Protein AF-0000000084456070 (afdb_homodimer)

pLDDT: mean 94.64, std 5.04, range [53.44, 98.94]

Foldseek 3Di:
DQFWAAEEEAPCLDDLNVLLLVVCLVVVVSHPAYAYEDAPLDDDDPSNVVSVVVSVVSPHHYQYDHAQQALQSLAPGQEYEYADAQVCLQRLLNNVVSNVVNPHAEYARNQEAFDCPPDPNVVALRCVSVNVNVVSQVVVCVVPQLHEYEHEYEHEELLLCQFCLQAHQLVVLEGEHAADQQAKTFYFHSNLSSVVVVVVSVDRQWDADPNDIGGDYYYAYHTQDIDGNNVLQVLVCVQVVDHHHYHYDYLVVLVVQLVVCVVVVVSVSNNVSSSSCCRHVRRRDGDDDGPCVVPVVGHTDDSNVRNNVLCVDPVSCVSSVHD/DQFWAAEEEAPCLDDLNVLLLVVCLVVVVSHPAYAYEDAPLDDDDPSNVVSVVVSVVSPHHYQYDHAQQALQSLAPGQEYEYADAQVCLQRLLNNVVSNVVNPHAEYARNQEAFDCPPDPNVVALRCVSVNVNVVSQVVVCVVPQLHEYEHEYEHDELLLCQFCLQAHQPVVLEGEHAADQQAKTFYFHSNLSSVVVVVVSVDRQWDADPNDIGGDYYYAYHTQDIDGNNVLQVLVCVQVVDHHHYHYDYLPVLVVQLVVCVVVVVSVSNNVSSSSCCRHVRRRDGDDDGPCVVPVVGHTDDSNVRNNVLCVDPVSCVSSVHD

Organism: NCBI:txid398673

InterPro domains:
  IPR008030 NmrA-like domain [PF05368] (6-252)
  IPR036291 NAD(P)-binding domain superfamily [SSF51735] (6-254)
  IPR051609 NmrA-type/Isoflavone reductase-like domain-containing protein [PTHR47706] (4-311)

Sequence (646 aa):
MLKPTAILLVGATGTWGGFVTQALAAQSHIFTRIAVYHNTARPTDEAKQAKLEKFRKSGLEIVVGSGYENPEPFHGFDCVMIFAGNHGLHEQPQIIDSAIAGGVRHFYPSEYGADLLVGDNWNQRYYKYKVMTRQHLQKRAAEYPDLGWTYFVVGRLTEWAIISHFGIDNYNAKASIYGTEAGKQSLIGVDDAVAYLLETLKEPIAEIQNGQLLGKKRTYRISGSSPTYKEIFETLERVTGRRYNVTYLEVESASIEEADAKRREDIEQELAASHKLVQGRQGTLVPYPWDNSRFPSIQPRSVEECLRAAFQNRNWRVAYGLNMLKPTAILLVGATGTWGGFVTQALAAQSHIFTRIAVYHNTARPTDEAKQAKLEKFRKSGLEIVVGSGYENPEPFHGFDCVMIFAGNHGLHEQPQIIDSAIAGGVRHFYPSEYGADLLVGDNWNQRYYKYKVMTRQHLQKRAAEYPDLGWTYFVVGRLTEWAIISHFGIDNYNAKASIYGTEAGKQSLIGVDDAVAYLLETLKEPIAEIQNGQLLGKKRTYRISGSSPTYKEIFETLERVTGRRYNVTYLEVESASIEEADAKRREDIEQELAASHKLVQGRQGTLVPYPWDNSRFPSIQPRSVEECLRAAFQNRNWRVAYGLN

Secondary structure (DSSP, 8-state):
--S--EEEEESTTSHHHHHHHHHHHHTGGGSSEEEEEEETTS---HHHHHHHHHHHHTTPEEEEESSS--SGGGTT-SEEEE---TTTGGGHHHHHHHHHHTT--EEE-TT-SS-TTSTTGGG-GGGHHHHHHHHHHHHHHHH-TT-EEEEEE--EETTTTTSGGGTEETTTTEEEEES-TT-B--EE-HHHHHHHHHHHTTS-SEEEETTEEEE-EEEEE--SB--BHHHHHHHHHHHHS---EEEEE--HHHHHHHHHHHHTT-HHHHHHHHHHHHHHTTTTPPPSSPSGGG-TT--PPPHHHHHHHHHHSHHHHHHTT--/--S--EEEEESTTSHHHHHHHHHHHHTGGGSSEEEEEEETTS---HHHHHHHHHHHHTTPEEEEESSS--SGGGTT-SEEEE---TTTGGGHHHHHHHHHHTT--EEE-TT-SS-TTSTTGGG-GGGHHHHHHHHHHHHHHHH-TT-EEEEEE--EETTTTTSGGGTEETTTTEEEEES-TT-B--EE-HHHHHHHHHHHTTS-SEEEETTEEEE-EEEEE--SB--BHHHHHHHHHHHHS---EEEEE--HHHHHHHHHHHHTT-HHHHHHHHHHHHHHTTTTPPPSSPSGGG-TT--PPPHHHHHHHHHTSHHHHHHTT--

Radius of gyration: 25.89 Å; Cα contacts (8 Å, |Δi|>4): 1357; chains: 2; bounding box: 58×81×58 Å

Structure (mmCIF, N/CA/C/O backbone):
data_AF-0000000084456070-model_v1
#
loop_
_entity.id
_entity.type
_entity.pdbx_description
1 polymer 'NmrA-like family protein'
#
loop_
_atom_site.group_PDB
_atom_site.id
_atom_site.type_symbol
_atom_site.label_atom_id
_atom_site.label_alt_id
_atom_site.label_comp_id
_atom_site.label_asym_id
_atom_site.label_entity_id
_atom_site.label_seq_id
_atom_site.pdbx_PDB_ins_code
_atom_site.Cartn_x
_atom_site.Cartn_y
_atom_site.Cartn_z
_atom_site.occupancy
_atom_site.B_iso_or_equiv
_atom_site.auth_seq_id
_atom_site.auth_comp_id
_atom_site.auth_asym_id
_atom_site.auth_atom_id
_atom_site.pdbx_PDB_model_num
ATOM 1 N N . MET A 1 1 ? -12.969 -36.938 -13.773 1 53.47 1 MET A N 1
ATOM 2 C CA . MET A 1 1 ? -14.047 -35.969 -13.695 1 53.47 1 MET A CA 1
ATOM 3 C C . MET A 1 1 ? -13.836 -35 -12.523 1 53.47 1 MET A C 1
ATOM 5 O O . MET A 1 1 ? -14.758 -34.312 -12.125 1 53.47 1 MET A O 1
ATOM 9 N N . LEU A 1 2 ? -12.609 -35.156 -11.836 1 88.38 2 LEU A 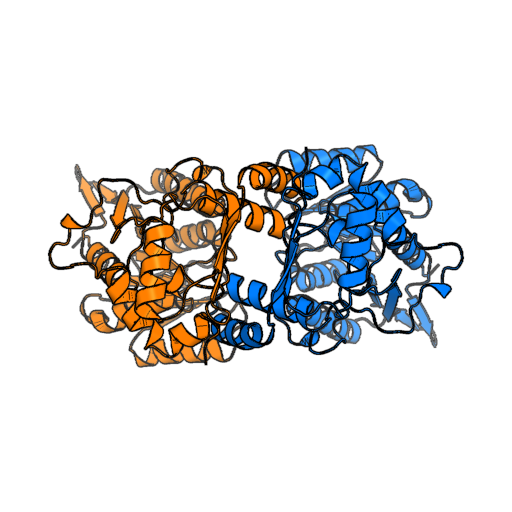N 1
ATOM 10 C CA . LEU A 1 2 ? -12.648 -34.344 -10.633 1 88.38 2 LEU A CA 1
ATOM 11 C C . LEU A 1 2 ? -11.711 -33.156 -10.766 1 88.38 2 LEU A C 1
ATOM 13 O O . LEU A 1 2 ? -11.172 -32.656 -9.766 1 88.38 2 LEU A O 1
ATOM 17 N N . LYS A 1 3 ? -11.594 -32.906 -12.156 1 93.19 3 LYS A N 1
ATOM 18 C CA . LYS A 1 3 ? -10.805 -31.734 -12.492 1 93.19 3 LYS A CA 1
ATOM 19 C C . LYS A 1 3 ? -11.695 -30.5 -12.578 1 93.19 3 LYS A C 1
ATOM 21 O O . LYS A 1 3 ? -12.914 -30.609 -12.742 1 93.19 3 LYS A O 1
ATOM 26 N N . PRO A 1 4 ? -11 -29.344 -12.461 1 95.94 4 PRO A N 1
ATOM 27 C CA . PRO A 1 4 ? -11.812 -28.141 -12.641 1 95.94 4 PRO A CA 1
ATOM 28 C C . PRO A 1 4 ? -12.43 -28.047 -14.031 1 95.94 4 PRO A C 1
ATOM 30 O O . PRO A 1 4 ? -11.789 -28.391 -15.023 1 95.94 4 PRO A O 1
ATOM 33 N N . THR A 1 5 ? -13.688 -27.625 -14.164 1 96.5 5 THR A N 1
ATOM 34 C CA . THR A 1 5 ? -14.367 -27.516 -15.453 1 96.5 5 THR A CA 1
ATOM 35 C C . THR A 1 5 ? -14.836 -26.078 -15.695 1 96.5 5 THR A C 1
ATOM 37 O O . THR A 1 5 ? -14.898 -25.625 -16.844 1 96.5 5 THR A O 1
ATOM 40 N N . ALA A 1 6 ? -15.242 -25.422 -14.656 1 97.94 6 ALA A N 1
ATOM 41 C CA . ALA A 1 6 ? -15.719 -24.047 -14.719 1 97.94 6 ALA A CA 1
ATOM 42 C C . ALA A 1 6 ? -14.93 -23.156 -13.773 1 97.94 6 ALA A C 1
ATOM 44 O O . ALA A 1 6 ? -15.086 -23.234 -12.547 1 97.94 6 ALA A O 1
ATOM 45 N N . ILE A 1 7 ? -14.164 -22.234 -14.352 1 98.56 7 ILE A N 1
ATOM 46 C CA . ILE A 1 7 ? -13.188 -21.484 -13.57 1 98.56 7 ILE A CA 1
ATOM 47 C C . ILE A 1 7 ? -13.555 -20 -13.586 1 98.56 7 ILE A C 1
ATOM 49 O O . ILE A 1 7 ? -13.797 -19.422 -14.648 1 98.56 7 ILE A O 1
ATOM 53 N N . LEU A 1 8 ? -13.656 -19.391 -12.43 1 98.88 8 LEU A N 1
ATOM 54 C CA . LEU A 1 8 ? -13.82 -17.953 -12.281 1 98.88 8 LEU A CA 1
ATOM 55 C C . LEU A 1 8 ? -12.523 -17.297 -11.82 1 98.88 8 LEU A C 1
ATOM 57 O O . LEU A 1 8 ? -11.906 -17.75 -10.852 1 98.88 8 LEU A O 1
ATOM 61 N N . LEU A 1 9 ? -12.117 -16.281 -12.586 1 98.81 9 LEU A N 1
ATOM 62 C CA . LEU A 1 9 ? -10.867 -15.578 -12.305 1 98.81 9 LEU A CA 1
ATOM 63 C C . LEU A 1 9 ? -11.141 -14.242 -11.625 1 98.81 9 LEU A C 1
ATOM 65 O O . LEU A 1 9 ? -11.758 -13.352 -12.211 1 98.81 9 LEU A O 1
ATOM 69 N N . VAL A 1 10 ? -10.648 -14.094 -10.398 1 98.31 10 VAL A N 1
ATOM 70 C CA . VAL A 1 10 ? -10.734 -12.844 -9.656 1 98.31 10 VAL A CA 1
ATOM 71 C C . VAL A 1 10 ? -9.383 -12.133 -9.68 1 98.31 10 VAL A C 1
ATOM 73 O O . VAL A 1 10 ? -8.359 -12.734 -9.359 1 98.31 10 VAL A O 1
ATOM 76 N N . GLY A 1 11 ? -9.383 -10.875 -10.039 1 96.06 11 GLY A N 1
ATOM 77 C CA . GLY A 1 11 ? -8.133 -10.148 -10.172 1 96.06 11 GLY A CA 1
ATOM 78 C C . GLY A 1 11 ? -7.441 -10.383 -11.508 1 96.06 11 GLY A C 1
ATOM 79 O O . GLY A 1 11 ? -6.215 -10.273 -11.602 1 96.06 11 GLY A O 1
ATOM 80 N N . ALA A 1 12 ? -8.203 -10.578 -12.523 1 96.31 12 ALA A N 1
ATOM 81 C CA . ALA A 1 12 ? -7.695 -10.977 -13.828 1 96.31 12 ALA A CA 1
ATOM 82 C C . ALA A 1 12 ? -7.031 -9.797 -14.539 1 96.31 12 ALA A C 1
ATOM 84 O O . ALA A 1 12 ? -6.219 -9.992 -15.445 1 96.31 12 ALA A O 1
ATOM 85 N N . THR A 1 13 ? -7.312 -8.609 -14.133 1 93.19 13 THR A N 1
ATOM 86 C CA . THR A 1 13 ? -6.809 -7.449 -14.859 1 93.19 13 THR A CA 1
ATOM 87 C C . THR A 1 13 ? -5.457 -7.012 -14.305 1 93.19 13 THR A C 1
ATOM 89 O O . THR A 1 13 ? -4.793 -6.145 -14.875 1 93.19 13 THR A O 1
ATOM 92 N N . GLY A 1 14 ? -5.027 -7.633 -13.281 1 92.38 14 GLY A N 1
ATOM 93 C CA . GLY A 1 14 ? -3.703 -7.352 -12.758 1 92.38 14 GLY A CA 1
ATOM 94 C C . GLY A 1 14 ? -2.588 -7.965 -13.578 1 92.38 14 GLY A C 1
ATOM 95 O O . GLY A 1 14 ? -2.844 -8.594 -14.609 1 92.38 14 GLY A O 1
ATOM 96 N N . THR A 1 15 ? -1.354 -7.824 -13.141 1 90.5 15 THR A N 1
ATOM 97 C CA . THR A 1 15 ? -0.186 -8.258 -13.898 1 90.5 15 THR A CA 1
ATOM 98 C C . THR A 1 15 ? -0.162 -9.773 -14.039 1 90.5 15 THR A C 1
ATOM 100 O O . THR A 1 15 ? -0.383 -10.312 -15.125 1 90.5 15 THR A O 1
ATOM 103 N N . TRP A 1 16 ? -0.054 -10.414 -12.891 1 94.69 16 TRP A N 1
ATOM 104 C CA . TRP A 1 16 ? -0.012 -11.875 -12.922 1 94.69 16 TRP A CA 1
ATOM 105 C C . TRP A 1 16 ? -1.338 -12.445 -13.406 1 94.69 16 TRP A C 1
ATOM 107 O O . TRP A 1 16 ? -1.359 -13.344 -14.258 1 94.69 16 TRP A O 1
ATOM 117 N N . GLY A 1 17 ? -2.432 -11.891 -12.922 1 96.5 17 GLY A N 1
ATOM 118 C CA . GLY A 1 17 ? -3.744 -12.32 -13.383 1 96.5 17 GLY A CA 1
ATOM 119 C C . GLY A 1 17 ? -3.936 -12.172 -14.875 1 96.5 17 GLY A C 1
ATOM 120 O O . GLY A 1 17 ? -4.562 -13.016 -15.516 1 96.5 17 GLY A O 1
ATOM 121 N N . GLY A 1 18 ? -3.393 -11.117 -15.391 1 94.88 18 GLY A N 1
ATOM 122 C CA . GLY A 1 18 ? -3.492 -10.891 -16.828 1 94.88 18 GLY A CA 1
ATOM 123 C C . GLY A 1 18 ? -2.781 -11.945 -17.641 1 94.88 18 GLY A C 1
ATOM 124 O O . GLY A 1 18 ? -3.32 -12.43 -18.641 1 94.88 18 GLY A O 1
ATOM 125 N N . PHE A 1 19 ? -1.551 -12.352 -17.234 1 95.5 19 PHE A N 1
ATOM 126 C CA . PHE A 1 19 ? -0.792 -13.383 -17.922 1 95.5 19 PHE A CA 1
ATOM 127 C C . PHE A 1 19 ? -1.55 -14.711 -17.922 1 95.5 19 PHE A C 1
ATOM 129 O O . PHE A 1 19 ? -1.668 -15.367 -18.953 1 95.5 19 PHE A O 1
ATOM 136 N N . VAL A 1 20 ? -2.084 -15.016 -16.766 1 98.06 20 VAL A N 1
ATOM 137 C CA . VAL A 1 20 ? -2.768 -16.297 -16.609 1 98.06 20 VAL A CA 1
ATOM 138 C C . VAL A 1 20 ? -4.062 -16.297 -17.422 1 98.06 20 VAL A C 1
ATOM 140 O O . VAL A 1 20 ? -4.363 -17.266 -18.109 1 98.06 20 VAL A O 1
ATOM 143 N N . THR A 1 21 ? -4.785 -15.18 -17.344 1 97.94 21 THR A N 1
ATOM 144 C CA . THR A 1 21 ? -6.066 -15.07 -18.031 1 97.94 21 THR A CA 1
ATOM 145 C C . THR A 1 21 ? -5.879 -15.188 -19.547 1 97.94 21 THR A C 1
ATOM 147 O O . THR A 1 21 ? -6.645 -15.883 -20.219 1 97.94 21 THR A O 1
ATOM 150 N N . GLN A 1 22 ? -4.883 -14.57 -20.078 1 95.81 22 GLN A N 1
ATOM 151 C CA . GLN A 1 22 ? -4.598 -14.656 -21.5 1 95.81 22 GLN A CA 1
ATOM 152 C C . GLN A 1 22 ? -4.254 -16.094 -21.906 1 95.81 22 GLN A C 1
ATOM 154 O O . GLN A 1 22 ? -4.699 -16.562 -22.953 1 95.81 22 GLN A O 1
ATOM 159 N N . ALA A 1 23 ? -3.453 -16.719 -21.109 1 97 23 ALA A N 1
ATOM 160 C CA . ALA A 1 23 ? -3.064 -18.094 -21.391 1 97 23 ALA A CA 1
ATOM 161 C C . ALA A 1 23 ? -4.266 -19.031 -21.328 1 97 23 ALA A C 1
ATOM 163 O O . ALA A 1 23 ? -4.387 -19.953 -22.125 1 97 23 ALA A O 1
ATOM 164 N N . LEU A 1 24 ? -5.145 -18.781 -20.391 1 97.56 24 LEU A N 1
ATOM 165 C CA . LEU A 1 24 ? -6.348 -19.594 -20.25 1 97.56 24 LEU A CA 1
ATOM 166 C C . LEU A 1 24 ? -7.289 -19.391 -21.422 1 97.56 24 LEU A C 1
ATOM 168 O O . LEU A 1 24 ? -7.93 -20.328 -21.891 1 97.56 24 LEU A O 1
ATOM 172 N N . ALA A 1 25 ? -7.371 -18.141 -21.875 1 96.69 25 ALA A N 1
ATOM 173 C CA . ALA A 1 25 ? -8.203 -17.844 -23.047 1 96.69 25 ALA A CA 1
ATOM 174 C C . ALA A 1 25 ? -7.77 -18.672 -24.25 1 96.69 25 ALA A C 1
ATOM 176 O O . ALA A 1 25 ? -8.609 -19.156 -25.016 1 96.69 25 ALA A O 1
ATOM 177 N N . ALA A 1 26 ? -6.512 -18.891 -24.375 1 95.12 26 ALA A N 1
ATOM 178 C CA . ALA A 1 26 ? -5.953 -19.625 -25.516 1 95.12 26 ALA A CA 1
ATOM 179 C C . ALA A 1 26 ? -6.246 -21.125 -25.375 1 95.12 26 ALA A C 1
ATOM 181 O O . ALA A 1 26 ? -6.18 -21.859 -26.375 1 95.12 26 ALA A O 1
ATOM 182 N N . GLN A 1 27 ? -6.586 -21.547 -24.172 1 93.81 27 GLN A N 1
ATOM 183 C CA . GLN A 1 27 ? -6.871 -22.969 -23.938 1 93.81 27 GLN A CA 1
ATOM 184 C C . GLN A 1 27 ? -8.297 -23.156 -23.438 1 93.81 27 GLN A C 1
ATOM 186 O O . GLN A 1 27 ? -8.586 -24.109 -22.703 1 93.81 27 GLN A O 1
ATOM 191 N N . SER A 1 28 ? -9.094 -22.281 -23.75 1 90.62 28 SER A N 1
ATOM 192 C CA . SER A 1 28 ? -10.438 -22.234 -23.188 1 90.62 28 SER A CA 1
ATOM 193 C C . SER A 1 28 ? -11.227 -23.5 -23.547 1 90.62 28 SER A C 1
ATOM 195 O O . SER A 1 28 ? -12.156 -23.875 -22.828 1 90.62 28 SER A O 1
ATOM 197 N N . HIS A 1 29 ? -10.844 -24.234 -24.516 1 90.25 29 HIS A N 1
ATOM 198 C CA . HIS A 1 29 ? -11.562 -25.391 -25.016 1 90.25 29 HIS A CA 1
ATOM 199 C C . HIS A 1 29 ? -11.469 -26.562 -24.031 1 90.25 29 HIS A C 1
ATOM 201 O O . HIS A 1 29 ? -12.266 -27.5 -24.094 1 90.25 29 HIS A O 1
ATOM 207 N N . ILE A 1 30 ? -10.547 -26.438 -23.141 1 91.62 30 ILE A N 1
ATOM 208 C CA . ILE A 1 30 ? -10.312 -27.516 -22.188 1 91.62 30 ILE A CA 1
ATOM 209 C C . ILE A 1 30 ? -11.336 -27.422 -21.047 1 91.62 30 ILE A C 1
ATOM 211 O O . ILE A 1 30 ? -11.555 -28.391 -20.328 1 91.62 30 ILE A O 1
ATOM 215 N N . PHE A 1 31 ? -12.039 -26.312 -20.922 1 95.31 31 PHE A N 1
ATOM 216 C CA . PHE A 1 31 ? -12.961 -26.062 -19.828 1 95.31 31 PHE A CA 1
ATOM 217 C C . PHE A 1 31 ? -14.375 -25.812 -20.344 1 95.31 31 PHE A C 1
ATOM 219 O O . PHE A 1 31 ? -14.555 -25.391 -21.484 1 95.31 31 PHE A O 1
ATOM 226 N N . THR A 1 32 ? -15.328 -26.094 -19.531 1 96.25 32 THR A N 1
ATOM 227 C CA . THR A 1 32 ? -16.719 -25.828 -19.891 1 96.25 32 THR A CA 1
ATOM 228 C C . THR A 1 32 ? -17.016 -24.328 -19.828 1 96.25 32 THR A C 1
ATOM 230 O O . THR A 1 32 ? -17.828 -23.812 -20.594 1 96.25 32 THR A O 1
ATOM 233 N N . ARG A 1 33 ? -16.312 -23.703 -18.828 1 96.25 33 ARG A N 1
ATOM 234 C CA . ARG A 1 33 ? -16.578 -22.281 -18.594 1 96.25 33 ARG A CA 1
ATOM 235 C C . ARG A 1 33 ? -15.367 -21.594 -17.969 1 96.25 33 ARG A C 1
ATOM 237 O O . ARG A 1 33 ? -14.758 -22.125 -17.047 1 96.25 33 ARG A O 1
ATOM 244 N N . ILE A 1 34 ? -14.93 -20.547 -18.594 1 98.06 34 ILE A N 1
ATOM 245 C CA . ILE A 1 34 ? -13.969 -19.641 -17.969 1 98.06 34 ILE A CA 1
ATOM 246 C C . ILE A 1 34 ? -14.531 -18.219 -17.953 1 98.06 34 ILE A C 1
ATOM 248 O O . ILE A 1 34 ? -15.008 -17.719 -18.984 1 98.06 34 ILE A O 1
ATOM 252 N N . ALA A 1 35 ? -14.523 -17.578 -16.797 1 98.62 35 ALA A N 1
ATOM 253 C CA . ALA A 1 35 ? -15.062 -16.234 -16.688 1 98.62 35 ALA A CA 1
ATOM 254 C C . ALA A 1 35 ? -14.156 -15.336 -15.844 1 98.62 35 ALA A C 1
ATOM 256 O O . ALA A 1 35 ? -13.375 -15.828 -15.031 1 98.62 35 ALA A O 1
ATOM 257 N N . VAL A 1 36 ? -14.25 -14.055 -16.156 1 98.5 36 VAL A N 1
ATOM 258 C CA . VAL A 1 36 ? -13.547 -13.023 -15.398 1 98.5 36 VAL A CA 1
ATOM 259 C C . VAL A 1 36 ? -14.531 -12.266 -14.508 1 98.5 36 VAL A C 1
ATOM 261 O O . VAL A 1 36 ? -15.578 -11.812 -14.977 1 98.5 36 VAL A O 1
ATOM 264 N N . TYR A 1 37 ? -14.156 -12.172 -13.211 1 98.31 37 TYR A N 1
ATOM 265 C CA . TYR A 1 37 ? -14.969 -11.391 -12.281 1 98.31 37 TYR A CA 1
ATOM 266 C C . TYR A 1 37 ? -14.656 -9.906 -12.398 1 98.31 37 TYR A C 1
ATOM 268 O O . TYR A 1 37 ? -13.5 -9.5 -12.234 1 98.31 37 TYR A O 1
ATOM 276 N N . HIS A 1 38 ? -15.625 -9.125 -12.703 1 96.81 38 HIS A N 1
ATOM 277 C CA . HIS A 1 38 ? -15.492 -7.672 -12.742 1 96.81 38 HIS A CA 1
ATOM 278 C C . HIS A 1 38 ? -16.219 -7.016 -11.578 1 96.81 38 HIS A C 1
ATOM 280 O O . HIS A 1 38 ? -17.453 -7.031 -11.531 1 96.81 38 HIS A O 1
ATOM 286 N N . ASN A 1 39 ? -15.43 -6.512 -10.648 1 93.19 39 ASN A N 1
ATOM 287 C CA . ASN A 1 39 ? -15.984 -5.816 -9.492 1 93.19 39 ASN A CA 1
ATOM 288 C C . ASN A 1 39 ? -16.297 -4.359 -9.82 1 93.19 39 ASN A C 1
ATOM 290 O O . ASN A 1 39 ? -15.398 -3.521 -9.891 1 93.19 39 ASN A O 1
ATOM 294 N N . THR A 1 40 ? -17.516 -3.953 -9.867 1 89.38 40 THR A N 1
ATOM 295 C CA . THR A 1 40 ? -17.938 -2.619 -10.289 1 89.38 40 THR A CA 1
ATOM 296 C C . THR A 1 40 ? -17.859 -1.636 -9.125 1 89.38 40 THR A C 1
ATOM 298 O O . THR A 1 40 ? -18 -0.426 -9.312 1 89.38 40 THR A O 1
ATOM 301 N N . ALA A 1 41 ? -17.641 -2.199 -7.949 1 79.56 41 ALA A N 1
ATOM 302 C CA . ALA A 1 41 ? -17.469 -1.308 -6.805 1 79.56 41 ALA A CA 1
ATOM 303 C C . ALA A 1 41 ? -16.125 -0.593 -6.855 1 79.56 41 ALA A C 1
ATOM 305 O O . ALA A 1 41 ? -15.906 0.392 -6.145 1 79.56 41 ALA A O 1
ATOM 306 N N . ARG A 1 42 ? -15.258 -1.019 -7.637 1 76.31 42 ARG A N 1
ATOM 307 C CA . ARG A 1 42 ? -13.953 -0.399 -7.84 1 76.31 42 ARG A CA 1
ATOM 308 C C . ARG A 1 42 ? -13.938 0.447 -9.109 1 76.31 42 ARG A C 1
ATOM 310 O O . ARG A 1 42 ? -14.633 0.134 -10.078 1 76.31 42 ARG A O 1
ATOM 317 N N . PRO A 1 43 ? -13.141 1.458 -9.039 1 72.75 43 PRO A N 1
ATOM 318 C CA . PRO A 1 43 ? -13.086 2.297 -10.242 1 72.75 43 PRO A CA 1
ATOM 319 C C . PRO A 1 43 ? -12.633 1.526 -11.477 1 72.75 43 PRO A C 1
ATOM 321 O O . PRO A 1 43 ? -11.75 0.669 -11.383 1 72.75 43 PRO A O 1
ATOM 324 N N . THR A 1 44 ? -13.312 1.753 -12.547 1 77.19 44 THR A N 1
ATOM 325 C CA . THR A 1 44 ? -12.945 1.203 -13.844 1 77.19 44 THR A CA 1
ATOM 326 C C . THR A 1 44 ? -12.453 2.305 -14.781 1 77.19 44 THR A C 1
ATOM 328 O O . THR A 1 44 ? -13.25 2.998 -15.406 1 77.19 44 THR A O 1
ATOM 331 N N . ASP A 1 45 ? -11.18 2.371 -14.844 1 80.19 45 ASP A N 1
ATOM 332 C CA . ASP A 1 45 ? -10.633 3.385 -15.742 1 80.19 45 ASP A CA 1
ATOM 333 C C . ASP A 1 45 ? -10.477 2.838 -17.156 1 80.19 45 ASP A C 1
ATOM 335 O O . ASP A 1 45 ? -10.93 1.729 -17.453 1 80.19 45 ASP A O 1
ATOM 339 N N . GLU A 1 46 ? -10 3.637 -18.031 1 84.69 46 GLU A N 1
ATOM 340 C CA . GLU A 1 46 ? -9.898 3.285 -19.453 1 84.69 46 GLU A CA 1
ATOM 341 C C . GLU A 1 46 ? -9.008 2.064 -19.656 1 84.69 46 GLU A C 1
ATOM 343 O O . GLU A 1 46 ? -9.305 1.199 -20.469 1 84.69 46 GLU A O 1
ATOM 348 N N . ALA A 1 47 ? -8.023 1.987 -18.922 1 82.75 47 ALA A N 1
ATOM 349 C CA . ALA A 1 47 ? -7.098 0.867 -19.062 1 82.75 47 ALA A CA 1
ATOM 350 C C . ALA A 1 47 ? -7.762 -0.447 -18.672 1 82.75 47 ALA A C 1
ATOM 352 O O . ALA A 1 47 ? -7.605 -1.463 -19.344 1 82.75 47 ALA A O 1
ATOM 353 N N . LYS A 1 48 ? -8.445 -0.43 -17.562 1 89.19 48 LYS A N 1
ATOM 354 C CA . LYS A 1 48 ? -9.164 -1.621 -17.125 1 89.19 48 LYS A CA 1
ATOM 355 C C . LYS A 1 48 ? -10.25 -2.016 -18.109 1 89.19 48 LYS A C 1
ATOM 357 O O . LYS A 1 48 ? -10.43 -3.199 -18.406 1 89.19 48 LYS A O 1
ATOM 362 N N . GLN A 1 49 ? -10.945 -1.066 -18.609 1 91.88 49 GLN A N 1
ATOM 363 C CA . GLN A 1 49 ? -11.984 -1.329 -19.609 1 91.88 49 GLN A CA 1
ATOM 364 C C . GLN A 1 49 ? -11.398 -1.98 -20.859 1 91.88 49 GLN A C 1
ATOM 366 O O . GLN A 1 49 ? -11.992 -2.902 -21.422 1 91.88 49 GLN A O 1
ATOM 371 N N . ALA A 1 50 ? -10.328 -1.485 -21.219 1 92 50 ALA A N 1
ATOM 372 C CA . ALA A 1 50 ? -9.672 -2.031 -22.406 1 92 50 ALA A CA 1
ATOM 373 C C . ALA A 1 50 ? -9.266 -3.486 -22.203 1 92 50 ALA A C 1
ATOM 375 O O . ALA A 1 50 ? -9.375 -4.309 -23.109 1 92 50 ALA A O 1
ATOM 376 N N . LYS A 1 51 ? -8.844 -3.816 -21.016 1 93.5 51 LYS A N 1
ATOM 377 C CA . LYS A 1 51 ? -8.453 -5.188 -20.703 1 93.5 51 LYS A CA 1
ATOM 378 C C . LYS A 1 51 ? -9.672 -6.113 -20.688 1 93.5 51 LYS A C 1
ATOM 380 O O . LYS A 1 51 ? -9.609 -7.23 -21.203 1 93.5 51 LYS A O 1
ATOM 385 N N . LEU A 1 52 ? -10.703 -5.633 -20.109 1 95.56 52 LEU A N 1
ATOM 386 C CA . LEU A 1 52 ? -11.93 -6.422 -20.062 1 95.56 52 LEU A CA 1
ATOM 387 C C . LEU A 1 52 ? -12.453 -6.688 -21.469 1 95.56 52 LEU A C 1
ATOM 389 O O . LEU A 1 52 ? -12.906 -7.797 -21.766 1 95.56 52 LEU A O 1
ATOM 393 N N . GLU A 1 53 ? -12.344 -5.668 -22.281 1 95.69 53 GLU A N 1
ATOM 394 C CA . GLU A 1 53 ? -12.766 -5.832 -23.672 1 95.69 53 GLU A CA 1
ATOM 395 C C . GLU A 1 53 ? -11.891 -6.84 -24.406 1 95.69 53 GLU A C 1
ATOM 397 O O . GLU A 1 53 ? -12.383 -7.625 -25.219 1 95.69 53 GLU A O 1
ATOM 402 N N . LYS A 1 54 ? -10.68 -6.801 -24.109 1 95.12 54 LYS A N 1
ATOM 403 C CA . LYS A 1 54 ? -9.758 -7.77 -24.703 1 95.12 54 LYS A CA 1
ATOM 404 C C . LYS A 1 54 ? -10.117 -9.195 -24.281 1 95.12 54 LYS A C 1
ATOM 406 O O . LYS A 1 54 ? -10.07 -10.117 -25.094 1 95.12 54 LYS A O 1
ATOM 411 N N . PHE A 1 55 ? -10.422 -9.32 -22.969 1 96.19 55 PHE A N 1
ATOM 412 C CA . PHE A 1 55 ? -10.836 -10.633 -22.484 1 96.19 55 PHE A CA 1
ATOM 413 C C . PHE A 1 55 ? -12.109 -11.094 -23.188 1 96.19 55 PHE A C 1
ATOM 415 O O . PHE A 1 55 ? -12.203 -12.242 -23.625 1 96.19 55 PHE A O 1
ATOM 422 N N . ARG A 1 56 ? -13.062 -10.227 -23.391 1 95.44 56 ARG A N 1
ATOM 423 C CA . ARG A 1 56 ? -14.312 -10.555 -24.062 1 95.44 56 ARG A CA 1
ATOM 424 C C . ARG A 1 56 ? -14.055 -10.977 -25.516 1 95.44 56 ARG A C 1
ATOM 426 O O . ARG A 1 56 ? -14.609 -11.969 -25.984 1 95.44 56 ARG A O 1
ATOM 433 N N . LYS A 1 57 ? -13.188 -10.281 -26.109 1 96.19 57 LYS A N 1
ATOM 434 C CA . LYS A 1 57 ? -12.875 -10.555 -27.516 1 96.19 57 LYS A CA 1
ATOM 435 C C . LYS A 1 57 ? -12.148 -11.891 -27.656 1 96.19 57 LYS A C 1
ATOM 437 O O . LYS A 1 57 ? -12.219 -12.531 -28.703 1 96.19 57 LYS A O 1
ATOM 442 N N . SER A 1 58 ? -11.5 -12.266 -26.594 1 95.69 58 SER A N 1
ATOM 443 C CA . SER A 1 58 ? -10.789 -13.539 -26.609 1 95.69 58 SER A CA 1
ATOM 444 C C . SER A 1 58 ? -11.719 -14.695 -26.266 1 95.69 58 SER A C 1
ATOM 446 O O . SER A 1 58 ? -11.273 -15.836 -26.125 1 95.69 58 SER A O 1
ATOM 448 N N . GLY A 1 59 ? -12.992 -14.367 -26 1 94.19 59 GLY A N 1
ATOM 449 C CA . GLY A 1 59 ? -13.992 -15.406 -25.812 1 94.19 59 GLY A CA 1
ATOM 450 C C . GLY A 1 59 ? -14.312 -15.672 -24.344 1 94.19 59 GLY A C 1
ATOM 451 O O . GLY A 1 59 ? -15.047 -16.609 -24.031 1 94.19 59 GLY A O 1
ATOM 452 N N . LEU A 1 60 ? -13.797 -14.875 -23.484 1 97.06 60 LEU A N 1
ATOM 453 C CA . LEU A 1 60 ? -14.062 -15.094 -22.062 1 97.06 60 LEU A CA 1
ATOM 454 C C . LEU A 1 60 ? -15.328 -14.375 -21.625 1 97.06 60 LEU A C 1
ATOM 456 O O . LEU A 1 60 ? -15.617 -13.273 -22.094 1 97.06 60 LEU A O 1
ATOM 460 N N . GLU A 1 61 ? -16.031 -15.016 -20.766 1 97.88 61 GLU A N 1
ATOM 461 C CA . GLU A 1 61 ? -17.188 -14.414 -20.125 1 97.88 61 GLU A CA 1
ATOM 462 C C . GLU A 1 61 ? -16.781 -13.414 -19.047 1 97.88 61 GLU A C 1
ATOM 464 O O . GLU A 1 61 ? -15.812 -13.641 -18.328 1 97.88 61 GLU A O 1
ATOM 469 N N . ILE A 1 62 ? -17.516 -12.297 -19.062 1 98.12 62 ILE A N 1
ATOM 470 C CA . ILE A 1 62 ? -17.359 -11.352 -17.969 1 98.12 62 ILE A CA 1
ATOM 471 C C . ILE A 1 62 ? -18.531 -11.461 -17 1 98.12 62 ILE A C 1
ATOM 473 O O . ILE A 1 62 ? -19.672 -11.219 -17.375 1 98.12 62 ILE A O 1
ATOM 477 N N . VAL A 1 63 ? -18.25 -11.836 -15.758 1 98.31 63 VAL A N 1
ATOM 478 C CA . VAL A 1 63 ? -19.25 -11.906 -14.695 1 98.31 63 VAL A CA 1
ATOM 479 C C . VAL A 1 63 ? -19.156 -10.656 -13.82 1 98.31 63 VAL A C 1
ATOM 481 O O . VAL A 1 63 ? -18.078 -10.359 -13.281 1 98.31 63 VAL A O 1
ATOM 484 N N . VAL A 1 64 ? -20.25 -9.953 -13.648 1 97.06 64 VAL A N 1
ATOM 485 C CA . VAL A 1 64 ? -20.219 -8.664 -12.969 1 97.06 64 VAL A CA 1
ATOM 486 C C . VAL A 1 64 ? -20.75 -8.82 -11.539 1 97.06 64 VAL A C 1
ATOM 488 O O . VAL A 1 64 ? -21.719 -9.539 -11.305 1 97.06 64 VAL A O 1
ATOM 491 N N . GLY A 1 65 ? -20.047 -8.25 -10.617 1 95.5 65 GLY A N 1
ATOM 492 C CA . GLY A 1 65 ? -20.484 -8.109 -9.242 1 95.5 65 GLY A CA 1
ATOM 493 C C . GLY A 1 65 ? -20.062 -6.793 -8.617 1 95.5 65 GLY A C 1
ATOM 494 O O . GLY A 1 65 ? -19.125 -6.152 -9.086 1 95.5 65 GLY A O 1
ATOM 495 N N . SER A 1 66 ? -20.812 -6.344 -7.656 1 91.06 66 SER A N 1
ATOM 496 C CA . SER A 1 66 ? -20.438 -5.191 -6.844 1 91.06 66 SER A CA 1
ATOM 497 C C . SER A 1 66 ? -19.938 -5.625 -5.469 1 91.06 66 SER A C 1
ATOM 499 O O . SER A 1 66 ? -20.734 -6 -4.602 1 91.06 66 SER A O 1
ATOM 501 N N . GLY A 1 67 ? -18.641 -5.508 -5.32 1 90.5 67 GLY A N 1
ATOM 502 C CA . GLY A 1 67 ? -18.062 -6.125 -4.141 1 90.5 67 GLY A CA 1
ATOM 503 C C . GLY A 1 67 ? -17.969 -7.637 -4.238 1 90.5 67 GLY A C 1
ATOM 504 O O . GLY A 1 67 ? -17.953 -8.195 -5.336 1 90.5 67 GLY A O 1
ATOM 505 N N . TYR A 1 68 ? -17.781 -8.305 -3.064 1 94.25 68 TYR A N 1
ATOM 506 C CA . TYR A 1 68 ? -17.609 -9.75 -3.086 1 94.25 68 TYR A CA 1
ATOM 507 C C . TYR A 1 68 ? -18.609 -10.422 -2.141 1 94.25 68 TYR A C 1
ATOM 509 O O . TYR A 1 68 ? -18.5 -11.625 -1.869 1 94.25 68 TYR A O 1
ATOM 517 N N . GLU A 1 69 ? -19.547 -9.695 -1.683 1 91.19 69 GLU A N 1
ATOM 518 C CA . GLU A 1 69 ? -20.438 -10.211 -0.643 1 91.19 69 GLU A CA 1
ATOM 519 C C . GLU A 1 69 ? -21.547 -11.078 -1.239 1 91.19 69 GLU A C 1
ATOM 521 O O . GLU A 1 69 ? -22.031 -12 -0.584 1 91.19 69 GLU A O 1
ATOM 526 N N . ASN A 1 70 ? -21.938 -10.836 -2.463 1 96.12 70 ASN A N 1
ATOM 527 C CA . ASN A 1 70 ? -23.016 -11.562 -3.127 1 96.12 70 ASN A CA 1
ATOM 528 C C . ASN A 1 70 ? -22.531 -12.883 -3.709 1 96.12 70 ASN A C 1
ATOM 530 O O . ASN A 1 70 ? -21.609 -12.906 -4.52 1 96.12 70 ASN A O 1
ATOM 534 N N . PRO A 1 71 ? -23.188 -13.938 -3.408 1 98.06 71 PRO A N 1
ATOM 535 C CA . PRO A 1 71 ? -22.766 -15.242 -3.918 1 98.06 71 PRO A CA 1
ATOM 536 C C . PRO A 1 71 ? -23.172 -15.469 -5.371 1 98.06 71 PRO A C 1
ATOM 538 O O . PRO A 1 71 ? -22.672 -16.391 -6.02 1 98.06 71 PRO A O 1
ATOM 541 N N . GLU A 1 72 ? -24.031 -14.703 -5.902 1 98.06 72 GLU A N 1
ATOM 542 C CA . GLU A 1 72 ? -24.672 -14.969 -7.188 1 98.06 72 GLU A CA 1
ATOM 543 C C . GLU A 1 72 ? -23.625 -15.055 -8.305 1 98.06 72 GLU A C 1
ATOM 545 O O . GLU A 1 72 ? -23.688 -15.961 -9.141 1 98.06 72 GLU A O 1
ATOM 550 N N . PRO A 1 73 ? -22.625 -14.18 -8.312 1 98.38 73 PRO A N 1
ATOM 551 C CA . PRO A 1 73 ? -21.656 -14.234 -9.406 1 98.38 73 PRO A CA 1
ATOM 552 C C . PRO A 1 73 ? -20.812 -15.5 -9.391 1 98.38 73 PRO A C 1
ATOM 554 O O . PRO A 1 73 ? -20.156 -15.828 -10.383 1 98.38 73 PRO A O 1
ATOM 557 N N . PHE A 1 74 ? -20.844 -16.266 -8.344 1 98.69 74 PHE A N 1
ATOM 558 C CA . PHE A 1 74 ? -19.984 -17.422 -8.195 1 98.69 74 PHE A CA 1
ATOM 559 C C . PHE A 1 74 ? -20.719 -18.703 -8.594 1 98.69 74 PHE A C 1
ATOM 561 O O . PHE A 1 74 ? -20.109 -19.766 -8.688 1 98.69 74 PHE A O 1
ATOM 568 N N . HIS A 1 75 ? -22.031 -18.578 -8.867 1 98.44 75 HIS A N 1
ATOM 569 C CA . HIS A 1 75 ? -22.828 -19.734 -9.227 1 98.44 75 HIS A CA 1
ATOM 570 C C . HIS A 1 75 ? -22.359 -20.344 -10.547 1 98.44 75 HIS A C 1
ATOM 572 O O . HIS A 1 75 ? -22.094 -19.625 -11.508 1 98.44 75 HIS A O 1
ATOM 578 N N . GLY A 1 76 ? -22.234 -21.656 -10.523 1 98.06 76 GLY A N 1
ATOM 579 C CA . GLY A 1 76 ? -21.922 -22.359 -11.75 1 98.06 76 GLY A CA 1
ATOM 580 C C . GLY A 1 76 ? -20.438 -22.609 -11.93 1 98.06 76 GLY A C 1
ATOM 581 O O . GLY A 1 76 ? -20 -23.172 -12.938 1 98.06 76 GLY A O 1
ATOM 582 N N . PHE A 1 77 ? -19.672 -22.203 -10.977 1 98.56 77 PHE A N 1
ATOM 583 C CA . PHE A 1 77 ? -18.234 -22.453 -11.031 1 98.56 77 PHE A CA 1
ATOM 584 C C . PHE A 1 77 ? -17.828 -23.484 -9.984 1 98.56 77 PHE A C 1
ATOM 586 O O . PHE A 1 77 ? -18.422 -23.562 -8.914 1 98.56 77 PHE A O 1
ATOM 593 N N . ASP A 1 78 ? -16.859 -24.266 -10.305 1 98.12 78 ASP A N 1
ATOM 594 C CA . ASP A 1 78 ? -16.375 -25.234 -9.344 1 98.12 78 ASP A CA 1
ATOM 595 C C . ASP A 1 78 ? -14.984 -24.859 -8.828 1 98.12 78 ASP A C 1
ATOM 597 O O . ASP A 1 78 ? -14.516 -25.422 -7.832 1 98.12 78 ASP A O 1
ATOM 601 N N . CYS A 1 79 ? -14.344 -23.875 -9.469 1 98.69 79 CYS A N 1
ATOM 602 C CA . CYS A 1 79 ? -13.008 -23.422 -9.109 1 98.69 79 CYS A CA 1
ATOM 603 C C . CYS A 1 79 ? -12.883 -21.906 -9.242 1 98.69 79 CYS A C 1
ATOM 605 O O . CYS A 1 79 ? -13.391 -21.328 -10.211 1 98.69 79 CYS A O 1
ATOM 607 N N . VAL A 1 80 ? -12.266 -21.266 -8.242 1 98.88 80 VAL A N 1
ATOM 608 C CA . VAL A 1 80 ? -11.977 -19.828 -8.289 1 98.88 80 VAL A CA 1
ATOM 609 C C . VAL A 1 80 ? -10.469 -19.609 -8.141 1 98.88 80 VAL A C 1
ATOM 611 O O . VAL A 1 80 ? -9.844 -20.125 -7.215 1 98.88 80 VAL A O 1
ATOM 614 N N . MET A 1 81 ? -9.898 -18.906 -9.078 1 98.88 81 MET A N 1
ATOM 615 C CA . MET A 1 81 ? -8.516 -18.438 -8.977 1 98.88 81 MET A CA 1
ATOM 616 C C . MET A 1 81 ? -8.461 -16.969 -8.602 1 98.88 81 MET A C 1
ATOM 618 O O . MET A 1 81 ? -9.094 -16.125 -9.25 1 98.88 81 MET A O 1
ATOM 622 N N . ILE A 1 82 ? -7.711 -16.703 -7.574 1 98.75 82 ILE A N 1
ATOM 623 C CA . ILE A 1 82 ? -7.648 -15.344 -7.074 1 98.75 82 ILE A CA 1
ATOM 624 C C . ILE A 1 82 ? -6.254 -14.766 -7.301 1 98.75 82 ILE A C 1
ATOM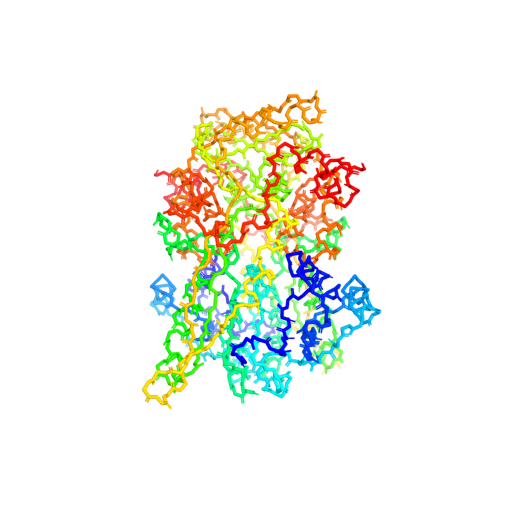 626 O O . ILE A 1 82 ? -5.254 -15.375 -6.902 1 98.75 82 ILE A O 1
ATOM 630 N N . PHE A 1 83 ? -6.191 -13.648 -8.008 1 97.75 83 PHE A N 1
ATOM 631 C CA . PHE A 1 83 ? -4.977 -12.883 -8.25 1 97.75 83 PHE A CA 1
ATOM 632 C C . PHE A 1 83 ? -5.078 -11.5 -7.625 1 97.75 83 PHE A C 1
ATOM 634 O O . PHE A 1 83 ? -5.648 -10.578 -8.219 1 97.75 83 PHE A O 1
ATOM 641 N N . ALA A 1 84 ? -4.574 -11.367 -6.445 1 93.88 84 ALA A N 1
ATOM 642 C CA . ALA A 1 84 ? -4.664 -10.102 -5.723 1 93.88 84 ALA A CA 1
ATOM 643 C C . ALA A 1 84 ? -3.281 -9.617 -5.297 1 93.88 84 ALA A C 1
ATOM 645 O O . ALA A 1 84 ? -2.43 -10.414 -4.902 1 93.88 84 ALA A O 1
ATOM 646 N N . GLY A 1 85 ? -3.092 -8.328 -5.469 1 90.06 85 GLY A N 1
ATOM 647 C CA . GLY A 1 85 ? -1.935 -7.707 -4.84 1 90.06 85 GLY A CA 1
ATOM 648 C C . GLY A 1 85 ? -2.168 -7.352 -3.385 1 90.06 85 GLY A C 1
ATOM 649 O O . GLY A 1 85 ? -3.234 -7.633 -2.834 1 90.06 85 GLY A O 1
ATOM 650 N N . ASN A 1 86 ? -1.178 -6.719 -2.801 1 85.81 86 ASN A N 1
ATOM 651 C CA . ASN A 1 86 ? -1.207 -6.457 -1.365 1 85.81 86 ASN A CA 1
ATOM 652 C C . ASN A 1 86 ? -2.398 -5.582 -0.979 1 85.81 86 ASN A C 1
ATOM 654 O O . ASN A 1 86 ? -2.904 -5.676 0.141 1 85.81 86 ASN A O 1
ATOM 658 N N . HIS A 1 87 ? -2.869 -4.809 -1.883 1 83.44 87 HIS A N 1
ATOM 659 C CA . HIS A 1 87 ? -3.996 -3.934 -1.58 1 83.44 87 HIS A CA 1
ATOM 660 C C . HIS A 1 87 ? -5.316 -4.695 -1.642 1 83.44 87 HIS A C 1
ATOM 662 O O . HIS A 1 87 ? -6.348 -4.199 -1.18 1 83.44 87 HIS A O 1
ATOM 668 N N . GLY A 1 88 ? -5.277 -5.961 -2.152 1 88.25 88 GLY A N 1
ATOM 669 C CA . GLY A 1 88 ? -6.516 -6.711 -2.295 1 88.25 88 GLY A CA 1
ATOM 670 C C . GLY A 1 88 ? -6.496 -8.039 -1.556 1 88.25 88 GLY A C 1
ATOM 671 O O . GLY A 1 88 ? -7.527 -8.703 -1.436 1 88.25 88 GLY A O 1
ATOM 672 N N . LEU A 1 89 ? -5.406 -8.406 -0.97 1 92.81 89 LEU A N 1
ATOM 673 C CA . LEU A 1 89 ? -5.246 -9.719 -0.349 1 92.81 89 LEU A CA 1
ATOM 674 C C . LEU A 1 89 ? -6.227 -9.891 0.805 1 92.81 89 LEU A C 1
ATOM 676 O O . LEU A 1 89 ? -6.711 -11 1.048 1 92.81 89 LEU A O 1
ATOM 680 N N . HIS A 1 90 ? -6.559 -8.805 1.459 1 89.19 90 HIS A N 1
ATOM 681 C CA . HIS A 1 90 ? -7.41 -8.867 2.641 1 89.19 90 HIS A CA 1
ATOM 682 C C . HIS A 1 90 ? -8.836 -9.266 2.273 1 89.19 90 HIS A C 1
ATOM 684 O O . HIS A 1 90 ? -9.617 -9.656 3.143 1 89.19 90 HIS A O 1
ATOM 690 N N . GLU A 1 91 ? -9.203 -9.266 1.052 1 92.38 91 GLU A N 1
ATOM 691 C CA . GLU A 1 91 ? -10.57 -9.523 0.615 1 92.38 91 GLU A CA 1
ATOM 692 C C . GLU A 1 91 ? -10.805 -11.016 0.386 1 92.38 91 GLU A C 1
ATOM 694 O O . GLU A 1 91 ? -11.945 -11.461 0.239 1 92.38 91 GLU A O 1
ATOM 699 N N . GLN A 1 92 ? -9.805 -11.836 0.437 1 96.94 92 GLN A N 1
ATOM 700 C CA . GLN A 1 92 ? -9.883 -13.227 0.004 1 96.94 92 GLN A CA 1
ATOM 701 C C . GLN A 1 92 ? -10.844 -14.023 0.887 1 96.94 92 GLN A C 1
ATOM 703 O O . GLN A 1 92 ? -11.648 -14.805 0.385 1 96.94 92 GLN A O 1
ATOM 708 N N . PRO A 1 93 ? -10.906 -13.797 2.203 1 96.31 93 PRO A N 1
ATOM 709 C CA . PRO A 1 93 ? -11.859 -14.57 2.996 1 96.31 93 PRO A CA 1
ATOM 710 C C . PRO A 1 93 ? -13.312 -14.32 2.574 1 96.31 93 PRO A C 1
ATOM 712 O O . PRO A 1 93 ? -14.102 -15.266 2.48 1 96.31 93 PRO A O 1
ATOM 715 N N . GLN A 1 94 ? -13.602 -13.055 2.25 1 94.62 94 GLN A N 1
ATOM 716 C CA . GLN A 1 94 ? -14.945 -12.742 1.788 1 94.62 94 GLN A CA 1
ATOM 717 C C . GLN A 1 94 ? -15.227 -13.383 0.435 1 94.62 94 GLN A C 1
ATOM 719 O O . GLN A 1 94 ? -16.328 -13.898 0.203 1 94.62 94 GLN A O 1
ATOM 724 N N . ILE A 1 95 ? -14.266 -13.359 -0.457 1 98.06 95 ILE A N 1
ATOM 725 C CA . ILE A 1 95 ? -14.398 -14 -1.764 1 98.06 95 ILE A CA 1
ATOM 726 C C . ILE A 1 95 ? -14.656 -15.492 -1.588 1 98.06 95 ILE A C 1
ATOM 728 O O . ILE A 1 95 ? -15.57 -16.047 -2.199 1 98.06 95 ILE A O 1
ATOM 732 N N . ILE A 1 96 ? -13.898 -16.078 -0.691 1 98.75 96 ILE A N 1
ATOM 733 C CA . ILE A 1 96 ? -13.984 -17.516 -0.45 1 98.75 96 ILE A CA 1
ATOM 734 C C . ILE A 1 96 ? -15.352 -17.875 0.123 1 98.75 96 ILE A C 1
ATOM 736 O O . ILE A 1 96 ? -16.016 -18.797 -0.355 1 98.75 96 ILE A O 1
ATOM 740 N N . ASP A 1 97 ? -15.844 -17.078 1.053 1 98.44 97 ASP A N 1
ATOM 741 C CA . ASP A 1 97 ? -17.141 -17.359 1.672 1 98.44 97 ASP A CA 1
ATOM 742 C C . ASP A 1 97 ? -18.266 -17.266 0.647 1 98.44 97 ASP A C 1
ATOM 744 O O . ASP A 1 97 ? -19.125 -18.156 0.574 1 98.44 97 ASP A O 1
ATOM 748 N N . SER A 1 98 ? -18.219 -16.219 -0.118 1 98.62 98 SER A N 1
ATOM 749 C CA . SER A 1 98 ? -19.266 -16.031 -1.112 1 98.62 98 SER A CA 1
ATOM 750 C C . SER A 1 98 ? -19.219 -17.109 -2.191 1 98.62 98 SER A C 1
ATOM 752 O O . SER A 1 98 ? -20.25 -17.578 -2.658 1 98.62 98 SER A O 1
ATOM 754 N N . ALA A 1 99 ? -18.031 -17.469 -2.572 1 98.81 99 ALA A N 1
ATOM 755 C CA . ALA A 1 99 ? -17.859 -18.5 -3.586 1 98.81 99 ALA A CA 1
ATOM 756 C C . ALA A 1 99 ? -18.344 -19.859 -3.076 1 98.81 99 ALA A C 1
ATOM 758 O O . ALA A 1 99 ? -18.984 -20.609 -3.809 1 98.81 99 ALA A O 1
ATOM 759 N N . ILE A 1 100 ? -18.031 -20.156 -1.812 1 98.81 100 ILE A N 1
ATOM 760 C CA . ILE A 1 100 ? -18.516 -21.406 -1.212 1 98.81 100 ILE A CA 1
ATOM 761 C C . ILE A 1 100 ? -20.047 -21.406 -1.216 1 98.81 100 ILE A C 1
ATOM 763 O O . ILE A 1 100 ? -20.672 -22.406 -1.599 1 98.81 100 ILE A O 1
ATOM 767 N N . ALA A 1 101 ? -20.609 -20.266 -0.861 1 98.56 101 ALA A N 1
ATOM 768 C CA . ALA A 1 101 ? -22.062 -20.125 -0.865 1 98.56 101 ALA A CA 1
ATOM 769 C C . ALA A 1 101 ? -22.625 -20.297 -2.273 1 98.56 101 ALA A C 1
ATOM 771 O O . ALA A 1 101 ? -23.75 -20.781 -2.447 1 98.56 101 ALA A O 1
ATOM 772 N N . GLY A 1 102 ? -21.859 -19.938 -3.223 1 98.56 102 GLY A N 1
ATOM 773 C CA . GLY A 1 102 ? -22.25 -20.078 -4.613 1 98.56 102 GLY A CA 1
ATOM 774 C C . GLY A 1 102 ? -22 -21.469 -5.176 1 98.56 102 GLY A C 1
ATOM 775 O O . GLY A 1 102 ? -22.359 -21.75 -6.32 1 98.56 102 GLY A O 1
ATOM 776 N N . GLY A 1 103 ? -21.328 -22.328 -4.398 1 98.12 103 GLY A N 1
ATOM 777 C CA . GLY A 1 103 ? -21.172 -23.719 -4.801 1 98.12 103 GLY A CA 1
ATOM 778 C C . GLY A 1 103 ? -19.75 -24.078 -5.164 1 98.12 103 GLY A C 1
ATOM 779 O O . GLY A 1 103 ? -19.453 -25.234 -5.48 1 98.12 103 GLY A O 1
ATOM 780 N N . VAL A 1 104 ? -18.859 -23.156 -5.082 1 98.69 104 VAL A N 1
ATOM 781 C CA . VAL A 1 104 ? -17.453 -23.406 -5.406 1 98.69 104 VAL A CA 1
ATOM 782 C C . VAL A 1 104 ? -16.828 -24.297 -4.34 1 98.69 104 VAL A C 1
ATOM 784 O O . VAL A 1 104 ? -17.094 -24.125 -3.146 1 98.69 104 VAL A O 1
ATOM 787 N N . ARG A 1 105 ? -15.945 -25.188 -4.824 1 98.38 105 ARG A N 1
ATOM 788 C CA . ARG A 1 105 ? -15.375 -26.109 -3.85 1 98.38 105 ARG A CA 1
ATOM 789 C C . ARG A 1 105 ? -13.867 -26.25 -4.043 1 98.38 105 ARG A C 1
ATOM 791 O O . ARG A 1 105 ? -13.234 -27.094 -3.41 1 98.38 105 ARG A O 1
ATOM 798 N N . HIS A 1 106 ? -13.234 -25.422 -4.875 1 98.88 106 HIS A N 1
ATOM 799 C CA . HIS A 1 106 ? -11.781 -25.406 -4.98 1 98.88 106 HIS A CA 1
ATOM 800 C C . HIS A 1 106 ? -11.258 -24.016 -5.25 1 98.88 106 HIS A C 1
ATOM 802 O O . HIS A 1 106 ? -11.812 -23.281 -6.066 1 98.88 106 HIS A O 1
ATOM 808 N N . PHE A 1 107 ? -10.141 -23.688 -4.574 1 98.94 107 PHE A N 1
ATOM 809 C CA . PHE A 1 107 ? -9.594 -22.344 -4.68 1 98.94 107 PHE A CA 1
ATOM 810 C C . PHE A 1 107 ? -8.102 -22.391 -4.996 1 98.94 107 PHE A C 1
ATOM 812 O O . PHE A 1 107 ? -7.375 -23.234 -4.477 1 98.94 107 PHE A O 1
ATOM 819 N N . TYR A 1 108 ? -7.68 -21.547 -5.91 1 98.88 108 TYR A N 1
ATOM 820 C CA . TYR A 1 108 ? -6.305 -21.062 -5.98 1 98.88 108 TYR A CA 1
ATOM 821 C C . TYR A 1 108 ? -6.172 -19.703 -5.312 1 98.88 108 TYR A C 1
ATOM 823 O O . TYR A 1 108 ? -6.375 -18.656 -5.957 1 98.88 108 TYR A O 1
ATOM 831 N N . PRO A 1 109 ? -5.855 -19.672 -4.02 1 98.69 109 PRO A N 1
ATOM 832 C CA . PRO A 1 109 ? -5.684 -18.359 -3.379 1 98.69 109 PRO A CA 1
ATOM 833 C C . PRO A 1 109 ? -4.465 -17.609 -3.9 1 98.69 109 PRO A C 1
ATOM 835 O O . PRO A 1 109 ? -3.596 -18.203 -4.543 1 98.69 109 PRO A O 1
ATOM 838 N N . SER A 1 110 ? -4.441 -16.297 -3.68 1 97.5 110 SER A N 1
ATOM 839 C CA . SER A 1 110 ? -3.336 -15.477 -4.145 1 97.5 110 SER A CA 1
ATOM 840 C C . SER A 1 110 ? -2.068 -15.734 -3.338 1 97.5 110 SER A C 1
ATOM 842 O O . SER A 1 110 ? -1.615 -14.875 -2.584 1 97.5 110 SER A O 1
ATOM 844 N N . GLU A 1 111 ? -1.494 -16.812 -3.445 1 92.75 111 GLU A N 1
ATOM 845 C CA . GLU A 1 111 ? -0.246 -17.219 -2.809 1 92.75 111 GLU A CA 1
ATOM 846 C C . GLU A 1 111 ? 0.954 -16.922 -3.703 1 92.75 111 GLU A C 1
ATOM 848 O O . GLU A 1 111 ? 1.906 -16.266 -3.275 1 92.75 111 GLU A O 1
ATOM 853 N N . TYR A 1 112 ? 0.775 -16.891 -4.785 1 94.12 112 TYR A N 1
ATOM 854 C CA . TYR A 1 112 ? 1.77 -16.781 -5.844 1 94.12 112 TYR A CA 1
ATOM 855 C C . TYR A 1 112 ? 3.02 -16.062 -5.348 1 94.12 112 TYR A C 1
ATOM 857 O O . TYR A 1 112 ? 2.949 -15.234 -4.434 1 94.12 112 TYR A O 1
ATOM 865 N N . GLY A 1 113 ? 4.164 -16.547 -5.453 1 93.81 113 GLY A N 1
ATOM 866 C CA . GLY A 1 113 ? 5.387 -15.906 -4.996 1 93.81 113 GLY A CA 1
ATOM 867 C C . GLY A 1 113 ? 6.102 -16.688 -3.912 1 93.81 113 GLY A C 1
ATOM 868 O O . GLY A 1 113 ? 6.363 -17.891 -4.07 1 93.81 113 GLY A O 1
ATOM 869 N N . ALA A 1 114 ? 6.305 -15.945 -2.748 1 92.94 114 ALA A N 1
ATOM 870 C CA . ALA A 1 114 ? 7.133 -16.516 -1.692 1 92.94 114 ALA A CA 1
ATOM 871 C C . ALA A 1 114 ? 6.375 -17.594 -0.921 1 92.94 114 ALA A C 1
ATOM 873 O O . ALA A 1 114 ? 5.148 -17.531 -0.792 1 92.94 114 ALA A O 1
ATOM 874 N N . ASP A 1 115 ? 7.129 -18.547 -0.463 1 94.94 115 ASP A N 1
ATOM 875 C CA . ASP A 1 115 ? 6.594 -19.562 0.426 1 94.94 115 ASP A CA 1
ATOM 876 C C . ASP A 1 115 ? 6.492 -19.047 1.86 1 94.94 115 ASP A C 1
ATOM 878 O O . ASP A 1 115 ? 7.5 -18.672 2.461 1 94.94 115 ASP A O 1
ATOM 882 N N . LEU A 1 116 ? 5.293 -19.094 2.416 1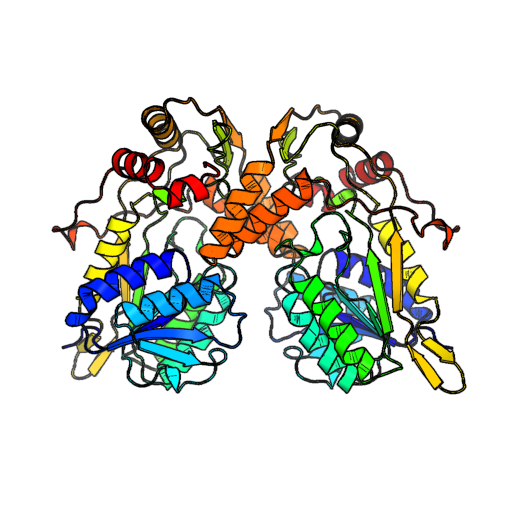 95.38 116 LEU A N 1
ATOM 883 C CA . LEU A 1 116 ? 5.039 -18.578 3.76 1 95.38 116 LEU A CA 1
ATOM 884 C C . LEU A 1 116 ? 5.832 -19.375 4.797 1 95.38 116 LEU A C 1
ATOM 886 O O . LEU A 1 116 ? 6.023 -18.906 5.922 1 95.38 116 LEU A O 1
ATOM 890 N N . LEU A 1 117 ? 6.305 -20.547 4.406 1 92.12 117 LEU A N 1
ATOM 891 C CA . LEU A 1 117 ? 6.93 -21.438 5.375 1 92.12 117 LEU A CA 1
ATOM 892 C C . LEU A 1 117 ? 8.438 -21.234 5.41 1 92.12 117 LEU A C 1
ATOM 894 O O . LEU A 1 117 ? 9.133 -21.859 6.211 1 92.12 117 LEU A O 1
ATOM 898 N N . VAL A 1 118 ? 8.93 -20.359 4.641 1 92.31 118 VAL A N 1
ATOM 899 C CA . VAL A 1 118 ? 10.367 -20.094 4.57 1 92.31 118 VAL A CA 1
ATOM 900 C C . VAL A 1 118 ? 10.742 -19.016 5.578 1 92.31 118 VAL A C 1
ATOM 902 O O . VAL A 1 118 ? 10.125 -17.938 5.609 1 92.31 118 VAL A O 1
ATOM 905 N N . GLY A 1 119 ? 11.719 -19.375 6.391 1 92.75 119 GLY A N 1
ATOM 906 C CA . GLY A 1 119 ? 12.211 -18.391 7.336 1 92.75 119 GLY A CA 1
ATOM 907 C C . GLY A 1 119 ? 11.125 -17.844 8.25 1 92.75 119 GLY A C 1
ATOM 908 O O . GLY A 1 119 ? 10.406 -18.609 8.883 1 92.75 119 GLY A O 1
ATOM 909 N N . ASP A 1 120 ? 11.016 -16.516 8.258 1 94 120 ASP A N 1
ATOM 910 C CA . ASP A 1 120 ? 10.039 -15.844 9.117 1 94 120 ASP A CA 1
ATOM 911 C C . ASP A 1 120 ? 8.914 -15.227 8.289 1 94 120 ASP A C 1
ATOM 913 O O . ASP A 1 120 ? 8.258 -14.281 8.727 1 94 120 ASP A O 1
ATOM 917 N N . ASN A 1 121 ? 8.719 -15.766 7.059 1 95.88 121 ASN A N 1
ATOM 918 C CA . ASN A 1 121 ? 7.723 -15.211 6.148 1 95.88 121 ASN A CA 1
ATOM 919 C C . ASN A 1 121 ? 6.332 -15.211 6.777 1 95.88 121 ASN A C 1
ATOM 921 O O . ASN A 1 121 ? 5.555 -14.273 6.57 1 95.88 121 ASN A O 1
ATOM 925 N N . TRP A 1 122 ? 6.043 -16.188 7.559 1 95.69 122 TRP A N 1
ATOM 926 C CA . TRP A 1 122 ? 4.734 -16.328 8.188 1 95.69 122 TRP A CA 1
ATOM 927 C C . TRP A 1 122 ? 4.418 -15.117 9.062 1 95.69 122 TRP A C 1
ATOM 929 O O . TRP A 1 122 ? 3.256 -14.727 9.195 1 95.69 122 TRP A O 1
ATOM 939 N N . ASN A 1 123 ? 5.465 -14.453 9.57 1 93.31 123 ASN A N 1
ATOM 940 C CA . ASN A 1 123 ? 5.273 -13.367 10.523 1 93.31 123 ASN A CA 1
ATOM 941 C C . ASN A 1 123 ? 5.523 -12.008 9.875 1 93.31 123 ASN A C 1
ATOM 943 O O . ASN A 1 123 ? 5.434 -10.977 10.539 1 93.31 123 ASN A O 1
ATOM 947 N N . GLN A 1 124 ? 5.781 -12.031 8.602 1 94.12 124 GLN A N 1
ATOM 948 C CA . GLN A 1 124 ? 6.055 -10.773 7.91 1 94.12 124 GLN A CA 1
ATOM 949 C C . GLN A 1 124 ? 4.758 -10.062 7.539 1 94.12 124 GLN A C 1
ATOM 951 O O . GLN A 1 124 ? 3.795 -10.695 7.098 1 94.12 124 GLN A O 1
ATOM 956 N N . ARG A 1 125 ? 4.723 -8.75 7.688 1 90.69 125 ARG A N 1
ATOM 957 C CA . ARG A 1 125 ? 3.562 -7.926 7.359 1 90.69 125 ARG A CA 1
ATOM 958 C C . ARG A 1 125 ? 3.135 -8.133 5.91 1 90.69 125 ARG A C 1
ATOM 960 O O . ARG A 1 125 ? 1.943 -8.109 5.602 1 90.69 125 ARG A O 1
ATOM 967 N N . TYR A 1 126 ? 4.062 -8.289 5.105 1 90.06 126 TYR A N 1
ATOM 968 C CA . TYR A 1 126 ? 3.795 -8.398 3.676 1 90.06 126 TYR A CA 1
ATOM 969 C C . TYR A 1 126 ? 2.875 -9.578 3.383 1 90.06 126 TYR A C 1
ATOM 971 O O . TYR A 1 126 ? 2.113 -9.555 2.414 1 90.06 126 TYR A O 1
ATOM 979 N N . TYR A 1 127 ? 2.908 -10.594 4.242 1 95.44 127 TYR A N 1
ATOM 980 C CA . TYR A 1 127 ? 2.197 -11.836 3.953 1 95.44 127 TYR A CA 1
ATOM 981 C C . TYR A 1 127 ? 1.054 -12.047 4.938 1 95.44 127 TYR A C 1
ATOM 983 O O . TYR A 1 127 ? 0.435 -13.117 4.957 1 95.44 127 TYR A O 1
ATOM 991 N N . LYS A 1 128 ? 0.763 -11.094 5.703 1 91.69 128 LYS A N 1
ATOM 992 C CA . LYS A 1 128 ? -0.257 -11.188 6.746 1 91.69 128 LYS A CA 1
ATOM 993 C C . LYS A 1 128 ? -1.57 -11.719 6.184 1 91.69 128 LYS A C 1
ATOM 995 O O . LYS A 1 128 ? -2.188 -12.609 6.77 1 91.69 128 LYS A O 1
ATOM 1000 N N . TYR A 1 129 ? -1.957 -11.25 5.082 1 93.19 129 TYR A N 1
ATOM 1001 C CA . TYR A 1 129 ? -3.273 -11.594 4.555 1 93.19 129 TYR A CA 1
ATOM 1002 C C . TYR A 1 129 ? -3.236 -12.93 3.816 1 93.19 129 TYR A C 1
ATOM 1004 O O . TYR A 1 129 ? -4.273 -13.57 3.627 1 93.19 129 TYR A O 1
ATOM 1012 N N . LYS A 1 130 ? -2.072 -13.391 3.363 1 96.5 130 LYS A N 1
ATOM 1013 C CA . LYS A 1 130 ? -1.948 -14.766 2.887 1 96.5 130 LYS A CA 1
ATOM 1014 C C . LYS A 1 130 ? -2.135 -15.766 4.027 1 96.5 130 LYS A C 1
ATOM 1016 O O . LYS A 1 130 ? -2.799 -16.781 3.859 1 96.5 130 LYS A O 1
ATOM 1021 N N . VAL A 1 131 ? -1.565 -15.445 5.168 1 96.38 131 VAL A N 1
ATOM 1022 C CA . VAL A 1 131 ? -1.722 -16.281 6.352 1 96.38 131 VAL A CA 1
ATOM 1023 C C . VAL A 1 131 ? -3.195 -16.344 6.75 1 96.38 131 VAL A C 1
ATOM 1025 O O . VAL A 1 131 ? -3.73 -17.422 6.996 1 96.38 131 VAL A O 1
ATOM 1028 N N . MET A 1 132 ? -3.809 -15.227 6.766 1 94.69 132 MET A N 1
ATOM 1029 C CA . MET A 1 132 ? -5.23 -15.148 7.094 1 94.69 132 MET A CA 1
ATOM 1030 C C . MET A 1 132 ? -6.055 -16 6.141 1 94.69 132 MET A C 1
ATOM 1032 O O . MET A 1 132 ? -6.988 -16.688 6.566 1 94.69 132 MET A O 1
ATOM 1036 N N . THR A 1 133 ? -5.707 -15.969 4.922 1 97.69 133 THR A N 1
ATOM 1037 C CA . THR A 1 133 ? -6.434 -16.734 3.91 1 97.69 133 THR A CA 1
ATOM 1038 C C . THR A 1 133 ? -6.258 -18.234 4.129 1 97.69 133 THR A C 1
ATOM 1040 O O . THR A 1 133 ? -7.227 -18.984 4.062 1 97.69 133 THR A O 1
ATOM 1043 N N . ARG A 1 134 ? -5.059 -18.656 4.414 1 97.88 134 ARG A N 1
ATOM 1044 C CA . ARG A 1 134 ? -4.82 -20.062 4.691 1 97.88 134 ARG A CA 1
ATOM 1045 C C . ARG A 1 134 ? -5.613 -20.516 5.91 1 97.88 134 ARG A C 1
ATOM 1047 O O . ARG A 1 134 ? -6.23 -21.594 5.891 1 97.88 134 ARG A O 1
ATOM 1054 N N . GLN A 1 135 ? -5.602 -19.688 6.945 1 97.5 135 GLN A N 1
ATOM 1055 C CA . GLN A 1 135 ? -6.34 -20.016 8.156 1 97.5 135 GLN A CA 1
ATOM 1056 C C . GLN A 1 135 ? -7.84 -20.078 7.891 1 97.5 135 GLN A C 1
ATOM 1058 O O . GLN A 1 135 ? -8.539 -20.953 8.406 1 97.5 135 GLN A O 1
ATOM 1063 N N . HIS A 1 136 ? -8.281 -19.188 7.074 1 97.75 136 HIS A N 1
ATOM 1064 C CA . HIS A 1 136 ? -9.695 -19.156 6.727 1 97.75 136 HIS A CA 1
ATOM 1065 C C . HIS A 1 136 ? -10.102 -20.391 5.93 1 97.75 136 HIS A C 1
ATOM 1067 O O . HIS A 1 136 ? -11.148 -20.984 6.191 1 97.75 136 HIS A O 1
ATOM 1073 N N . LEU A 1 137 ? -9.273 -20.812 5.012 1 98.62 137 LEU A N 1
ATOM 1074 C CA . LEU A 1 137 ? -9.539 -22 4.219 1 98.62 137 LEU A CA 1
ATOM 1075 C C . LEU A 1 137 ? -9.586 -23.25 5.105 1 98.62 137 LEU A C 1
ATOM 1077 O O . LEU A 1 137 ? -10.469 -24.094 4.953 1 98.62 137 LEU A O 1
ATOM 1081 N N . GLN A 1 138 ? -8.688 -23.312 6.027 1 98.12 138 GLN A N 1
ATOM 1082 C CA . GLN A 1 138 ? -8.664 -24.438 6.949 1 98.12 138 GLN A CA 1
ATOM 1083 C C . GLN A 1 138 ? -9.93 -24.484 7.793 1 98.12 138 GLN A C 1
ATOM 1085 O O . GLN A 1 138 ? -10.508 -25.562 7.992 1 98.12 138 GLN A O 1
ATOM 1090 N N . LYS A 1 139 ? -10.305 -23.344 8.211 1 98.19 139 LYS A N 1
ATOM 1091 C CA . LYS A 1 139 ? -11.531 -23.281 9 1 98.19 139 LYS A CA 1
ATOM 1092 C C . LYS A 1 139 ? -12.742 -23.719 8.188 1 98.19 139 LYS A C 1
ATOM 1094 O O . LYS A 1 139 ? -13.562 -24.516 8.672 1 98.19 139 LYS A O 1
ATOM 1099 N N . ARG A 1 140 ? -12.844 -23.297 6.996 1 98.31 140 ARG A N 1
ATOM 1100 C CA . ARG A 1 140 ? -13.992 -23.625 6.156 1 98.31 140 ARG A CA 1
ATOM 1101 C C . ARG A 1 140 ? -13.969 -25.078 5.742 1 98.31 140 ARG A C 1
ATOM 1103 O O . ARG A 1 140 ? -15.016 -25.719 5.59 1 98.31 140 ARG A O 1
ATOM 1110 N N . ALA A 1 141 ? -12.812 -25.609 5.625 1 97.81 141 ALA A N 1
ATOM 1111 C CA . ALA A 1 141 ? -12.672 -27.016 5.219 1 97.81 141 ALA A CA 1
ATOM 1112 C C . ALA A 1 141 ? -13.211 -27.953 6.293 1 97.81 141 ALA A C 1
ATOM 1114 O O . ALA A 1 141 ? -13.602 -29.078 6 1 97.81 141 ALA A O 1
ATOM 1115 N N . ALA A 1 142 ? -13.188 -27.484 7.5 1 97.25 142 ALA A N 1
ATOM 1116 C CA . ALA A 1 142 ? -13.773 -28.266 8.578 1 97.25 142 ALA A CA 1
ATOM 1117 C C . ALA A 1 142 ? -15.289 -28.391 8.406 1 97.25 142 ALA A C 1
ATOM 1119 O O . ALA A 1 142 ? -15.883 -29.375 8.844 1 97.25 142 ALA A O 1
ATOM 1120 N N . GLU A 1 143 ? -15.859 -27.469 7.707 1 97.56 143 GLU A N 1
ATOM 1121 C CA . GLU A 1 143 ? -17.297 -27.438 7.48 1 97.56 143 GLU A CA 1
ATOM 1122 C C . GLU A 1 143 ? -17.656 -28.109 6.152 1 97.56 143 GLU A C 1
ATOM 1124 O O . GLU A 1 143 ? -18.766 -28.641 6 1 97.56 143 GLU A O 1
ATOM 1129 N N . TYR A 1 144 ? -16.781 -28.094 5.238 1 97.81 144 TYR A N 1
ATOM 1130 C CA . TYR A 1 144 ? -17 -28.609 3.891 1 97.81 144 TYR A CA 1
ATOM 1131 C C . TYR A 1 144 ? -15.898 -29.594 3.506 1 97.81 144 TYR A C 1
ATOM 1133 O O . TYR A 1 144 ? -14.898 -29.203 2.891 1 97.81 144 TYR A O 1
ATOM 1141 N N . PRO A 1 145 ? -16.172 -30.859 3.725 1 96.62 145 PRO A N 1
ATOM 1142 C CA . PRO A 1 145 ? -15.117 -31.844 3.473 1 96.62 145 PRO A CA 1
ATOM 1143 C C . PRO A 1 145 ? -14.68 -31.875 2.01 1 96.62 145 PRO A C 1
ATOM 1145 O O . PRO A 1 145 ? -13.562 -32.312 1.708 1 96.62 145 PRO A O 1
ATOM 1148 N N . ASP A 1 146 ? -15.531 -31.406 1.125 1 97.81 146 ASP A N 1
ATOM 1149 C CA . ASP A 1 146 ? -15.211 -31.422 -0.297 1 97.81 146 ASP A CA 1
ATOM 1150 C C . ASP A 1 146 ? -14.516 -30.125 -0.72 1 97.81 146 ASP A C 1
ATOM 1152 O O . ASP A 1 146 ? -14.227 -29.922 -1.901 1 97.81 146 ASP A O 1
ATOM 1156 N N . LEU A 1 147 ? -14.211 -29.25 0.259 1 98.56 147 LEU A N 1
ATOM 1157 C CA . LEU A 1 147 ? -13.469 -28.031 -0.032 1 98.56 147 LEU A CA 1
ATOM 1158 C C . LEU A 1 147 ? -11.977 -28.312 -0.141 1 98.56 147 LEU A C 1
ATOM 1160 O O . LEU A 1 147 ? -11.406 -29 0.711 1 98.56 147 LEU A O 1
ATOM 1164 N N . GLY A 1 148 ? -11.383 -27.859 -1.223 1 98.5 148 GLY A N 1
ATOM 1165 C CA . GLY A 1 148 ? -9.945 -27.953 -1.422 1 98.5 148 GLY A CA 1
ATOM 1166 C C . GLY A 1 148 ? -9.32 -26.672 -1.925 1 98.5 148 GLY A C 1
ATOM 1167 O O . GLY A 1 148 ? -10.023 -25.688 -2.15 1 98.5 148 GLY A O 1
ATOM 1168 N N . TRP A 1 149 ? -8.008 -26.672 -2.004 1 98.81 149 TRP A N 1
ATOM 1169 C CA . TRP A 1 149 ? -7.277 -25.531 -2.535 1 98.81 149 TRP A CA 1
ATOM 1170 C C . TRP A 1 149 ? -5.934 -25.953 -3.117 1 98.81 149 TRP A C 1
ATOM 1172 O O . TRP A 1 149 ? -5.488 -27.078 -2.9 1 98.81 149 TRP A O 1
ATOM 1182 N N . THR A 1 150 ? -5.363 -25.094 -3.859 1 98.62 150 THR A N 1
ATOM 1183 C CA . THR A 1 150 ? -4.023 -25.25 -4.414 1 98.62 150 THR A CA 1
ATOM 1184 C C . THR A 1 150 ? -3.166 -24.016 -4.102 1 98.62 150 THR A C 1
ATOM 1186 O O . THR A 1 150 ? -3.453 -22.922 -4.574 1 98.62 150 THR A O 1
ATOM 1189 N N . TYR A 1 151 ? -2.166 -24.25 -3.26 1 98.31 151 TYR A N 1
ATOM 1190 C CA . TYR A 1 151 ? -1.108 -23.25 -3.109 1 98.31 151 TYR A CA 1
ATOM 1191 C C . TYR A 1 151 ? -0.076 -23.375 -4.223 1 98.31 151 TYR A C 1
ATOM 1193 O O . TYR A 1 151 ? 0.573 -24.422 -4.359 1 98.31 151 TYR A O 1
ATOM 1201 N N . PHE A 1 152 ? -0.01 -22.359 -5.055 1 98.44 152 PHE A N 1
ATOM 1202 C CA . PHE A 1 152 ? 0.973 -22.328 -6.133 1 98.44 152 PHE A CA 1
ATOM 1203 C C . PHE A 1 152 ? 2.088 -21.344 -5.82 1 98.44 152 PHE A C 1
ATOM 1205 O O . PHE A 1 152 ? 1.886 -20.125 -5.891 1 98.44 152 PHE A O 1
ATOM 1212 N N . VAL A 1 153 ? 3.314 -21.828 -5.52 1 98 153 VAL A N 1
ATOM 1213 C CA . VAL A 1 153 ? 4.434 -21.031 -5.031 1 98 153 VAL A CA 1
ATOM 1214 C C . VAL A 1 153 ? 5.559 -21.031 -6.062 1 98 153 VAL A C 1
ATOM 1216 O O . VAL A 1 153 ? 6.074 -22.094 -6.434 1 98 153 VAL A O 1
ATOM 1219 N N . VAL A 1 154 ? 6.012 -19.828 -6.48 1 97.31 154 VAL A N 1
ATOM 1220 C CA . VAL A 1 154 ? 6.957 -19.812 -7.594 1 97.31 154 VAL A CA 1
ATOM 1221 C C . VAL A 1 154 ? 8.164 -18.953 -7.227 1 97.31 154 VAL A C 1
ATOM 1223 O O . VAL A 1 154 ? 9.133 -18.875 -7.988 1 97.31 154 VAL A O 1
ATOM 1226 N N . GLY A 1 155 ? 8.188 -18.328 -6.102 1 95.69 155 GLY A N 1
ATOM 1227 C CA . GLY A 1 155 ? 9.203 -17.312 -5.82 1 95.69 155 GLY A CA 1
ATOM 1228 C C . GLY A 1 155 ? 8.945 -16 -6.527 1 95.69 155 GLY A C 1
ATOM 1229 O O . GLY A 1 155 ? 7.871 -15.414 -6.402 1 95.69 155 GLY A O 1
ATOM 1230 N N . ARG A 1 156 ? 9.938 -15.578 -7.328 1 96.12 156 ARG A N 1
ATOM 1231 C CA . ARG A 1 156 ? 9.766 -14.336 -8.078 1 96.12 156 ARG A CA 1
ATOM 1232 C C . ARG A 1 156 ? 9.789 -14.602 -9.586 1 96.12 156 ARG A C 1
ATOM 1234 O O . ARG A 1 156 ? 10.492 -15.5 -10.047 1 96.12 156 ARG A O 1
ATOM 1241 N N . LEU A 1 157 ? 9.023 -13.812 -10.297 1 97.62 157 LEU A N 1
ATOM 1242 C CA . LEU A 1 157 ? 9.102 -13.844 -11.75 1 97.62 157 LEU A CA 1
ATOM 1243 C C . LEU A 1 157 ? 10.367 -13.133 -12.242 1 97.62 157 LEU A C 1
ATOM 1245 O O . LEU A 1 157 ? 10.641 -12 -11.844 1 97.62 157 LEU A O 1
ATOM 1249 N N . THR A 1 158 ? 11.07 -13.781 -13.086 1 98.44 158 THR A N 1
ATOM 1250 C CA . THR A 1 158 ? 12.383 -13.312 -13.523 1 98.44 158 THR A CA 1
ATOM 1251 C C . THR A 1 158 ? 12.289 -11.891 -14.086 1 98.44 158 THR A C 1
ATOM 1253 O O . THR A 1 158 ? 13.039 -11.008 -13.672 1 98.44 158 THR A O 1
ATOM 1256 N N . GLU A 1 159 ? 11.32 -11.68 -14.992 1 97.44 159 GLU A N 1
ATOM 1257 C CA . GLU A 1 159 ? 11.172 -10.391 -15.664 1 97.44 159 GLU A CA 1
ATOM 1258 C C . GLU A 1 159 ? 10.812 -9.289 -14.68 1 97.44 159 GLU A C 1
ATOM 1260 O O . GLU A 1 159 ? 11.219 -8.133 -14.844 1 97.44 159 GLU A O 1
ATOM 1265 N N . TRP A 1 160 ? 10.141 -9.641 -13.664 1 94.06 160 TRP A N 1
ATOM 1266 C CA . TRP A 1 160 ? 9.641 -8.68 -12.68 1 94.06 160 TRP A CA 1
ATOM 1267 C C . TRP A 1 160 ? 10.688 -8.406 -11.609 1 94.06 160 TRP A C 1
ATOM 1269 O O . TRP A 1 160 ? 10.68 -7.34 -10.984 1 94.06 160 TRP A O 1
ATOM 1279 N N . ALA A 1 161 ? 11.547 -9.258 -11.398 1 96.19 161 ALA A N 1
ATOM 1280 C CA . ALA A 1 161 ? 12.484 -9.242 -10.281 1 96.19 161 ALA A CA 1
ATOM 1281 C C . ALA A 1 161 ? 13.453 -8.07 -10.391 1 96.19 161 ALA A C 1
ATOM 1283 O O . ALA A 1 161 ? 14.133 -7.719 -9.422 1 96.19 161 ALA A O 1
ATOM 1284 N N . ILE A 1 162 ? 13.516 -7.441 -11.555 1 96.81 162 ILE A N 1
ATOM 1285 C CA . ILE A 1 162 ? 14.578 -6.465 -11.75 1 96.81 162 ILE A CA 1
ATOM 1286 C C . ILE A 1 162 ? 13.977 -5.07 -11.93 1 96.81 162 ILE A C 1
ATOM 1288 O O . ILE A 1 162 ? 14.594 -4.191 -12.531 1 96.81 162 ILE A O 1
ATOM 1292 N N . ILE A 1 163 ? 12.781 -4.875 -11.453 1 92.31 163 ILE A N 1
ATOM 1293 C CA . ILE A 1 163 ? 12.164 -3.561 -11.555 1 92.31 163 ILE A CA 1
ATOM 1294 C C . ILE A 1 163 ? 12.641 -2.67 -10.414 1 92.31 163 ILE A C 1
ATOM 1296 O O . ILE A 1 163 ? 13.211 -3.158 -9.438 1 92.31 163 ILE A O 1
ATOM 1300 N N . SER A 1 164 ? 12.32 -1.412 -10.492 1 88.31 164 SER A N 1
ATOM 1301 C CA . SER A 1 164 ? 12.844 -0.417 -9.562 1 88.31 164 SER A CA 1
ATOM 1302 C C . SER A 1 164 ? 12.266 -0.608 -8.164 1 88.31 164 SER A C 1
ATOM 1304 O O . SER A 1 164 ? 12.914 -0.279 -7.168 1 88.31 164 SER A O 1
ATOM 1306 N N . HIS A 1 165 ? 11.07 -1.118 -8.062 1 85.69 165 HIS A N 1
ATOM 1307 C CA . HIS A 1 165 ? 10.445 -1.411 -6.777 1 85.69 165 HIS A CA 1
ATOM 1308 C C . HIS A 1 165 ? 11.336 -2.312 -5.926 1 85.69 165 HIS A C 1
ATOM 1310 O O . HIS A 1 165 ? 11.328 -2.217 -4.695 1 85.69 165 HIS A O 1
ATOM 1316 N N . PHE A 1 166 ? 12.148 -3.105 -6.578 1 90.88 166 PHE A N 1
ATOM 1317 C CA . PHE A 1 166 ? 13 -4.043 -5.855 1 90.88 166 PHE A CA 1
ATOM 1318 C C . PHE A 1 166 ? 14.43 -3.525 -5.781 1 90.88 166 PHE A C 1
ATOM 1320 O O . PHE A 1 166 ? 15.359 -4.289 -5.504 1 90.88 166 PHE A O 1
ATOM 1327 N N . GLY A 1 167 ? 14.664 -2.305 -6.156 1 90.75 167 GLY A N 1
ATOM 1328 C CA . GLY A 1 167 ? 15.938 -1.641 -5.938 1 90.75 167 GLY A CA 1
ATOM 1329 C C . GLY A 1 167 ? 16.812 -1.598 -7.176 1 90.75 167 GLY A C 1
ATOM 1330 O O . GLY A 1 167 ? 18 -1.269 -7.098 1 90.75 167 GLY A O 1
ATOM 1331 N N . ILE A 1 168 ? 16.266 -1.975 -8.328 1 93.81 168 ILE A N 1
ATOM 1332 C CA . ILE A 1 168 ? 17.078 -2.014 -9.539 1 93.81 168 ILE A CA 1
ATOM 1333 C C . ILE A 1 168 ? 16.609 -0.932 -10.516 1 93.81 168 ILE A C 1
ATOM 1335 O O . ILE A 1 168 ? 15.523 -1.024 -11.078 1 93.81 168 ILE A O 1
ATOM 1339 N N . ASP A 1 169 ? 17.438 0.042 -10.664 1 91.25 169 ASP A N 1
ATOM 1340 C CA . ASP A 1 169 ? 17.203 1.146 -11.594 1 91.25 169 ASP A CA 1
ATOM 1341 C C . ASP A 1 169 ? 17.906 0.884 -12.93 1 91.25 169 ASP A C 1
ATOM 1343 O O . ASP A 1 169 ? 19.031 1.307 -13.141 1 91.25 169 ASP A O 1
ATOM 1347 N N . ASN A 1 170 ? 17.172 0.251 -13.82 1 93.56 170 ASN A N 1
ATOM 1348 C CA . ASN A 1 170 ? 17.734 -0.152 -15.109 1 93.56 170 ASN A CA 1
ATOM 1349 C C . ASN A 1 170 ? 18.078 1.057 -15.969 1 93.56 170 ASN A C 1
ATOM 1351 O O . ASN A 1 170 ? 19.016 1.001 -16.781 1 93.56 170 ASN A O 1
ATOM 1355 N N . TYR A 1 171 ? 17.312 2.111 -15.836 1 89.31 171 TYR A N 1
ATOM 1356 C CA . TYR A 1 171 ? 17.578 3.32 -16.609 1 89.31 171 TYR A CA 1
ATOM 1357 C C . TYR A 1 171 ? 18.953 3.885 -16.312 1 89.31 171 TYR A C 1
ATOM 1359 O O . TYR A 1 171 ? 19.703 4.227 -17.219 1 89.31 171 TYR A O 1
ATOM 1367 N N . ASN A 1 172 ? 19.359 3.916 -15.039 1 88.38 172 ASN A N 1
ATOM 1368 C CA . ASN A 1 172 ? 20.641 4.496 -14.617 1 88.38 172 ASN A CA 1
ATOM 1369 C C . ASN A 1 172 ? 21.703 3.424 -14.398 1 88.38 172 ASN A C 1
ATOM 1371 O O . ASN A 1 172 ? 22.844 3.736 -14.094 1 88.38 172 ASN A O 1
ATOM 1375 N N . ALA A 1 173 ? 21.375 2.191 -14.562 1 93.25 173 ALA A N 1
ATOM 1376 C CA . ALA A 1 173 ? 22.234 1.045 -14.289 1 93.25 173 ALA A CA 1
ATOM 1377 C C . ALA A 1 173 ? 22.797 1.104 -12.867 1 93.25 173 ALA A C 1
ATOM 1379 O O . ALA A 1 173 ? 24.016 1.004 -12.664 1 93.25 173 ALA A O 1
ATOM 1380 N N . LYS A 1 174 ? 21.938 1.305 -11.914 1 92.56 174 LYS A N 1
ATOM 1381 C CA . LYS A 1 174 ? 22.234 1.338 -10.492 1 92.56 174 LYS A CA 1
ATOM 1382 C C . LYS A 1 174 ? 21.281 0.438 -9.703 1 92.56 174 LYS A C 1
ATOM 1384 O O . LYS A 1 174 ? 20.188 0.143 -10.172 1 92.56 174 LYS A O 1
ATOM 1389 N N . ALA A 1 175 ? 21.797 -0.069 -8.555 1 94.69 175 ALA A N 1
ATOM 1390 C CA . ALA A 1 175 ? 20.922 -0.897 -7.719 1 94.69 175 ALA A CA 1
ATOM 1391 C C . ALA A 1 175 ? 21.297 -0.755 -6.242 1 94.69 175 ALA A C 1
ATOM 1393 O O . ALA A 1 175 ? 22.453 -0.578 -5.898 1 94.69 175 ALA A O 1
ATOM 1394 N N . SER A 1 176 ? 20.328 -0.702 -5.398 1 91.06 176 SER A N 1
ATOM 1395 C CA . SER A 1 176 ? 20.453 -0.832 -3.949 1 91.06 176 SER A CA 1
ATOM 1396 C C . SER A 1 176 ? 19.672 -2.049 -3.439 1 91.06 176 SER A C 1
ATOM 1398 O O . SER A 1 176 ? 18.453 -2.062 -3.453 1 91.06 176 SER A O 1
ATOM 1400 N N . ILE A 1 177 ? 20.391 -3.043 -3.018 1 93.62 177 ILE A N 1
ATOM 1401 C CA . ILE A 1 177 ? 19.812 -4.332 -2.656 1 93.62 177 ILE A CA 1
ATOM 1402 C C . ILE A 1 177 ? 19.969 -4.566 -1.156 1 93.62 177 ILE A C 1
ATOM 1404 O O . ILE A 1 177 ? 21.094 -4.551 -0.633 1 93.62 177 ILE A O 1
ATOM 1408 N N . TYR A 1 178 ? 18.938 -4.734 -0.445 1 92.69 178 TYR A N 1
ATOM 1409 C CA . TYR A 1 178 ? 19.047 -5.188 0.937 1 92.69 178 TYR A CA 1
ATOM 1410 C C . TYR A 1 178 ? 19.516 -6.633 1 1 92.69 178 TYR A C 1
ATOM 1412 O O . TYR A 1 178 ? 18.875 -7.531 0.451 1 92.69 178 TYR A O 1
ATOM 1420 N N . GLY A 1 179 ? 20.594 -6.863 1.685 1 93.94 179 GLY A N 1
ATOM 1421 C CA . GLY A 1 179 ? 21.219 -8.172 1.73 1 93.94 179 GLY A CA 1
ATOM 1422 C C . GLY A 1 179 ? 22.672 -8.141 1.267 1 93.94 179 GLY A C 1
ATOM 1423 O O . GLY A 1 179 ? 23.391 -7.184 1.532 1 93.94 179 GLY A O 1
ATOM 1424 N N . THR A 1 180 ? 23.141 -9.312 0.73 1 95.62 180 THR A N 1
ATOM 1425 C CA . THR A 1 180 ? 24.547 -9.445 0.343 1 95.62 180 THR A CA 1
ATOM 1426 C C . THR A 1 180 ? 24.656 -9.953 -1.092 1 95.62 180 THR A C 1
ATOM 1428 O O . THR A 1 180 ? 23.672 -10.391 -1.685 1 95.62 180 THR A O 1
ATOM 1431 N N . GLU A 1 181 ? 25.828 -9.859 -1.564 1 96.75 181 GLU A N 1
ATOM 1432 C CA . GLU A 1 181 ? 26.156 -10.344 -2.902 1 96.75 181 GLU A CA 1
ATOM 1433 C C . GLU A 1 181 ? 25.875 -11.836 -3.029 1 96.75 181 GLU A C 1
ATOM 1435 O O . GLU A 1 181 ? 25.469 -12.312 -4.094 1 96.75 181 GLU A O 1
ATOM 1440 N N . ALA A 1 182 ? 26 -12.516 -1.934 1 97.81 182 ALA A N 1
ATOM 1441 C CA . ALA A 1 182 ? 25.828 -13.969 -1.922 1 97.81 182 ALA A CA 1
ATOM 1442 C C . ALA A 1 182 ? 24.375 -14.352 -1.675 1 97.81 182 ALA A C 1
ATOM 1444 O O . ALA A 1 182 ? 24 -15.516 -1.799 1 97.81 182 ALA A O 1
ATOM 1445 N N . GLY A 1 183 ? 23.547 -13.359 -1.373 1 96.94 183 GLY A N 1
ATOM 1446 C CA . GLY A 1 183 ? 22.141 -13.648 -1.188 1 96.94 183 GLY A CA 1
ATOM 1447 C C . GLY A 1 183 ? 21.469 -14.195 -2.436 1 96.94 183 GLY A C 1
ATOM 1448 O O . GLY A 1 183 ? 21.828 -13.82 -3.555 1 96.94 183 GLY A O 1
ATOM 1449 N N . LYS A 1 184 ? 20.438 -15.07 -2.221 1 97 184 LYS A N 1
ATOM 1450 C CA . LYS A 1 184 ? 19.797 -15.766 -3.334 1 97 184 LYS A CA 1
ATOM 1451 C C . LYS A 1 184 ? 18.328 -15.391 -3.434 1 97 184 LYS A C 1
ATOM 1453 O O . LYS A 1 184 ? 17.719 -14.961 -2.449 1 97 184 LYS A O 1
ATOM 1458 N N . GLN A 1 185 ? 17.781 -15.594 -4.672 1 95.75 185 GLN A N 1
ATOM 1459 C CA . GLN A 1 185 ? 16.344 -15.547 -4.969 1 95.75 185 GLN A CA 1
ATOM 1460 C C . GLN A 1 185 ? 15.945 -16.656 -5.938 1 95.75 185 GLN A C 1
ATOM 1462 O O . GLN A 1 185 ? 16.703 -16.969 -6.863 1 95.75 185 GLN A O 1
ATOM 1467 N N . SER A 1 186 ? 14.836 -17.25 -5.645 1 98.06 186 SER A N 1
ATOM 1468 C CA . SER A 1 186 ? 14.305 -18.172 -6.633 1 98.06 186 SER A CA 1
ATOM 1469 C C . SER A 1 186 ? 13.57 -17.438 -7.746 1 98.06 186 SER A C 1
ATOM 1471 O O . SER A 1 186 ? 12.734 -16.578 -7.48 1 98.06 186 SER A O 1
ATOM 1473 N N . LEU A 1 187 ? 13.961 -17.75 -8.992 1 98.56 187 LEU A N 1
ATOM 1474 C CA . LEU A 1 187 ? 13.43 -17.047 -10.156 1 98.56 187 LEU A CA 1
ATOM 1475 C C . LEU A 1 187 ? 12.867 -18.047 -11.172 1 98.56 187 LEU A C 1
ATOM 1477 O O . LEU A 1 187 ? 13.438 -19.125 -11.375 1 98.56 187 LEU A O 1
ATOM 1481 N N . ILE A 1 188 ? 11.773 -17.656 -11.758 1 98.75 188 ILE A N 1
ATOM 1482 C CA . ILE A 1 188 ? 11.211 -18.406 -12.883 1 98.75 188 ILE A CA 1
ATOM 1483 C C . ILE A 1 188 ? 10.609 -17.422 -13.891 1 98.75 188 ILE A C 1
ATOM 1485 O O . ILE A 1 188 ? 10.039 -16.406 -13.508 1 98.75 188 ILE A O 1
ATOM 1489 N N . GLY A 1 189 ? 10.766 -17.734 -15.195 1 98.56 189 GLY A N 1
ATOM 1490 C CA . GLY A 1 189 ? 10.18 -16.891 -16.219 1 98.56 189 GLY A CA 1
ATOM 1491 C C . GLY A 1 189 ? 8.664 -16.859 -16.172 1 98.56 189 GLY A C 1
ATOM 1492 O O . GLY A 1 189 ? 8.031 -17.875 -15.844 1 98.56 189 GLY A O 1
ATOM 1493 N N . VAL A 1 190 ? 8.094 -15.789 -16.625 1 98.06 190 VAL A N 1
ATOM 1494 C CA . VAL A 1 190 ? 6.652 -15.57 -16.578 1 98.06 190 VAL A CA 1
ATOM 1495 C C . VAL A 1 190 ? 5.938 -16.672 -17.359 1 98.06 190 VAL A C 1
ATOM 1497 O O . VAL A 1 190 ? 5.039 -17.328 -16.844 1 98.06 190 VAL A O 1
ATOM 1500 N N . ASP A 1 191 ? 6.359 -16.906 -18.594 1 97.94 191 ASP A N 1
ATOM 1501 C CA . ASP A 1 191 ? 5.699 -17.875 -19.469 1 97.94 191 ASP A CA 1
ATOM 1502 C C . ASP A 1 191 ? 5.77 -19.281 -18.859 1 97.94 191 ASP A C 1
ATOM 1504 O O . ASP A 1 191 ? 4.801 -20.031 -18.938 1 97.94 191 ASP A O 1
ATOM 1508 N N . ASP A 1 192 ? 6.918 -19.562 -18.328 1 98.62 192 ASP A N 1
ATOM 1509 C CA . ASP A 1 192 ? 7.086 -20.875 -17.719 1 98.62 192 ASP A CA 1
ATOM 1510 C C . ASP A 1 192 ? 6.203 -21.031 -16.484 1 98.62 192 ASP A C 1
ATOM 1512 O O . ASP A 1 192 ? 5.578 -22.062 -16.281 1 98.62 192 ASP A O 1
ATOM 1516 N N . ALA A 1 193 ? 6.199 -20.047 -15.617 1 98.62 193 ALA A N 1
ATOM 1517 C CA . ALA A 1 193 ? 5.352 -20.078 -14.43 1 98.62 193 ALA A CA 1
ATOM 1518 C C . ALA A 1 193 ? 3.885 -20.281 -14.805 1 98.62 193 ALA A C 1
ATOM 1520 O O . ALA A 1 193 ? 3.18 -21.078 -14.188 1 98.62 193 ALA A O 1
ATOM 1521 N N . VAL A 1 194 ? 3.447 -19.562 -15.844 1 98.56 194 VAL A N 1
ATOM 1522 C CA . VAL A 1 194 ? 2.07 -19.672 -16.312 1 98.56 194 VAL A CA 1
ATOM 1523 C C . VAL A 1 194 ? 1.811 -21.094 -16.812 1 98.56 194 VAL A C 1
ATOM 1525 O O . VAL A 1 194 ? 0.781 -21.688 -16.5 1 98.56 194 VAL A O 1
ATOM 1528 N N . ALA A 1 195 ? 2.74 -21.641 -17.547 1 98.44 195 ALA A N 1
ATOM 1529 C CA . ALA A 1 195 ? 2.586 -22.984 -18.094 1 98.44 195 ALA A CA 1
ATOM 1530 C C . ALA A 1 195 ? 2.424 -24.016 -16.969 1 98.44 195 ALA A C 1
ATOM 1532 O O . ALA A 1 195 ? 1.549 -24.875 -17.047 1 98.44 195 ALA A O 1
ATOM 1533 N N . TYR A 1 196 ? 3.266 -23.875 -15.984 1 98.69 196 TYR A N 1
ATOM 1534 C CA . TYR A 1 196 ? 3.168 -24.797 -14.859 1 98.69 196 TYR A CA 1
ATOM 1535 C C . TYR A 1 196 ? 1.824 -24.656 -14.156 1 98.69 196 TYR A C 1
ATOM 1537 O O . TYR A 1 196 ? 1.205 -25.672 -13.789 1 98.69 196 TYR A O 1
ATOM 1545 N N . LEU A 1 197 ? 1.381 -23.422 -13.938 1 98.56 197 LEU A N 1
ATOM 1546 C CA . LEU A 1 197 ? 0.109 -23.188 -13.258 1 98.56 197 LEU A CA 1
ATOM 1547 C C . LEU A 1 197 ? -1.039 -23.844 -14.023 1 98.56 197 LEU A C 1
ATOM 1549 O O . LEU A 1 197 ? -1.884 -24.516 -13.43 1 98.56 197 LEU A O 1
ATOM 1553 N N . LEU A 1 198 ? -1.043 -23.703 -15.344 1 98 198 LEU A N 1
ATOM 1554 C CA . LEU A 1 198 ? -2.117 -24.266 -16.156 1 98 198 LEU A CA 1
ATOM 1555 C C . LEU A 1 198 ? -2.109 -25.781 -16.109 1 98 198 LEU A C 1
ATOM 1557 O O . LEU A 1 198 ? -3.17 -26.422 -16.125 1 98 198 LEU A O 1
ATOM 1561 N N . GLU A 1 199 ? -0.936 -26.359 -16.016 1 97.75 199 GLU A N 1
ATOM 1562 C CA . GLU A 1 199 ? -0.853 -27.812 -15.914 1 97.75 199 GLU A CA 1
ATOM 1563 C C . GLU A 1 199 ? -1.499 -28.312 -14.625 1 97.75 199 GLU A C 1
ATOM 1565 O O . GLU A 1 199 ? -2.08 -29.406 -14.602 1 97.75 199 GLU A O 1
ATOM 1570 N N . THR A 1 200 ? -1.378 -27.516 -13.539 1 97.94 200 THR A N 1
ATOM 1571 C CA . THR A 1 200 ? -1.974 -27.938 -12.281 1 97.94 200 THR A CA 1
ATOM 1572 C C . THR A 1 200 ? -3.494 -28 -12.391 1 97.94 200 THR A C 1
ATOM 1574 O O . THR A 1 200 ? -4.148 -28.734 -11.648 1 97.94 200 THR A O 1
ATOM 1577 N N . LEU A 1 201 ? -4.117 -27.25 -13.32 1 97.75 201 LEU A N 1
ATOM 1578 C CA . LEU A 1 201 ? -5.566 -27.219 -13.508 1 97.75 201 LEU A CA 1
ATOM 1579 C C . LEU A 1 201 ? -6.059 -28.5 -14.172 1 97.75 201 LEU A C 1
ATOM 1581 O O . LEU A 1 201 ? -7.258 -28.781 -14.164 1 97.75 201 LEU A O 1
ATOM 1585 N N . LYS A 1 202 ? -5.125 -29.25 -14.68 1 95.75 202 LYS A N 1
ATOM 1586 C CA . LYS A 1 202 ? -5.488 -30.484 -15.367 1 95.75 202 LYS A CA 1
ATOM 1587 C C . LYS A 1 202 ? -5.441 -31.688 -14.414 1 95.75 202 LYS A C 1
ATOM 1589 O O . LYS A 1 202 ? -5.707 -32.812 -14.82 1 95.75 202 LYS A O 1
ATOM 1594 N N . GLU A 1 203 ? -5.117 -31.422 -13.258 1 96.44 203 GLU A N 1
ATOM 1595 C CA . GLU A 1 203 ? -5.082 -32.469 -12.234 1 96.44 203 GLU A CA 1
ATOM 1596 C C . GLU A 1 203 ? -6.367 -32.469 -11.414 1 96.44 203 GLU A C 1
ATOM 1598 O O . GLU A 1 203 ? -7.027 -31.453 -11.266 1 96.44 203 GLU A O 1
ATOM 1603 N N . PRO A 1 204 ? -6.688 -33.625 -10.844 1 97.12 204 PRO A N 1
ATOM 1604 C CA . PRO A 1 204 ? -7.906 -33.719 -10.031 1 97.12 204 PRO A CA 1
ATOM 1605 C C . PRO A 1 204 ? -7.863 -32.781 -8.812 1 97.12 204 PRO A C 1
ATOM 1607 O O . PRO A 1 204 ? -6.816 -32.656 -8.172 1 97.12 204 PRO A O 1
ATOM 1610 N N . ILE A 1 205 ? -9.031 -32.219 -8.516 1 97.81 205 ILE A N 1
ATOM 1611 C CA . ILE A 1 205 ? -9.109 -31.297 -7.391 1 97.81 205 ILE A CA 1
ATOM 1612 C C . ILE A 1 205 ? -9.922 -31.922 -6.262 1 97.81 205 ILE A C 1
ATOM 1614 O O . ILE A 1 205 ? -10.062 -31.344 -5.188 1 97.81 205 ILE A O 1
ATOM 1618 N N . ALA A 1 206 ? -10.445 -33.031 -6.512 1 97.19 206 ALA A N 1
ATOM 1619 C CA . ALA A 1 206 ? -11.195 -33.812 -5.52 1 97.19 206 ALA A CA 1
ATOM 1620 C C . ALA A 1 206 ? -11 -35.312 -5.727 1 97.19 206 ALA A C 1
ATOM 1622 O O . ALA A 1 206 ? -10.469 -35.719 -6.754 1 97.19 206 ALA A O 1
ATOM 1623 N N . GLU A 1 207 ? -11.289 -36.062 -4.664 1 95.94 207 GLU A N 1
ATOM 1624 C CA . GLU A 1 207 ? -11.242 -37.531 -4.734 1 95.94 207 GLU A CA 1
ATOM 1625 C C . GLU A 1 207 ? -12.352 -38.156 -3.889 1 95.94 207 GLU A C 1
ATOM 1627 O O . GLU A 1 207 ? -12.898 -37.5 -2.998 1 95.94 207 GLU A O 1
ATOM 1632 N N . ILE A 1 208 ? -12.648 -39.344 -4.281 1 94.94 208 ILE A N 1
ATOM 1633 C CA . ILE A 1 208 ? -13.617 -40.094 -3.494 1 94.94 208 ILE A CA 1
ATOM 1634 C C . ILE A 1 208 ? -12.883 -41.062 -2.562 1 94.94 208 ILE A C 1
ATOM 1636 O O . ILE A 1 208 ? -12.078 -41.875 -3.012 1 94.94 208 ILE A O 1
ATOM 1640 N N . GLN A 1 209 ? -13.094 -40.844 -1.292 1 93 209 GLN A N 1
ATOM 1641 C CA . GLN A 1 209 ? -12.578 -41.75 -0.272 1 93 209 GLN A CA 1
ATOM 1642 C C . GLN A 1 209 ? -13.695 -42.281 0.61 1 93 209 GLN A C 1
ATOM 1644 O O . GLN A 1 209 ? -14.43 -41.5 1.232 1 93 209 GLN A O 1
ATOM 1649 N N . ASN A 1 210 ? -13.75 -43.625 0.694 1 94.44 210 ASN A N 1
ATOM 1650 C CA . ASN A 1 210 ? -14.789 -44.281 1.481 1 94.44 210 ASN A CA 1
ATOM 1651 C C . ASN A 1 210 ? -16.172 -43.719 1.16 1 94.44 210 ASN A C 1
ATOM 1653 O O . ASN A 1 210 ? -16.938 -43.406 2.066 1 94.44 210 ASN A O 1
ATOM 1657 N N . GLY A 1 211 ? -16.391 -43.438 -0.117 1 93.31 211 GLY A N 1
ATOM 1658 C CA . GLY A 1 211 ? -17.688 -43 -0.598 1 93.31 211 GLY A CA 1
ATOM 1659 C C . GLY A 1 211 ? -17.938 -41.531 -0.379 1 93.31 211 GLY A C 1
ATOM 1660 O O . GLY A 1 211 ? -19 -41 -0.724 1 93.31 211 GLY A O 1
ATOM 1661 N N . GLN A 1 212 ? -17 -40.906 0.183 1 94.81 212 GLN A N 1
ATOM 1662 C CA . GLN A 1 212 ? -17.141 -39.469 0.448 1 94.81 212 GLN A CA 1
ATOM 1663 C C . GLN A 1 212 ? -16.25 -38.656 -0.478 1 94.81 212 GLN A C 1
ATOM 1665 O O . GLN A 1 212 ? -15.102 -39.031 -0.734 1 94.81 212 GLN A O 1
ATOM 1670 N N . LEU A 1 213 ? -16.891 -37.562 -1.047 1 96.19 213 LEU A N 1
ATOM 1671 C CA . LEU A 1 213 ? -16.109 -36.656 -1.859 1 96.19 213 LEU A CA 1
ATOM 1672 C C . LEU A 1 213 ? -15.25 -35.75 -0.981 1 96.19 213 LEU A C 1
ATOM 1674 O O . LEU A 1 213 ? -15.758 -35.062 -0.08 1 96.19 213 LEU A O 1
ATOM 1678 N N . LEU A 1 214 ? -13.914 -35.812 -1.168 1 97.31 214 LEU A N 1
ATOM 1679 C CA . LEU A 1 214 ? -12.961 -35 -0.405 1 97.31 214 LEU A CA 1
ATOM 1680 C C . LEU A 1 214 ? -12.219 -34.031 -1.315 1 97.31 214 LEU A C 1
ATOM 1682 O O . LEU A 1 214 ? -11.797 -34.406 -2.412 1 97.31 214 LEU A O 1
ATOM 1686 N N . GLY A 1 215 ? -12.211 -32.75 -0.881 1 97.88 215 GLY A N 1
ATOM 1687 C CA . GLY A 1 215 ? -11.422 -31.797 -1.625 1 97.88 215 GLY A CA 1
ATOM 1688 C C . GLY A 1 215 ? -9.93 -31.984 -1.457 1 97.88 215 GLY A C 1
ATOM 1689 O O . GLY A 1 215 ? -9.453 -32.312 -0.362 1 97.88 215 GLY A O 1
ATOM 1690 N N . LYS A 1 216 ? -9.18 -31.859 -2.496 1 97.62 216 LYS A N 1
ATOM 1691 C CA . LYS A 1 216 ? -7.727 -31.984 -2.424 1 97.62 216 LYS A CA 1
ATOM 1692 C C . LYS A 1 216 ? -7.086 -30.672 -1.964 1 97.62 216 LYS A C 1
ATOM 1694 O O . LYS A 1 216 ? -7.492 -29.594 -2.391 1 97.62 216 LYS A O 1
ATOM 1699 N N . LYS A 1 217 ? -6.203 -30.797 -1.059 1 98 217 LYS A N 1
ATOM 1700 C CA . LYS A 1 217 ? -5.363 -29.703 -0.572 1 98 217 LYS A CA 1
ATOM 1701 C C . LYS A 1 217 ? -3.93 -29.844 -1.07 1 98 217 LYS A C 1
ATOM 1703 O O . LYS A 1 217 ? -3.184 -30.703 -0.591 1 98 217 LYS A O 1
ATOM 1708 N N . ARG A 1 218 ? -3.633 -29 -2.025 1 97.44 218 ARG A N 1
ATOM 1709 C CA . ARG A 1 218 ? -2.406 -29.188 -2.793 1 97.44 218 ARG A CA 1
ATOM 1710 C C . ARG A 1 218 ? -1.452 -28.016 -2.598 1 97.44 218 ARG A C 1
ATOM 1712 O O . ARG A 1 218 ? -1.887 -26.891 -2.363 1 97.44 218 ARG A O 1
ATOM 1719 N N . THR A 1 219 ? -0.143 -28.312 -2.586 1 97.69 219 THR A N 1
ATOM 1720 C CA . THR A 1 219 ? 0.911 -27.312 -2.695 1 97.69 219 THR A CA 1
ATOM 1721 C C . THR A 1 219 ? 1.873 -27.656 -3.828 1 97.69 219 THR A C 1
ATOM 1723 O O . THR A 1 219 ? 2.344 -28.797 -3.92 1 97.69 219 THR A O 1
ATOM 1726 N N . TYR A 1 220 ? 2.049 -26.766 -4.758 1 98.38 220 TYR A N 1
ATOM 1727 C CA . TYR A 1 220 ? 3.057 -26.891 -5.805 1 98.38 220 TYR A CA 1
ATOM 1728 C C . TYR A 1 220 ? 4.164 -25.859 -5.617 1 98.38 220 TYR A C 1
ATOM 1730 O O . TYR A 1 220 ? 3.902 -24.656 -5.578 1 98.38 220 TYR A O 1
ATOM 1738 N N . ARG A 1 221 ? 5.375 -26.328 -5.469 1 98.25 221 ARG A N 1
ATOM 1739 C CA . ARG A 1 221 ? 6.578 -25.5 -5.469 1 98.25 221 ARG A CA 1
ATOM 1740 C C . ARG A 1 221 ? 7.309 -25.594 -6.805 1 98.25 221 ARG A C 1
ATOM 1742 O O . ARG A 1 221 ? 7.848 -26.656 -7.145 1 98.25 221 ARG A O 1
ATOM 1749 N N . ILE A 1 222 ? 7.273 -24.469 -7.527 1 98.19 222 ILE A N 1
ATOM 1750 C CA . ILE A 1 222 ? 7.812 -24.406 -8.883 1 98.19 222 ILE A CA 1
ATOM 1751 C C . ILE A 1 222 ? 8.852 -23.297 -8.984 1 98.19 222 ILE A C 1
ATOM 1753 O O . ILE A 1 222 ? 8.617 -22.188 -8.516 1 98.19 222 ILE A O 1
ATOM 1757 N N . SER A 1 223 ? 10.031 -23.547 -9.492 1 97.56 223 SER A N 1
ATOM 1758 C CA . SER A 1 223 ? 11.031 -22.516 -9.719 1 97.56 223 SER A CA 1
ATOM 1759 C C . SER A 1 223 ? 11.93 -22.859 -10.898 1 97.56 223 SER A C 1
ATOM 1761 O O . SER A 1 223 ? 11.883 -23.969 -11.422 1 97.56 223 SER A O 1
ATOM 1763 N N . GLY A 1 224 ? 12.617 -21.922 -11.461 1 98.12 224 GLY A N 1
ATOM 1764 C CA . GLY A 1 224 ? 13.609 -22.125 -12.508 1 98.12 224 GLY A CA 1
ATOM 1765 C C . GLY A 1 224 ? 15.008 -22.328 -11.969 1 98.12 224 GLY A C 1
ATOM 1766 O O . GLY A 1 224 ? 15.664 -23.328 -12.297 1 98.12 224 GLY A O 1
ATOM 1767 N N . SER A 1 225 ? 15.477 -21.406 -11.195 1 98.12 225 SER A N 1
ATOM 1768 C CA . SER A 1 225 ? 16.781 -21.438 -10.531 1 98.12 225 SER A CA 1
ATOM 1769 C C . SER A 1 225 ? 16.797 -20.531 -9.312 1 98.12 225 SER A C 1
ATOM 1771 O O . SER A 1 225 ? 15.836 -19.797 -9.055 1 98.12 225 SER A O 1
ATOM 1773 N N . SER A 1 226 ? 17.859 -20.641 -8.523 1 98.06 226 SER A N 1
ATOM 1774 C CA . SER A 1 226 ? 18.047 -19.766 -7.375 1 98.06 226 SER A CA 1
ATOM 1775 C C . SER A 1 226 ? 19.406 -19.094 -7.414 1 98.06 226 SER A C 1
ATOM 1777 O O . SER A 1 226 ? 20.266 -19.359 -6.559 1 98.06 226 SER A O 1
ATOM 1779 N N . PRO A 1 227 ? 19.562 -18.125 -8.359 1 98.5 227 PRO A N 1
ATOM 1780 C CA . PRO A 1 227 ? 20.859 -17.438 -8.484 1 98.5 227 PRO A CA 1
ATOM 1781 C C . PRO A 1 227 ? 21.125 -16.5 -7.32 1 98.5 227 PRO A C 1
ATOM 1783 O O . PRO A 1 227 ? 20.203 -16.078 -6.625 1 98.5 227 PRO A O 1
ATOM 1786 N N . THR A 1 228 ? 22.375 -16.234 -7.098 1 98.38 228 THR A N 1
ATOM 1787 C CA . THR A 1 228 ? 22.781 -15.172 -6.195 1 98.38 228 THR A CA 1
ATOM 1788 C C . THR A 1 228 ? 22.578 -13.805 -6.848 1 98.38 228 THR A C 1
ATOM 1790 O O . THR A 1 228 ? 22.422 -13.711 -8.062 1 98.38 228 THR A O 1
ATOM 1793 N N . TYR A 1 229 ? 22.562 -12.75 -6.039 1 98.06 229 TYR A N 1
ATOM 1794 C CA . TYR A 1 229 ? 22.516 -11.406 -6.605 1 98.06 229 TYR A CA 1
ATOM 1795 C C . TYR A 1 229 ? 23.719 -11.141 -7.492 1 98.06 229 TYR A C 1
ATOM 1797 O O . TYR A 1 229 ? 23.609 -10.461 -8.516 1 98.06 229 TYR A O 1
ATOM 1805 N N . LYS A 1 230 ? 24.875 -11.672 -7.113 1 98.25 230 LYS A N 1
ATOM 1806 C CA . LYS A 1 230 ? 26.047 -11.57 -7.977 1 98.25 230 LYS A CA 1
ATOM 1807 C C . LYS A 1 230 ? 25.75 -12.109 -9.375 1 98.25 230 LYS A C 1
ATOM 1809 O O . LYS A 1 230 ? 26.016 -11.445 -10.375 1 98.25 230 LYS A O 1
ATOM 1814 N N . GLU A 1 231 ? 25.234 -13.281 -9.406 1 98.62 231 GLU A N 1
ATOM 1815 C CA . GLU A 1 231 ? 24.922 -13.93 -10.68 1 98.62 231 GLU A CA 1
ATOM 1816 C C . GLU A 1 231 ? 23.875 -13.141 -11.453 1 98.62 231 GLU A C 1
ATOM 1818 O O . GLU A 1 231 ? 23.938 -13.055 -12.68 1 98.62 231 GLU A O 1
ATOM 1823 N N . ILE A 1 232 ? 22.891 -12.578 -10.773 1 98.62 232 ILE A N 1
ATOM 1824 C CA . ILE A 1 232 ? 21.844 -11.797 -11.406 1 98.62 232 ILE A CA 1
ATOM 1825 C C . ILE A 1 232 ? 22.438 -10.562 -12.078 1 98.62 232 ILE A C 1
ATOM 1827 O O . ILE A 1 232 ? 22.156 -10.289 -13.25 1 98.62 232 ILE A O 1
ATOM 1831 N N . PHE A 1 233 ? 23.312 -9.867 -11.391 1 98.56 233 PHE A N 1
ATOM 1832 C CA . PHE A 1 233 ? 23.859 -8.641 -11.953 1 98.56 233 PHE A CA 1
ATOM 1833 C C . PHE A 1 233 ? 24.891 -8.953 -13.039 1 98.56 233 PHE A C 1
ATOM 1835 O O . PHE A 1 233 ? 25.031 -8.211 -14.008 1 98.56 233 PHE A O 1
ATOM 1842 N N . GLU A 1 234 ? 25.625 -10.086 -12.906 1 98.5 234 GLU A N 1
ATOM 1843 C CA . GLU A 1 234 ? 26.469 -10.539 -14 1 98.5 234 GLU A CA 1
ATOM 1844 C C . GLU A 1 234 ? 25.656 -10.82 -15.258 1 98.5 234 GLU A C 1
ATOM 1846 O O . GLU A 1 234 ? 26.047 -10.461 -16.359 1 98.5 234 GLU A O 1
ATOM 1851 N N . THR A 1 235 ? 24.562 -11.469 -15.062 1 98.62 235 THR A N 1
ATOM 1852 C CA . THR A 1 235 ? 23.656 -11.75 -16.172 1 98.62 235 THR A CA 1
ATOM 1853 C C . THR A 1 235 ? 23.125 -10.461 -16.781 1 98.62 235 THR A C 1
ATOM 1855 O O . THR A 1 235 ? 23.078 -10.312 -18.016 1 98.62 235 THR A O 1
ATOM 1858 N N . LEU A 1 236 ? 22.672 -9.469 -15.914 1 98.44 236 LEU A N 1
ATOM 1859 C CA . LEU A 1 236 ? 22.172 -8.188 -16.391 1 98.44 236 LEU A CA 1
ATOM 1860 C C . LEU A 1 236 ? 23.234 -7.461 -17.219 1 98.44 236 LEU A C 1
ATOM 1862 O O . LEU A 1 236 ? 22.922 -6.84 -18.234 1 98.44 236 LEU A O 1
ATOM 1866 N N . GLU A 1 237 ? 24.484 -7.578 -16.781 1 98.38 237 GLU A N 1
ATOM 1867 C CA . GLU A 1 237 ? 25.562 -6.957 -17.531 1 98.38 237 GLU A CA 1
ATOM 1868 C C . GLU A 1 237 ? 25.719 -7.598 -18.906 1 98.38 237 GLU A C 1
ATOM 1870 O O . GLU A 1 237 ? 25.906 -6.902 -19.906 1 98.38 237 GLU A O 1
ATOM 1875 N N . ARG A 1 238 ? 25.625 -8.891 -18.969 1 98.25 238 ARG A N 1
ATOM 1876 C CA . ARG A 1 238 ? 25.734 -9.586 -20.25 1 98.25 238 ARG A CA 1
ATOM 1877 C C . ARG A 1 238 ? 24.578 -9.227 -21.172 1 98.25 238 ARG A C 1
ATOM 1879 O O . ARG A 1 238 ? 24.75 -9.07 -22.375 1 98.25 238 ARG A O 1
ATOM 1886 N N . VAL A 1 239 ? 23.422 -9.031 -20.625 1 98.38 239 VAL A N 1
ATOM 1887 C CA . VAL A 1 239 ? 22.203 -8.82 -21.391 1 98.38 239 VAL A CA 1
ATOM 1888 C C . VAL A 1 239 ? 22.141 -7.375 -21.875 1 98.38 239 VAL A C 1
ATOM 1890 O O . VAL A 1 239 ? 21.734 -7.109 -23.016 1 98.38 239 VAL A O 1
ATOM 1893 N N . THR A 1 240 ? 22.578 -6.465 -21.047 1 97.62 240 THR A N 1
ATOM 1894 C CA . THR A 1 240 ? 22.359 -5.055 -21.344 1 97.62 240 THR A CA 1
ATOM 1895 C C . THR A 1 240 ? 23.625 -4.41 -21.891 1 97.62 240 THR A C 1
ATOM 1897 O O . THR A 1 240 ? 23.578 -3.326 -22.484 1 97.62 240 THR A O 1
ATOM 1900 N N . GLY A 1 241 ? 24.75 -5.02 -21.625 1 97.44 241 GLY A N 1
ATOM 1901 C CA . GLY A 1 241 ? 26.031 -4.441 -21.984 1 97.44 241 GLY A CA 1
ATOM 1902 C C . GLY A 1 241 ? 26.5 -3.365 -21.016 1 97.44 241 GLY A C 1
ATOM 1903 O O . GLY A 1 241 ? 27.5 -2.703 -21.25 1 97.44 241 GLY A O 1
ATOM 1904 N N . ARG A 1 242 ? 25.844 -3.16 -19.938 1 96.69 242 ARG A N 1
ATOM 1905 C CA . ARG A 1 242 ? 26.156 -2.119 -18.969 1 96.69 242 ARG A CA 1
ATOM 1906 C C . ARG A 1 242 ? 26.453 -2.719 -17.594 1 96.69 242 ARG A C 1
ATOM 1908 O O . ARG A 1 242 ? 25.703 -3.568 -17.109 1 96.69 242 ARG A O 1
ATOM 1915 N N . ARG A 1 243 ? 27.5 -2.246 -17.016 1 97.06 243 ARG A N 1
ATOM 1916 C CA . ARG A 1 243 ? 27.781 -2.65 -15.641 1 97.06 243 ARG A CA 1
ATOM 1917 C C . ARG A 1 243 ? 26.938 -1.868 -14.641 1 97.06 243 ARG A C 1
ATOM 1919 O O . ARG A 1 243 ? 26.859 -0.641 -14.719 1 97.06 243 ARG A O 1
ATOM 1926 N N . TYR A 1 244 ? 26.266 -2.607 -13.727 1 97 244 TYR A N 1
ATOM 1927 C CA . TYR A 1 244 ? 25.453 -1.959 -12.703 1 97 244 TYR A CA 1
ATOM 1928 C C . TYR A 1 244 ? 26.297 -1.601 -11.484 1 97 244 TYR A C 1
ATOM 1930 O O . TYR A 1 244 ? 27.125 -2.396 -11.039 1 97 244 TYR A O 1
ATOM 1938 N N . ASN A 1 245 ? 26.141 -0.366 -11.016 1 95.75 245 ASN A N 1
ATOM 1939 C CA . ASN A 1 245 ? 26.672 0.012 -9.711 1 95.75 245 ASN A CA 1
ATOM 1940 C C . ASN A 1 245 ? 25.766 -0.445 -8.578 1 95.75 245 ASN A C 1
ATOM 1942 O O . ASN A 1 245 ? 24.75 0.187 -8.297 1 95.75 245 ASN A O 1
ATOM 1946 N N . VAL A 1 246 ? 26.219 -1.541 -7.902 1 95.75 246 VAL A N 1
ATOM 1947 C CA . VAL A 1 246 ? 25.344 -2.189 -6.938 1 95.75 246 VAL A CA 1
ATOM 1948 C C . VAL A 1 246 ? 25.812 -1.875 -5.516 1 95.75 246 VAL A C 1
ATOM 1950 O O . VAL A 1 246 ? 26.984 -2.049 -5.191 1 95.75 246 VAL A O 1
ATOM 1953 N N . THR A 1 247 ? 24.922 -1.367 -4.707 1 93.12 247 THR A N 1
ATOM 1954 C CA . THR A 1 247 ? 25.141 -1.185 -3.275 1 93.12 247 THR A CA 1
ATOM 1955 C C . THR A 1 247 ? 24.312 -2.186 -2.471 1 93.12 247 THR A C 1
ATOM 1957 O O . THR A 1 247 ? 23.109 -2.297 -2.66 1 93.12 247 THR A O 1
ATOM 1960 N N . TYR A 1 248 ? 25.016 -2.939 -1.611 1 93.12 248 TYR A N 1
ATOM 1961 C CA . TYR A 1 248 ? 24.312 -3.84 -0.698 1 93.12 248 TYR A CA 1
ATOM 1962 C C . TYR A 1 248 ? 24.109 -3.186 0.663 1 93.12 248 TYR A C 1
ATOM 1964 O O . TYR A 1 248 ? 25.016 -2.518 1.18 1 93.12 248 TYR A O 1
ATOM 1972 N N . LEU A 1 249 ? 22.922 -3.311 1.147 1 90.81 249 LEU A N 1
ATOM 1973 C CA . LEU A 1 249 ? 22.516 -2.629 2.371 1 90.81 249 LEU A CA 1
ATOM 1974 C C . LEU A 1 249 ? 22.281 -3.629 3.496 1 90.81 249 LEU A C 1
ATOM 1976 O O . LEU A 1 249 ? 21.781 -4.734 3.258 1 90.81 249 LEU A O 1
ATOM 1980 N N . GLU A 1 250 ? 22.594 -3.211 4.703 1 89.56 250 GLU A N 1
ATOM 1981 C CA . GLU A 1 250 ? 22.312 -4.031 5.875 1 89.56 250 GLU A CA 1
ATOM 1982 C C . GLU A 1 250 ? 20.797 -4.129 6.121 1 89.56 250 GLU A C 1
ATOM 1984 O O . GLU A 1 250 ? 20.078 -3.143 5.965 1 89.56 250 GLU A O 1
ATOM 1989 N N . VAL A 1 251 ? 20.422 -5.355 6.547 1 89.31 251 VAL A N 1
ATOM 1990 C CA . VAL A 1 251 ? 18.984 -5.609 6.566 1 89.31 251 VAL A CA 1
ATOM 1991 C C . VAL A 1 251 ? 18.469 -5.566 8.008 1 89.31 251 VAL A C 1
ATOM 1993 O O . VAL A 1 251 ? 17.297 -5.316 8.242 1 89.31 251 VAL A O 1
ATOM 1996 N N . GLU A 1 252 ? 19.266 -5.668 8.945 1 86.69 252 GLU A N 1
ATOM 1997 C CA . GLU A 1 252 ? 18.797 -5.926 10.305 1 86.69 252 GLU A CA 1
ATOM 1998 C C . GLU A 1 252 ? 18.078 -4.711 10.883 1 86.69 252 GLU A C 1
ATOM 2000 O O . GLU A 1 252 ? 17.172 -4.855 11.703 1 86.69 252 GLU A O 1
ATOM 2005 N N . SER A 1 253 ? 18.5 -3.533 10.398 1 86.19 253 SER A N 1
ATOM 2006 C CA . SER A 1 253 ? 17.812 -2.336 10.883 1 86.19 253 SER A CA 1
ATOM 2007 C C . SER A 1 253 ? 16.344 -2.342 10.508 1 86.19 253 SER A C 1
ATOM 2009 O O . SER A 1 253 ? 15.523 -1.692 11.164 1 86.19 253 SER A O 1
ATOM 2011 N N . ALA A 1 254 ? 15.992 -3.102 9.43 1 89.06 254 ALA A N 1
ATOM 2012 C CA . ALA A 1 254 ? 14.609 -3.145 8.953 1 89.06 254 ALA A CA 1
ATOM 2013 C C . ALA A 1 254 ? 13.695 -3.816 9.977 1 89.06 254 ALA A C 1
ATOM 2015 O O . ALA A 1 254 ? 12.492 -3.555 10.008 1 89.06 254 ALA A O 1
ATOM 2016 N N . SER A 1 255 ? 14.289 -4.684 10.781 1 89.81 255 SER A N 1
ATOM 2017 C CA . SER A 1 255 ? 13.484 -5.312 11.828 1 89.81 255 SER A CA 1
ATOM 2018 C C . SER A 1 255 ? 13.031 -4.289 12.867 1 89.81 255 SER A C 1
ATOM 2020 O O . SER A 1 255 ? 11.906 -4.367 13.367 1 89.81 255 SER A O 1
ATOM 2022 N N . ILE A 1 256 ? 13.906 -3.326 13.102 1 89.31 256 ILE A N 1
ATOM 2023 C CA . ILE A 1 256 ? 13.586 -2.256 14.047 1 89.31 256 ILE A CA 1
ATOM 2024 C C . ILE A 1 256 ? 12.539 -1.33 13.438 1 89.31 256 ILE A C 1
ATOM 2026 O O . ILE A 1 256 ? 11.562 -0.966 14.102 1 89.31 256 ILE A O 1
ATOM 2030 N N . GLU A 1 257 ? 12.727 -1.075 12.188 1 87.94 257 GLU A N 1
ATOM 2031 C CA . GLU A 1 257 ? 11.773 -0.227 11.477 1 87.94 257 GLU A CA 1
ATOM 2032 C C . GLU A 1 257 ? 10.383 -0.857 11.445 1 87.94 257 GLU A C 1
ATOM 2034 O O . GLU A 1 257 ? 9.383 -0.172 11.656 1 87.94 257 GLU A O 1
ATOM 2039 N N . GLU A 1 258 ? 10.336 -2.111 11.133 1 90 258 GLU A N 1
ATOM 2040 C CA . GLU A 1 258 ? 9.062 -2.816 11.023 1 90 258 GLU A CA 1
ATOM 2041 C C . GLU A 1 258 ? 8.32 -2.812 12.352 1 90 258 GLU A C 1
ATOM 2043 O O . GLU A 1 258 ? 7.121 -2.525 12.398 1 90 258 GLU A O 1
ATOM 2048 N N . ALA A 1 259 ? 9.031 -3.096 13.438 1 87.81 259 ALA A N 1
ATOM 2049 C CA . ALA A 1 259 ? 8.422 -3.123 14.766 1 87.81 259 ALA A CA 1
ATOM 2050 C C . ALA A 1 259 ? 7.883 -1.748 15.148 1 87.81 259 ALA A C 1
ATOM 2052 O O . ALA A 1 259 ? 6.793 -1.636 15.711 1 87.81 259 ALA A O 1
ATOM 2053 N N . ASP A 1 260 ? 8.648 -0.771 14.852 1 88.25 260 ASP A N 1
ATOM 2054 C CA . ASP A 1 260 ? 8.227 0.592 15.156 1 88.25 260 ASP A CA 1
ATOM 2055 C C . ASP A 1 260 ? 6.992 0.976 14.344 1 88.25 260 ASP A C 1
ATOM 2057 O O . ASP A 1 260 ? 6.051 1.567 14.875 1 88.25 260 ASP A O 1
ATOM 2061 N N . ALA A 1 261 ? 7.074 0.703 13.031 1 88.56 261 ALA A N 1
ATOM 2062 C CA . ALA A 1 261 ? 5.949 1.018 12.148 1 88.56 261 ALA A CA 1
ATOM 2063 C C . ALA A 1 261 ? 4.676 0.319 12.617 1 88.56 261 ALA A C 1
ATOM 2065 O O . ALA A 1 261 ? 3.588 0.893 12.562 1 88.56 261 ALA A O 1
ATOM 2066 N N . LYS A 1 262 ? 4.84 -0.891 13.062 1 87.31 262 LYS A N 1
ATOM 2067 C CA . LYS A 1 262 ? 3.705 -1.631 13.602 1 87.31 262 LYS A CA 1
ATOM 2068 C C . LYS A 1 262 ? 3.127 -0.93 14.828 1 87.31 262 LYS A C 1
ATOM 2070 O O . LYS A 1 262 ? 1.909 -0.773 14.945 1 87.31 262 LYS A O 1
ATOM 2075 N N . ARG A 1 263 ? 3.973 -0.49 15.695 1 83.5 263 ARG A N 1
ATOM 2076 C CA . ARG A 1 263 ? 3.553 0.197 16.906 1 83.5 263 ARG A CA 1
ATOM 2077 C C . ARG A 1 263 ? 2.811 1.488 16.578 1 83.5 263 ARG A C 1
ATOM 2079 O O . ARG A 1 263 ? 1.879 1.873 17.297 1 83.5 263 ARG A O 1
ATOM 2086 N N . ARG A 1 264 ? 3.182 2.111 15.492 1 85.12 264 ARG A N 1
ATOM 2087 C CA . ARG A 1 264 ? 2.609 3.396 15.109 1 85.12 264 ARG A CA 1
ATOM 2088 C C . ARG A 1 264 ? 1.447 3.211 14.133 1 85.12 264 ARG A C 1
ATOM 2090 O O . ARG A 1 264 ? 0.901 4.188 13.617 1 85.12 264 ARG A O 1
ATOM 2097 N N . GLU A 1 265 ? 1.206 1.915 13.727 1 82.19 265 GLU A N 1
ATOM 2098 C CA . GLU A 1 265 ? 0.151 1.57 12.773 1 82.19 265 GLU A CA 1
ATOM 2099 C C . GLU A 1 265 ? 0.361 2.275 11.438 1 82.19 265 GLU A C 1
ATOM 2101 O O . GLU A 1 265 ? -0.586 2.811 10.859 1 82.19 265 GLU A O 1
ATOM 2106 N N . ASP A 1 266 ? 1.624 2.422 11.156 1 84.88 266 ASP A N 1
ATOM 2107 C CA . ASP A 1 266 ? 2.002 2.93 9.844 1 84.88 266 ASP A CA 1
ATOM 2108 C C . ASP A 1 266 ? 2.139 1.791 8.836 1 84.88 266 ASP A C 1
ATOM 2110 O O . ASP A 1 266 ? 3.227 1.238 8.656 1 84.88 266 ASP A O 1
ATOM 2114 N N . ILE A 1 267 ? 1.11 1.557 8.086 1 83.31 267 ILE A N 1
ATOM 2115 C CA . ILE A 1 267 ? 1.026 0.384 7.227 1 83.31 267 ILE A CA 1
ATOM 2116 C C . ILE A 1 267 ? 2.064 0.487 6.113 1 83.31 267 ILE A C 1
ATOM 2118 O O . ILE A 1 267 ? 2.756 -0.488 5.805 1 83.31 267 ILE A O 1
ATOM 2122 N N . GLU A 1 268 ? 2.234 1.618 5.559 1 83.31 268 GLU A N 1
ATOM 2123 C CA . GLU A 1 268 ? 3.162 1.808 4.449 1 83.31 268 GLU A CA 1
ATOM 2124 C C . GLU A 1 268 ? 4.598 1.526 4.875 1 83.31 268 GLU A C 1
ATOM 2126 O O . GLU A 1 268 ? 5.328 0.812 4.184 1 83.31 268 GLU A O 1
ATOM 2131 N N . GLN A 1 269 ? 4.953 2.068 5.973 1 85.5 269 GLN A N 1
ATOM 2132 C CA . GLN A 1 269 ? 6.309 1.85 6.457 1 85.5 269 GLN A CA 1
ATOM 2133 C C . GLN A 1 269 ? 6.512 0.402 6.898 1 85.5 269 GLN A C 1
ATOM 2135 O O . GLN A 1 269 ? 7.605 -0.147 6.766 1 85.5 269 GLN A O 1
ATOM 2140 N N . GLU A 1 270 ? 5.469 -0.123 7.531 1 89.62 270 GLU A N 1
ATOM 2141 C CA . GLU A 1 270 ? 5.562 -1.523 7.934 1 89.62 270 GLU A CA 1
ATOM 2142 C C . GLU A 1 270 ? 5.785 -2.43 6.727 1 89.62 270 GLU A C 1
ATOM 2144 O O . GLU A 1 270 ? 6.637 -3.322 6.758 1 89.62 270 GLU A O 1
ATOM 2149 N N . LEU A 1 271 ? 5.012 -2.164 5.672 1 89.75 271 LEU A N 1
ATOM 2150 C CA . LEU A 1 271 ? 5.133 -2.949 4.445 1 89.75 271 LEU A CA 1
ATOM 2151 C C . LEU A 1 271 ? 6.516 -2.773 3.824 1 89.75 271 LEU A C 1
ATOM 2153 O O . LEU A 1 271 ? 7.125 -3.744 3.375 1 89.75 271 LEU A O 1
ATOM 2157 N N . ALA A 1 272 ? 6.98 -1.557 3.824 1 86.88 272 ALA A N 1
ATOM 2158 C CA . ALA A 1 272 ? 8.297 -1.274 3.268 1 86.88 272 ALA A CA 1
ATOM 2159 C C . ALA A 1 272 ? 9.391 -2.021 4.031 1 86.88 272 ALA A C 1
ATOM 2161 O O . ALA A 1 272 ? 10.273 -2.625 3.426 1 86.88 272 ALA A O 1
ATOM 2162 N N . ALA A 1 273 ? 9.312 -1.948 5.34 1 91.06 273 ALA A N 1
ATOM 2163 C CA . ALA A 1 273 ? 10.297 -2.645 6.168 1 91.06 273 ALA A CA 1
ATOM 2164 C C . ALA A 1 273 ? 10.211 -4.156 5.969 1 91.06 273 ALA A C 1
ATOM 2166 O O . ALA A 1 273 ? 11.234 -4.836 5.891 1 91.06 273 ALA A O 1
ATOM 2167 N N . SER A 1 274 ? 9.023 -4.641 5.922 1 93.75 274 SER A N 1
ATOM 2168 C CA . SER A 1 274 ? 8.797 -6.062 5.691 1 93.75 274 SER A CA 1
ATOM 2169 C C . SER A 1 274 ? 9.398 -6.516 4.367 1 93.75 274 SER A C 1
ATOM 2171 O O . SER A 1 274 ? 10.016 -7.578 4.289 1 93.75 274 SER A O 1
ATOM 2173 N N . HIS A 1 275 ? 9.203 -5.719 3.361 1 91.88 275 HIS A N 1
ATOM 2174 C CA . HIS A 1 275 ? 9.766 -6.023 2.049 1 91.88 275 HIS A CA 1
ATOM 2175 C C . HIS A 1 275 ? 11.289 -6.129 2.115 1 91.88 275 HIS A C 1
ATOM 2177 O O . HIS A 1 275 ? 11.875 -7.031 1.51 1 91.88 275 HIS A O 1
ATOM 2183 N N . LYS A 1 276 ? 11.906 -5.203 2.828 1 91.5 276 LYS A N 1
ATOM 2184 C CA . LYS A 1 276 ? 13.359 -5.238 3.012 1 91.5 276 LYS A CA 1
ATOM 2185 C C . LYS A 1 276 ? 13.797 -6.547 3.668 1 91.5 276 LYS A C 1
ATOM 2187 O O . LYS A 1 276 ? 14.773 -7.168 3.234 1 91.5 276 LYS A O 1
ATOM 2192 N N . LEU A 1 277 ? 13.078 -6.93 4.684 1 94.44 277 LEU A N 1
ATOM 2193 C CA . LEU A 1 277 ? 13.414 -8.125 5.441 1 94.44 277 LEU A CA 1
ATOM 2194 C C . LEU A 1 277 ? 13.25 -9.375 4.586 1 94.44 277 LEU A C 1
ATOM 2196 O O . LEU A 1 277 ? 14.117 -10.258 4.594 1 94.44 277 LEU A O 1
ATOM 2200 N N . VAL A 1 278 ? 12.203 -9.422 3.82 1 95.25 278 VAL A N 1
ATOM 2201 C CA . VAL A 1 278 ? 11.961 -10.57 2.949 1 95.25 278 VAL A CA 1
ATOM 2202 C C . VAL A 1 278 ? 13.078 -10.68 1.918 1 95.25 278 VAL A C 1
ATOM 2204 O O . VAL A 1 278 ? 13.625 -11.766 1.693 1 95.25 278 VAL A O 1
ATOM 2207 N N . GLN A 1 279 ? 13.43 -9.562 1.319 1 93.81 279 GLN A N 1
ATOM 2208 C CA . GLN A 1 279 ? 14.5 -9.555 0.328 1 93.81 279 GLN A CA 1
ATOM 2209 C C . GLN A 1 279 ? 15.844 -9.922 0.961 1 93.81 279 GLN A C 1
ATOM 2211 O O . GLN A 1 279 ? 16.531 -10.836 0.491 1 93.81 279 GLN A O 1
ATOM 2216 N N . GLY A 1 280 ? 16.172 -9.312 2.033 1 95 280 GLY A N 1
ATOM 2217 C CA . GLY A 1 280 ? 17.5 -9.43 2.625 1 95 280 GLY A CA 1
ATOM 2218 C C . GLY A 1 280 ? 17.734 -10.758 3.312 1 95 280 GLY A C 1
ATOM 2219 O O . GLY A 1 280 ? 18.891 -11.195 3.445 1 95 280 GLY A O 1
ATOM 2220 N N . ARG A 1 281 ? 16.672 -11.383 3.738 1 95.19 281 ARG A N 1
ATOM 2221 C CA . ARG A 1 281 ? 16.797 -12.648 4.461 1 95.19 281 ARG A CA 1
ATOM 2222 C C . ARG A 1 281 ? 16.422 -13.828 3.566 1 95.19 281 ARG A C 1
ATOM 2224 O O . ARG A 1 281 ? 16.078 -14.906 4.059 1 95.19 281 ARG A O 1
ATOM 2231 N N . GLN A 1 282 ? 16.375 -13.625 2.303 1 96 282 GLN A N 1
ATOM 2232 C CA . GLN A 1 282 ? 16.156 -14.656 1.294 1 96 282 GLN A CA 1
ATOM 2233 C C . GLN A 1 282 ? 14.789 -15.305 1.454 1 96 282 GLN A C 1
ATOM 2235 O O . GLN A 1 282 ? 14.656 -16.531 1.359 1 96 282 GLN A O 1
ATOM 2240 N N . GLY A 1 283 ? 13.828 -14.445 1.738 1 95.75 283 GLY A N 1
ATOM 2241 C CA . GLY A 1 283 ? 12.477 -14.922 1.973 1 95.75 283 GLY A CA 1
ATOM 2242 C C . GLY A 1 283 ? 11.773 -15.383 0.708 1 95.75 283 GLY A C 1
ATOM 2243 O O . GLY A 1 283 ? 10.734 -16.031 0.772 1 95.75 283 GLY A O 1
ATOM 2244 N N . THR A 1 284 ? 12.375 -15.164 -0.468 1 95.88 284 THR A N 1
ATOM 2245 C CA . THR A 1 284 ? 11.711 -15.508 -1.722 1 95.88 284 THR A CA 1
ATOM 2246 C C . THR A 1 284 ? 12.234 -16.828 -2.271 1 95.88 284 THR A C 1
ATOM 2248 O O . THR A 1 284 ? 11.852 -17.25 -3.369 1 95.88 284 THR A O 1
ATOM 2251 N N . LEU A 1 285 ? 13.078 -17.469 -1.511 1 96.38 285 LEU A N 1
ATOM 2252 C CA . LEU A 1 285 ? 13.547 -18.781 -1.918 1 96.38 285 LEU A CA 1
ATOM 2253 C C . LEU A 1 285 ? 12.414 -19.797 -1.855 1 96.38 285 LEU A C 1
ATOM 2255 O O . LEU A 1 285 ? 11.617 -19.797 -0.911 1 96.38 285 LEU A O 1
ATOM 2259 N N . VAL A 1 286 ? 12.336 -20.531 -2.91 1 97.06 286 VAL A N 1
ATOM 2260 C CA . VAL A 1 286 ? 11.43 -21.688 -2.908 1 97.06 286 VAL A CA 1
ATOM 2261 C C . VAL A 1 286 ? 12.18 -22.938 -2.438 1 97.06 286 VAL A C 1
ATOM 2263 O O . VAL A 1 286 ? 13.172 -23.344 -3.051 1 97.06 286 VAL A O 1
ATOM 2266 N N . PRO A 1 287 ? 11.727 -23.422 -1.386 1 94.88 287 PRO A N 1
ATOM 2267 C CA . PRO A 1 287 ? 12.484 -24.562 -0.848 1 94.88 287 PRO A CA 1
ATOM 2268 C C . PRO A 1 287 ? 12.375 -25.812 -1.726 1 94.88 287 PRO A C 1
ATOM 2270 O O . PRO A 1 287 ? 11.352 -26.031 -2.377 1 94.88 287 PRO A O 1
ATOM 2273 N N . TYR A 1 288 ? 13.383 -26.641 -1.666 1 93.62 288 TYR A N 1
ATOM 2274 C CA . TYR A 1 288 ? 13.375 -27.953 -2.293 1 93.62 288 TYR A CA 1
ATOM 2275 C C . TYR A 1 288 ? 12.617 -28.953 -1.439 1 93.62 288 TYR A C 1
ATOM 2277 O O . TYR A 1 288 ? 12.547 -28.812 -0.216 1 93.62 288 TYR A O 1
ATOM 2285 N N . PRO A 1 289 ? 12.195 -30 -2.133 1 96 289 PRO A N 1
ATOM 2286 C CA . PRO A 1 289 ? 12.188 -30.266 -3.572 1 96 289 PRO A CA 1
ATOM 2287 C C . PRO A 1 289 ? 11.117 -29.469 -4.316 1 96 289 PRO A C 1
ATOM 2289 O O . PRO A 1 289 ? 10.039 -29.219 -3.781 1 96 289 PRO A O 1
ATOM 2292 N N . TRP A 1 290 ? 11.523 -29.141 -5.496 1 97.75 290 TRP A N 1
ATOM 2293 C CA . TRP A 1 290 ? 10.555 -28.484 -6.371 1 97.75 290 TRP A CA 1
ATOM 2294 C C . TRP A 1 290 ? 9.672 -29.516 -7.062 1 97.75 290 TRP A C 1
ATOM 2296 O O . TRP A 1 290 ? 10.062 -30.688 -7.219 1 97.75 290 TRP A O 1
ATOM 2306 N N . ASP A 1 291 ? 8.531 -29.078 -7.469 1 98.31 291 ASP A N 1
ATOM 2307 C CA . ASP A 1 291 ? 7.562 -29.969 -8.109 1 98.31 291 ASP A CA 1
ATOM 2308 C C . ASP A 1 291 ? 7.672 -29.891 -9.625 1 98.31 291 ASP A C 1
ATOM 2310 O O . ASP A 1 291 ? 6.781 -30.344 -10.344 1 98.31 291 ASP A O 1
ATOM 2314 N N . ASN A 1 292 ? 8.727 -29.359 -10.188 1 98.19 292 ASN A N 1
ATOM 2315 C CA . ASN A 1 292 ? 8.898 -29.188 -11.625 1 98.19 292 ASN A CA 1
ATOM 2316 C C . ASN A 1 292 ? 8.781 -30.516 -12.367 1 98.19 292 ASN A C 1
ATOM 2318 O O . ASN A 1 292 ? 8.203 -30.578 -13.453 1 98.19 292 ASN A O 1
ATOM 2322 N N . SER A 1 293 ? 9.305 -31.531 -11.789 1 97.44 293 SER A N 1
ATOM 2323 C CA . SER A 1 293 ? 9.391 -32.844 -12.453 1 97.44 293 SER A CA 1
ATOM 2324 C C . SER A 1 293 ? 8.016 -33.469 -12.641 1 97.44 293 SER A C 1
ATOM 2326 O O . SER A 1 293 ? 7.855 -34.406 -13.406 1 97.44 293 SER A O 1
ATOM 2328 N N . ARG A 1 294 ? 7.066 -32.969 -11.938 1 97.31 294 ARG A N 1
ATOM 2329 C CA . ARG A 1 294 ? 5.695 -33.438 -12.117 1 97.31 294 ARG A CA 1
ATOM 2330 C C . ARG A 1 294 ? 5.176 -33.094 -13.508 1 97.31 294 ARG A C 1
ATOM 2332 O O . ARG A 1 294 ? 4.215 -33.688 -13.984 1 97.31 294 ARG A O 1
ATOM 2339 N N . PHE A 1 295 ? 5.785 -32.125 -14.117 1 98.19 295 PHE A N 1
ATOM 2340 C CA . PHE A 1 295 ? 5.387 -31.656 -15.445 1 98.19 295 PHE A CA 1
ATOM 2341 C C . PHE A 1 295 ? 6.578 -31.641 -16.391 1 98.19 295 PHE A C 1
ATOM 2343 O O . PHE A 1 295 ? 7.004 -30.578 -16.844 1 98.19 295 PHE A O 1
ATOM 2350 N N . PRO A 1 296 ? 6.992 -32.781 -16.812 1 96.69 296 PRO A N 1
ATOM 2351 C CA . PRO A 1 296 ? 8.258 -32.906 -17.547 1 96.69 296 PRO A CA 1
ATOM 2352 C C . PRO A 1 296 ? 8.211 -32.281 -18.938 1 96.69 296 PRO A C 1
ATOM 2354 O O . PRO A 1 296 ? 9.258 -32.062 -19.562 1 96.69 296 PRO A O 1
ATOM 2357 N N . SER A 1 297 ? 7.066 -31.984 -19.453 1 96.5 297 SER A N 1
ATOM 2358 C CA . SER A 1 297 ? 6.957 -31.375 -20.766 1 96.5 297 SER A CA 1
ATOM 2359 C C . SER A 1 297 ? 7.395 -29.922 -20.75 1 96.5 297 SER A C 1
ATOM 2361 O O . SER A 1 297 ? 7.605 -29.312 -21.797 1 96.5 297 SER A O 1
ATOM 2363 N N . ILE A 1 298 ? 7.488 -29.328 -19.562 1 98.06 298 ILE A N 1
ATOM 2364 C CA . ILE A 1 298 ? 7.895 -27.938 -19.422 1 98.06 298 ILE A CA 1
ATOM 2365 C C . ILE A 1 298 ? 9.352 -27.859 -18.984 1 98.06 298 ILE A C 1
ATOM 2367 O O . ILE A 1 298 ? 9.758 -28.516 -18.031 1 98.06 298 ILE A O 1
ATOM 2371 N N . GLN A 1 299 ? 10.109 -27.141 -19.688 1 96.88 299 GLN A N 1
ATOM 2372 C CA . GLN A 1 299 ? 11.492 -26.844 -19.344 1 96.88 299 GLN A CA 1
ATOM 2373 C C . GLN A 1 299 ? 11.695 -25.344 -19.156 1 96.88 299 GLN A C 1
ATOM 2375 O O . GLN A 1 299 ? 11.719 -24.578 -20.125 1 96.88 299 GLN A O 1
ATOM 2380 N N . PRO A 1 300 ? 11.898 -24.891 -17.859 1 97.94 300 PRO A N 1
ATOM 2381 C CA . PRO A 1 300 ? 12.031 -23.453 -17.625 1 97.94 300 PRO A CA 1
ATOM 2382 C C . PRO A 1 300 ? 13.242 -22.859 -18.344 1 97.94 300 PRO A C 1
ATOM 2384 O O . PRO A 1 300 ? 14.312 -23.469 -18.375 1 97.94 300 PRO A O 1
ATOM 2387 N N . ARG A 1 301 ? 13.141 -21.75 -18.953 1 98.12 301 ARG A N 1
ATOM 2388 C CA . ARG A 1 301 ? 14.234 -20.984 -19.531 1 98.12 301 ARG A CA 1
ATOM 2389 C C . ARG A 1 301 ? 15.172 -20.469 -18.438 1 98.12 301 ARG A C 1
ATOM 2391 O O . ARG A 1 301 ? 14.766 -20.297 -17.281 1 98.12 301 ARG A O 1
ATOM 2398 N N . SER A 1 302 ? 16.312 -20.203 -18.828 1 98.62 302 SER A N 1
ATOM 2399 C CA . SER A 1 302 ? 17.297 -19.641 -17.906 1 98.62 302 SER A CA 1
ATOM 2400 C C . SER A 1 302 ? 16.984 -18.188 -17.594 1 98.62 302 SER A C 1
ATOM 2402 O O . SER A 1 302 ? 16.203 -17.547 -18.312 1 98.62 302 SER A O 1
ATOM 2404 N N . VAL A 1 303 ? 17.641 -17.734 -16.516 1 98.62 303 VAL A N 1
ATOM 2405 C CA . VAL A 1 303 ? 17.5 -16.312 -16.156 1 98.62 303 VAL A CA 1
ATOM 2406 C C . VAL A 1 303 ? 17.953 -15.438 -17.328 1 98.62 303 VAL A C 1
ATOM 2408 O O . VAL A 1 303 ? 17.281 -14.469 -17.672 1 98.62 303 VAL A O 1
ATOM 2411 N N . GLU A 1 304 ? 19.031 -15.844 -17.953 1 98.75 304 GLU A N 1
ATOM 2412 C CA . GLU A 1 304 ? 19.578 -15.047 -19.047 1 98.75 304 GLU A CA 1
ATOM 2413 C C . GLU A 1 304 ? 18.625 -15.031 -20.25 1 98.75 304 GLU A C 1
ATOM 2415 O O . GLU A 1 304 ? 18.406 -13.984 -20.859 1 98.75 304 GLU A O 1
ATOM 2420 N N . GLU A 1 305 ? 18.125 -16.188 -20.578 1 98.69 305 GLU A N 1
ATOM 2421 C CA . GLU A 1 305 ? 17.188 -16.266 -21.688 1 98.69 305 GLU A CA 1
ATOM 2422 C C . GLU A 1 305 ? 15.969 -15.375 -21.422 1 98.69 305 GLU A C 1
ATOM 2424 O O . GLU A 1 305 ? 15.516 -14.648 -22.312 1 98.69 305 GLU A O 1
ATOM 2429 N N . CYS A 1 306 ? 15.398 -15.414 -20.203 1 98.69 306 CYS A N 1
ATOM 2430 C CA . CYS A 1 306 ? 14.234 -14.625 -19.844 1 98.69 306 CYS A CA 1
ATOM 2431 C C . CYS A 1 306 ? 14.531 -13.133 -19.906 1 98.69 306 CYS A C 1
ATOM 2433 O O . CYS A 1 306 ? 13.742 -12.367 -20.453 1 98.69 306 CYS A O 1
ATOM 2435 N N . LEU A 1 307 ? 15.672 -12.703 -19.391 1 98.62 307 LEU A N 1
ATOM 2436 C CA . LEU A 1 307 ? 16 -11.289 -19.344 1 98.62 307 LEU A CA 1
ATOM 2437 C C . LEU A 1 307 ? 16.344 -10.75 -20.734 1 98.62 307 LEU A C 1
ATOM 2439 O O . LEU A 1 307 ? 16 -9.617 -21.062 1 98.62 307 LEU A O 1
ATOM 2443 N N . ARG A 1 308 ? 17 -11.539 -21.625 1 98.56 308 ARG A N 1
ATOM 2444 C CA . ARG A 1 308 ? 17.25 -11.125 -23 1 98.56 308 ARG A CA 1
ATOM 2445 C C . ARG A 1 308 ? 15.93 -10.867 -23.734 1 98.56 308 ARG A C 1
ATOM 2447 O O . ARG A 1 308 ? 15.789 -9.867 -24.422 1 98.56 308 ARG A O 1
ATOM 2454 N N . ALA A 1 309 ? 15.062 -11.766 -23.547 1 98.31 309 ALA A N 1
ATOM 2455 C CA . ALA A 1 309 ? 13.75 -11.594 -24.172 1 98.31 309 ALA A CA 1
ATOM 2456 C C . ALA A 1 309 ? 13.031 -10.375 -23.609 1 98.31 309 ALA A C 1
ATOM 2458 O O . ALA A 1 309 ? 12.391 -9.625 -24.344 1 98.31 309 ALA A O 1
ATOM 2459 N N . ALA A 1 310 ? 13.102 -10.156 -22.266 1 97.81 310 ALA A N 1
ATOM 2460 C CA . ALA A 1 310 ? 12.414 -9.055 -21.609 1 97.81 310 ALA A CA 1
ATOM 2461 C C . ALA A 1 310 ? 12.938 -7.711 -22.094 1 97.81 310 ALA A C 1
ATOM 2463 O O . ALA A 1 310 ? 12.156 -6.789 -22.344 1 97.81 310 ALA A O 1
ATOM 2464 N N . PHE A 1 311 ? 14.227 -7.574 -22.266 1 97.62 311 PHE A N 1
ATOM 2465 C CA . PHE A 1 311 ? 14.82 -6.305 -22.672 1 97.62 311 PHE A CA 1
ATOM 2466 C C . PHE A 1 311 ? 14.57 -6.027 -24.141 1 97.62 311 PHE A C 1
ATOM 2468 O O . PHE A 1 311 ? 14.812 -4.922 -24.625 1 97.62 311 PHE A O 1
ATOM 2475 N N . GLN A 1 312 ? 13.992 -7.035 -24.875 1 96.75 312 GLN A N 1
ATOM 2476 C CA . GLN A 1 312 ? 13.594 -6.84 -26.266 1 96.75 312 GLN A CA 1
ATOM 2477 C C . GLN A 1 312 ? 12.086 -6.594 -26.375 1 96.75 312 GLN A C 1
ATOM 2479 O O . GLN A 1 312 ? 11.586 -6.27 -27.453 1 96.75 312 GLN A O 1
ATOM 2484 N N . ASN A 1 313 ? 11.414 -6.754 -25.297 1 95.5 313 ASN A N 1
ATOM 2485 C CA . ASN A 1 313 ? 9.961 -6.586 -25.234 1 95.5 313 ASN A CA 1
ATOM 2486 C C . ASN A 1 313 ? 9.578 -5.176 -24.797 1 95.5 313 ASN A C 1
ATOM 2488 O O . ASN A 1 313 ? 10.008 -4.707 -23.75 1 95.5 313 ASN A O 1
ATOM 2492 N N . ARG A 1 314 ? 8.758 -4.523 -25.516 1 91.69 314 ARG A N 1
ATOM 2493 C CA . ARG A 1 314 ? 8.422 -3.121 -25.266 1 91.69 314 ARG A CA 1
ATOM 2494 C C . ARG A 1 314 ? 7.762 -2.943 -23.906 1 91.69 314 ARG A C 1
ATOM 2496 O O . ARG A 1 314 ? 8.047 -1.978 -23.203 1 91.69 314 ARG A O 1
ATOM 2503 N N . ASN A 1 315 ? 6.855 -3.799 -23.516 1 88.88 315 ASN A N 1
ATOM 2504 C CA . ASN A 1 315 ? 6.129 -3.686 -22.266 1 88.88 315 ASN A CA 1
ATOM 2505 C C . ASN A 1 315 ? 7.062 -3.824 -21.062 1 88.88 315 ASN A C 1
ATOM 2507 O O . ASN A 1 315 ? 6.945 -3.074 -20.094 1 88.88 315 ASN A O 1
ATOM 2511 N N . TRP A 1 316 ? 7.996 -4.754 -21.172 1 92.75 316 TRP A N 1
ATOM 2512 C CA . TRP A 1 316 ? 8.938 -4.926 -20.062 1 92.75 316 TRP A CA 1
ATOM 2513 C C . TRP A 1 316 ? 9.93 -3.766 -20.016 1 92.75 316 TRP A C 1
ATOM 2515 O O . TRP A 1 316 ? 10.312 -3.32 -18.922 1 92.75 316 TRP A O 1
ATOM 2525 N N . ARG A 1 317 ? 10.32 -3.283 -21.156 1 93.38 317 ARG A N 1
ATOM 2526 C CA . ARG A 1 317 ? 11.219 -2.135 -21.188 1 93.38 317 ARG A CA 1
ATOM 2527 C C . ARG A 1 317 ? 10.602 -0.935 -20.484 1 93.38 317 ARG A C 1
ATOM 2529 O O . ARG A 1 317 ? 11.273 -0.234 -19.719 1 93.38 317 ARG A O 1
ATOM 2536 N N . VAL A 1 318 ? 9.344 -0.806 -20.656 1 90.31 318 VAL A N 1
ATOM 2537 C CA . VAL A 1 318 ? 8.641 0.292 -20.016 1 90.31 318 VAL A CA 1
ATOM 2538 C C . VAL A 1 318 ? 8.609 0.067 -18.5 1 90.31 318 VAL A C 1
ATOM 2540 O O . VAL A 1 318 ? 8.805 1.005 -17.719 1 90.31 318 VAL A O 1
ATOM 2543 N N . ALA A 1 319 ? 8.414 -1.138 -18.078 1 89.62 319 ALA A N 1
ATOM 2544 C CA . ALA A 1 319 ? 8.422 -1.478 -16.656 1 89.62 319 ALA A CA 1
ATOM 2545 C C . ALA A 1 319 ? 9.797 -1.234 -16.031 1 89.62 319 ALA A C 1
ATOM 2547 O O . ALA A 1 319 ? 9.906 -0.995 -14.828 1 89.62 319 ALA A O 1
ATOM 2548 N N . TYR A 1 320 ? 10.859 -1.238 -16.891 1 91.88 320 TYR A N 1
ATOM 2549 C CA . TYR A 1 320 ? 12.234 -1.036 -16.453 1 91.88 320 TYR A CA 1
ATOM 2550 C C . TYR A 1 320 ? 12.617 0.438 -16.516 1 91.88 320 TYR A C 1
ATOM 2552 O O . TYR A 1 320 ? 13.766 0.797 -16.266 1 91.88 320 TYR A O 1
ATOM 2560 N N . GLY A 1 321 ? 11.609 1.271 -16.859 1 88.5 321 GLY A N 1
ATOM 2561 C CA . GLY A 1 321 ? 11.875 2.695 -16.969 1 88.5 321 GLY A CA 1
ATOM 2562 C C . GLY A 1 321 ? 12.578 3.064 -18.266 1 88.5 321 GLY A C 1
ATOM 2563 O O . GLY A 1 321 ? 13.156 4.152 -18.375 1 88.5 321 GLY A O 1
ATOM 2564 N N . LEU A 1 322 ? 12.539 2.072 -19.188 1 89.75 322 LEU A N 1
ATOM 2565 C CA . LEU A 1 322 ? 13.25 2.275 -20.438 1 89.75 322 LEU A CA 1
ATOM 2566 C C . LEU A 1 322 ? 12.273 2.598 -21.562 1 89.75 322 LEU A C 1
ATOM 2568 O O . LEU A 1 322 ? 11.102 2.203 -21.516 1 89.75 322 LEU A O 1
ATOM 2572 N N . ASN A 1 323 ? 12.531 3.492 -22.469 1 78.06 323 ASN A N 1
ATOM 2573 C CA . ASN A 1 323 ? 11.711 3.826 -23.625 1 78.06 323 ASN A CA 1
ATOM 2574 C C . ASN A 1 323 ? 11.82 2.768 -24.719 1 78.06 323 ASN A C 1
ATOM 2576 O O . ASN A 1 323 ? 12.852 2.113 -24.844 1 78.06 323 ASN A O 1
ATOM 2580 N N . MET B 1 1 ? -19.625 31.438 18.844 1 53.44 1 MET B N 1
ATOM 2581 C CA . MET B 1 1 ? -20.125 30.109 19.172 1 53.44 1 MET B CA 1
ATOM 2582 C C . MET B 1 1 ? -19.953 29.172 17.969 1 53.44 1 MET B C 1
ATOM 2584 O O . MET B 1 1 ? -20.641 28.141 17.891 1 53.44 1 MET B O 1
ATOM 2588 N N . LEU B 1 2 ? -19.203 29.672 16.859 1 88.19 2 LEU B N 1
ATOM 2589 C CA . LEU B 1 2 ? -19.359 28.781 15.719 1 88.19 2 LEU B CA 1
ATOM 2590 C C . LEU B 1 2 ? -18.094 27.969 15.484 1 88.19 2 LEU B C 1
ATOM 2592 O O . LEU B 1 2 ? -17.766 27.641 14.344 1 88.19 2 LEU B O 1
ATOM 2596 N N . LYS B 1 3 ? -17.469 27.891 16.75 1 93.19 3 LYS B N 1
ATOM 2597 C CA . LYS B 1 3 ? -16.266 27.047 16.75 1 93.19 3 LYS B CA 1
ATOM 2598 C C . LYS B 1 3 ? -16.625 25.594 17.047 1 93.19 3 LYS B C 1
ATOM 2600 O O . LYS B 1 3 ? -17.703 25.297 17.578 1 93.19 3 LYS B O 1
ATOM 2605 N N . PRO B 1 4 ? -15.672 24.719 16.656 1 95.94 4 PRO B N 1
ATOM 2606 C CA . PRO B 1 4 ? -15.945 23.328 17 1 95.94 4 PRO B CA 1
ATOM 2607 C C . PRO B 1 4 ? -16.047 23.109 18.516 1 95.94 4 PRO B C 1
ATOM 2609 O O . PRO B 1 4 ? -15.273 23.703 19.281 1 95.94 4 PRO B O 1
ATOM 2612 N N . THR B 1 5 ? -17 22.312 19 1 96.5 5 THR B N 1
ATOM 2613 C CA . THR B 1 5 ? -17.156 22.047 20.438 1 96.5 5 THR B CA 1
ATOM 2614 C C . THR B 1 5 ? -17.047 20.547 20.719 1 96.5 5 THR B C 1
ATOM 2616 O O . THR B 1 5 ? -16.578 20.156 21.797 1 96.5 5 THR B O 1
ATOM 2619 N N . ALA B 1 6 ? -17.5 19.75 19.828 1 97.94 6 ALA B N 1
ATOM 2620 C CA . ALA B 1 6 ? -17.453 18.297 19.969 1 97.94 6 ALA B CA 1
ATOM 2621 C C . ALA B 1 6 ? -16.75 17.656 18.766 1 97.94 6 ALA B C 1
ATOM 2623 O O . ALA B 1 6 ? -17.281 17.625 17.656 1 97.94 6 ALA B O 1
ATOM 2624 N N . ILE B 1 7 ? -15.594 17.078 19.031 1 98.56 7 ILE B N 1
ATOM 2625 C CA . ILE B 1 7 ? -14.719 16.641 17.953 1 98.56 7 ILE B CA 1
ATOM 2626 C C . ILE B 1 7 ? -14.547 15.125 18 1 98.56 7 ILE B C 1
ATOM 2628 O O . ILE B 1 7 ? -14.25 14.555 19.047 1 98.56 7 ILE B O 1
ATOM 2632 N N . LEU B 1 8 ? -14.789 14.461 16.891 1 98.88 8 LEU B N 1
ATOM 2633 C CA . LEU B 1 8 ? -14.5 13.039 16.734 1 98.88 8 LEU B CA 1
ATOM 2634 C C . LEU B 1 8 ? -13.273 12.828 15.859 1 98.88 8 LEU B C 1
ATOM 2636 O O . LEU B 1 8 ? -13.172 13.406 14.773 1 98.88 8 LEU B O 1
ATOM 2640 N N . LEU B 1 9 ? -12.344 12.039 16.406 1 98.81 9 LEU B N 1
ATOM 2641 C CA . LEU B 1 9 ? -11.086 11.773 15.719 1 98.81 9 LEU B CA 1
ATOM 2642 C C . LEU B 1 9 ? -11.102 10.391 15.078 1 98.81 9 LEU B C 1
ATOM 2644 O O . LEU B 1 9 ? -11.18 9.375 15.773 1 98.81 9 LEU B O 1
ATOM 2648 N N . VAL B 1 10 ? -10.992 10.352 13.758 1 98.31 10 VAL B N 1
ATOM 2649 C CA . VAL B 1 10 ? -10.891 9.102 13.008 1 98.31 10 VAL B CA 1
ATOM 2650 C C . VAL B 1 10 ? -9.445 8.883 12.578 1 98.31 10 VAL B C 1
ATOM 2652 O O . VAL B 1 10 ? -8.82 9.773 11.992 1 98.31 10 VAL B O 1
ATOM 2655 N N . GLY B 1 11 ? -8.906 7.715 12.852 1 96.06 11 GLY B N 1
ATOM 2656 C CA . GLY B 1 11 ? -7.508 7.445 12.555 1 96.06 11 GLY B CA 1
ATOM 2657 C C . GLY B 1 11 ? -6.559 7.965 13.617 1 96.06 11 GLY B C 1
ATOM 2658 O O . GLY B 1 11 ? -5.398 8.266 13.328 1 96.06 11 GLY B O 1
ATOM 2659 N N . ALA B 1 12 ? -6.992 7.961 14.828 1 96.38 12 ALA B N 1
ATOM 2660 C CA . ALA B 1 12 ? -6.262 8.57 15.938 1 96.38 12 ALA B CA 1
ATOM 2661 C C . ALA B 1 12 ? -5.066 7.715 16.344 1 96.38 12 ALA B C 1
ATOM 2663 O O . ALA B 1 12 ? -4.125 8.203 16.969 1 96.38 12 ALA B O 1
ATOM 2664 N N . THR B 1 13 ? -5.051 6.484 15.969 1 93.25 13 THR B N 1
ATOM 2665 C CA . THR B 1 13 ? -3.996 5.594 16.438 1 93.25 13 THR B CA 1
ATOM 2666 C C . THR B 1 13 ? -2.814 5.598 15.477 1 93.25 13 THR B C 1
ATOM 2668 O O . THR B 1 13 ? -1.758 5.039 15.773 1 93.25 13 THR B O 1
ATOM 2671 N N . GLY B 1 14 ? -2.953 6.262 14.398 1 92.38 14 GLY B N 1
ATOM 2672 C CA . GLY B 1 14 ? -1.839 6.406 13.477 1 92.38 14 GLY B CA 1
ATOM 2673 C C . GLY B 1 14 ? -0.792 7.395 13.953 1 92.38 14 GLY B C 1
ATOM 2674 O O . GLY B 1 14 ? -0.918 7.965 15.039 1 92.38 14 GLY B O 1
ATOM 2675 N N . THR B 1 15 ? 0.224 7.645 13.156 1 90.44 15 THR B N 1
ATOM 2676 C CA . THR B 1 15 ? 1.359 8.477 13.547 1 90.44 15 THR B CA 1
ATOM 2677 C C . THR B 1 15 ? 0.925 9.922 13.75 1 90.44 15 THR B C 1
ATOM 2679 O O . THR B 1 15 ? 0.895 10.414 14.875 1 90.44 15 THR B O 1
ATOM 2682 N N . TRP B 1 16 ? 0.442 10.5 12.656 1 94.62 16 TRP B N 1
ATOM 2683 C CA . TRP B 1 16 ? 0.007 11.891 12.742 1 94.62 16 TRP B CA 1
ATOM 2684 C C . TRP B 1 16 ? -1.212 12.023 13.648 1 94.62 16 TRP B C 1
ATOM 2686 O O . TRP B 1 16 ? -1.263 12.914 14.508 1 94.62 16 TRP B O 1
ATOM 2696 N N . GLY B 1 17 ? -2.15 11.117 13.508 1 96.5 17 GLY B N 1
ATOM 2697 C CA . GLY B 1 17 ? -3.322 11.117 14.367 1 96.5 17 GLY B CA 1
ATOM 2698 C C . GLY B 1 17 ? -2.982 10.992 15.836 1 96.5 17 GLY B C 1
ATOM 2699 O O . GLY B 1 17 ? -3.621 11.617 16.688 1 96.5 17 GLY B O 1
ATOM 2700 N N . GLY B 1 18 ? -1.995 10.203 16.109 1 94.94 18 GLY B N 1
ATOM 2701 C CA . GLY B 1 18 ? -1.566 10.031 17.484 1 94.94 18 GLY B CA 1
ATOM 2702 C C . GLY B 1 18 ? -1.026 11.305 18.109 1 94.94 18 GLY B C 1
ATOM 2703 O O . GLY B 1 18 ? -1.359 11.641 19.234 1 94.94 18 GLY B O 1
ATOM 2704 N N . PHE B 1 19 ? -0.185 12.07 17.359 1 95.44 19 PHE B N 1
ATOM 2705 C CA . PHE B 1 19 ? 0.365 13.328 17.844 1 95.44 19 PHE B CA 1
ATOM 2706 C C . PHE B 1 19 ? -0.748 14.328 18.141 1 95.44 19 PHE B C 1
ATOM 2708 O O . PHE B 1 19 ? -0.75 14.969 19.188 1 95.44 19 PHE B O 1
ATOM 2715 N N . VAL B 1 20 ? -1.68 14.383 17.219 1 98.06 20 VAL B N 1
ATOM 2716 C CA . VAL B 1 20 ? -2.762 15.352 17.344 1 98.06 20 VAL B CA 1
ATOM 2717 C C . VAL B 1 20 ? -3.666 14.969 18.516 1 98.06 20 VAL B C 1
ATOM 2719 O O . VAL B 1 20 ? -4.047 15.828 19.312 1 98.06 20 VAL B O 1
ATOM 2722 N N . THR B 1 21 ? -3.971 13.672 18.609 1 97.94 21 THR B N 1
ATOM 2723 C CA . THR B 1 21 ? -4.863 13.188 19.656 1 97.94 21 THR B CA 1
ATOM 2724 C C . THR B 1 21 ? -4.27 13.445 21.031 1 97.94 21 THR B C 1
ATOM 2726 O O . THR B 1 21 ? -4.977 13.883 21.938 1 97.94 21 THR B O 1
ATOM 2729 N N . GLN B 1 22 ? -3.014 13.219 21.203 1 95.69 22 GLN B N 1
ATOM 2730 C CA . GLN B 1 22 ? -2.35 13.469 22.484 1 95.69 22 GLN B CA 1
ATOM 2731 C C . GLN B 1 22 ? -2.387 14.953 22.844 1 95.69 22 GLN B C 1
ATOM 2733 O O . GLN B 1 22 ? -2.621 15.312 24 1 95.69 22 GLN B O 1
ATOM 2738 N N . ALA B 1 23 ? -2.129 15.758 21.859 1 97 23 ALA B N 1
ATOM 2739 C CA . ALA B 1 23 ? -2.146 17.203 22.094 1 97 23 ALA B CA 1
ATOM 2740 C C . ALA B 1 23 ? -3.551 17.688 22.438 1 97 23 ALA B C 1
ATOM 2742 O O . ALA B 1 23 ? -3.717 18.562 23.281 1 97 23 ALA B O 1
ATOM 2743 N N . LEU B 1 24 ? -4.543 17.109 21.797 1 97.5 24 LEU B N 1
ATOM 2744 C CA . LEU B 1 24 ? -5.93 17.484 22.078 1 97.5 24 LEU B CA 1
ATOM 2745 C C . LEU B 1 24 ? -6.336 17.031 23.469 1 97.5 24 LEU B C 1
ATOM 2747 O O . LEU B 1 24 ? -7.078 17.734 24.172 1 97.5 24 LEU B O 1
ATOM 2751 N N . ALA B 1 25 ? -5.859 15.859 23.875 1 96.69 25 ALA B N 1
ATOM 2752 C CA . ALA B 1 25 ? -6.148 15.367 25.219 1 96.69 25 ALA B CA 1
ATOM 2753 C C . ALA B 1 25 ? -5.66 16.344 26.281 1 96.69 25 ALA B C 1
ATOM 2755 O O . ALA B 1 25 ? -6.328 16.562 27.281 1 96.69 25 ALA B O 1
ATOM 2756 N N . ALA B 1 26 ? -4.566 16.969 26.016 1 95.12 26 ALA B N 1
ATOM 2757 C CA . ALA B 1 26 ? -3.969 17.906 26.969 1 95.12 26 ALA B CA 1
ATOM 2758 C C . ALA B 1 26 ? -4.758 19.219 27.016 1 95.12 26 ALA B C 1
ATOM 2760 O O . ALA B 1 26 ? -4.633 19.984 27.969 1 95.12 26 ALA B O 1
ATOM 2761 N N . GLN B 1 27 ? -5.578 19.438 25.984 1 93.81 27 GLN B N 1
ATOM 2762 C CA . GLN B 1 27 ? -6.371 20.672 25.922 1 93.81 27 GLN B CA 1
ATOM 2763 C C . GLN B 1 27 ? -7.863 20.359 25.906 1 93.81 27 GLN B C 1
ATOM 2765 O O . GLN B 1 27 ? -8.656 21.109 25.344 1 93.81 27 GLN B O 1
ATOM 2770 N N . SER B 1 28 ? -8.18 19.266 26.391 1 90.56 28 SER B N 1
ATOM 2771 C CA . SER B 1 28 ? -9.547 18.766 26.266 1 90.56 28 SER B CA 1
ATOM 2772 C C . SER B 1 28 ? -10.547 19.719 26.922 1 90.56 28 SER B C 1
ATOM 2774 O O . SER B 1 28 ? -11.727 19.734 26.547 1 90.56 28 SER B O 1
ATOM 2776 N N . HIS B 1 29 ? -10.141 20.594 27.781 1 90.06 29 HIS B N 1
ATOM 2777 C CA . HIS B 1 29 ? -11.016 21.484 28.531 1 90.06 29 HIS B CA 1
ATOM 2778 C C . HIS B 1 29 ? -11.609 22.562 27.625 1 90.06 29 HIS B C 1
ATOM 2780 O O . HIS B 1 29 ? -12.617 23.172 27.984 1 90.06 29 HIS B O 1
ATOM 2786 N N . ILE B 1 30 ? -11.031 22.703 26.484 1 91.62 30 ILE B N 1
ATOM 2787 C CA . ILE B 1 30 ? -11.477 23.734 25.562 1 91.62 30 ILE B CA 1
ATOM 2788 C C . ILE B 1 30 ? -12.703 23.25 24.797 1 91.62 30 ILE B C 1
ATOM 2790 O O . ILE B 1 30 ? -13.445 24.062 24.219 1 91.62 30 ILE B O 1
ATOM 2794 N N . PHE B 1 31 ? -13.008 21.969 24.844 1 95.31 31 PHE B N 1
ATOM 2795 C CA . PHE B 1 31 ? -14.086 21.375 24.062 1 95.31 31 PHE B CA 1
ATOM 2796 C C . PHE B 1 31 ? -15.109 20.703 24.969 1 95.31 31 PHE B C 1
ATOM 2798 O O . PHE B 1 31 ? -14.781 20.312 26.094 1 95.31 31 PHE B O 1
ATOM 2805 N N . THR B 1 32 ? -16.297 20.594 24.516 1 96.25 32 THR B N 1
ATOM 2806 C CA . THR B 1 32 ? -17.344 19.906 25.266 1 96.25 32 THR B CA 1
ATOM 2807 C C . THR B 1 32 ? -17.141 18.391 25.219 1 96.25 32 THR B C 1
ATOM 2809 O O . THR B 1 32 ? -17.453 17.688 26.172 1 96.25 32 THR B O 1
ATOM 2812 N N . ARG B 1 33 ? -16.609 17.969 24.031 1 96.25 33 ARG B N 1
ATOM 2813 C CA . ARG B 1 33 ? -16.453 16.547 23.797 1 96.25 33 ARG B CA 1
ATOM 2814 C C . ARG B 1 33 ? -15.336 16.25 22.797 1 96.25 33 ARG B C 1
ATOM 2816 O O . ARG B 1 33 ? -15.258 16.906 21.75 1 96.25 33 ARG B O 1
ATOM 2823 N N . ILE B 1 34 ? -14.414 15.438 23.188 1 98.06 34 ILE B N 1
ATOM 2824 C CA . ILE B 1 34 ? -13.453 14.867 22.25 1 98.06 34 ILE B CA 1
ATOM 2825 C C . ILE B 1 34 ? -13.484 13.344 22.344 1 98.06 34 ILE B C 1
ATOM 2827 O O . ILE B 1 34 ? -13.422 12.773 23.438 1 98.06 34 ILE B O 1
ATOM 2831 N N . ALA B 1 35 ? -13.625 12.695 21.219 1 98.56 35 ALA B N 1
ATOM 2832 C CA . ALA B 1 35 ? -13.695 11.234 21.203 1 98.56 35 ALA B CA 1
ATOM 2833 C C . ALA B 1 35 ? -12.852 10.648 20.078 1 98.56 35 ALA B C 1
ATOM 2835 O O . ALA B 1 35 ? -12.57 11.336 19.094 1 98.56 35 ALA B O 1
ATOM 2836 N N . VAL B 1 36 ? -12.422 9.422 20.312 1 98.5 36 VAL B N 1
ATOM 2837 C CA . VAL B 1 36 ? -11.68 8.648 19.328 1 98.5 36 VAL B CA 1
ATOM 2838 C C . VAL B 1 36 ? -12.586 7.566 18.75 1 98.5 36 VAL B C 1
ATOM 2840 O O . VAL B 1 36 ? -13.227 6.816 19.484 1 98.5 36 VAL B O 1
ATOM 2843 N N . TYR B 1 37 ? -12.625 7.531 17.391 1 98.31 37 TYR B N 1
ATOM 2844 C CA . TYR B 1 37 ? -13.375 6.48 16.719 1 98.31 37 TYR B CA 1
ATOM 2845 C C . TYR B 1 37 ? -12.57 5.191 16.641 1 98.31 37 TYR B C 1
ATOM 2847 O O . TYR B 1 37 ? -11.461 5.172 16.109 1 98.31 37 TYR B O 1
ATOM 2855 N N . HIS B 1 38 ? -13.086 4.152 17.188 1 96.81 38 HIS B N 1
ATOM 2856 C CA . HIS B 1 38 ? -12.477 2.83 17.109 1 96.81 38 HIS B CA 1
ATOM 2857 C C . HIS B 1 38 ? -13.281 1.908 16.203 1 96.81 38 HIS B C 1
ATOM 2859 O O . HIS B 1 38 ? -14.398 1.515 16.531 1 96.81 38 HIS B O 1
ATOM 2865 N N . ASN B 1 39 ? -12.695 1.644 15.039 1 93.25 39 ASN B N 1
ATOM 2866 C CA . ASN B 1 39 ? -13.32 0.742 14.078 1 93.25 39 ASN B CA 1
ATOM 2867 C C . ASN B 1 39 ? -13.023 -0.719 14.398 1 93.25 39 ASN B C 1
ATOM 2869 O O . ASN B 1 39 ? -11.93 -1.209 14.141 1 93.25 39 ASN B O 1
ATOM 2873 N N . THR B 1 40 ? -13.961 -1.506 14.812 1 89.38 40 THR B N 1
ATOM 2874 C CA . THR B 1 40 ? -13.766 -2.877 15.266 1 89.38 40 THR B CA 1
ATOM 2875 C C . THR B 1 40 ? -13.727 -3.84 14.086 1 89.38 40 THR B C 1
ATOM 2877 O O . THR B 1 40 ? -13.398 -5.02 14.25 1 89.38 40 THR B O 1
ATOM 2880 N N . ALA B 1 41 ? -14.086 -3.299 12.93 1 79.5 41 ALA B N 1
ATOM 2881 C CA . ALA B 1 41 ? -14.008 -4.148 11.742 1 79.5 41 ALA B CA 1
ATOM 2882 C C . ALA B 1 41 ? -12.555 -4.375 11.336 1 79.5 41 ALA B C 1
ATOM 2884 O O . ALA B 1 41 ? -12.258 -5.273 10.547 1 79.5 41 ALA B O 1
ATOM 2885 N N . ARG B 1 42 ? -11.664 -3.645 11.836 1 76.25 42 ARG B N 1
ATOM 2886 C CA . ARG B 1 42 ? -10.234 -3.789 11.586 1 76.25 42 ARG B CA 1
ATOM 2887 C C . ARG B 1 42 ? -9.555 -4.512 12.742 1 76.25 42 ARG B C 1
ATOM 2889 O O . ARG B 1 42 ? -9.977 -4.398 13.891 1 76.25 42 ARG B O 1
ATOM 2896 N N . PRO B 1 43 ? -8.531 -5.207 12.383 1 72.62 43 PRO B N 1
ATOM 2897 C CA . PRO B 1 43 ? -7.836 -5.918 13.453 1 72.62 43 PRO B CA 1
ATOM 2898 C C . PRO B 1 43 ? -7.305 -4.977 14.531 1 72.62 43 PRO B C 1
ATOM 2900 O O . PRO B 1 43 ? -6.828 -3.881 14.227 1 72.62 43 PRO B O 1
ATOM 2903 N N . THR B 1 44 ? -7.5 -5.355 15.734 1 77.75 44 THR B N 1
ATOM 2904 C CA . THR B 1 44 ? -6.953 -4.648 16.891 1 77.75 44 THR B CA 1
ATOM 2905 C C . THR B 1 44 ? -5.859 -5.473 17.562 1 77.75 44 THR B C 1
ATOM 2907 O O . THR B 1 44 ? -6.148 -6.363 18.359 1 77.75 44 THR B O 1
ATOM 2910 N N . ASP B 1 45 ? -4.688 -5.113 17.25 1 80 45 ASP B N 1
ATOM 2911 C CA . ASP B 1 45 ? -3.586 -5.84 17.875 1 80 45 ASP B CA 1
ATOM 2912 C C . ASP B 1 45 ? -3.197 -5.199 19.203 1 80 45 ASP B C 1
ATOM 2914 O O . ASP B 1 45 ? -3.875 -4.285 19.688 1 80 45 ASP B O 1
ATOM 2918 N N . GLU B 1 46 ? -2.232 -5.75 19.828 1 84.62 46 GLU B N 1
ATOM 2919 C CA . GLU B 1 46 ? -1.826 -5.312 21.156 1 84.62 46 GLU B CA 1
ATOM 2920 C C . GLU B 1 46 ? -1.366 -3.857 21.156 1 84.62 46 GLU B C 1
ATOM 2922 O O . GLU B 1 46 ? -1.663 -3.098 22.078 1 84.62 46 GLU B O 1
ATOM 2927 N N . ALA B 1 47 ? -0.738 -3.498 20.172 1 82.81 47 ALA B N 1
ATOM 2928 C CA . ALA B 1 47 ? -0.237 -2.129 20.078 1 82.81 47 ALA B CA 1
ATOM 2929 C C . ALA B 1 47 ? -1.385 -1.13 19.969 1 82.81 47 ALA B C 1
ATOM 2931 O O . ALA B 1 47 ? -1.367 -0.084 20.625 1 82.81 47 ALA B O 1
ATOM 2932 N N . LYS B 1 48 ? -2.334 -1.436 19.141 1 89.31 48 LYS B N 1
ATOM 2933 C CA . LYS B 1 48 ? -3.502 -0.572 19 1 89.31 48 LYS B CA 1
ATOM 2934 C C . LYS B 1 48 ? -4.301 -0.507 20.297 1 89.31 48 LYS B C 1
ATOM 2936 O O . LYS B 1 48 ? -4.75 0.566 20.703 1 89.31 48 LYS B O 1
ATOM 2941 N N . GLN B 1 49 ? -4.449 -1.588 20.938 1 91.94 49 GLN B N 1
ATOM 2942 C CA . GLN B 1 49 ? -5.16 -1.632 22.203 1 91.94 49 GLN B CA 1
ATOM 2943 C C . GLN B 1 49 ? -4.469 -0.761 23.25 1 91.94 49 GLN B C 1
ATOM 2945 O O . GLN B 1 49 ? -5.129 -0.06 24.031 1 91.94 49 GLN B O 1
ATOM 2950 N N . ALA B 1 50 ? -3.227 -0.854 23.25 1 92 50 ALA B N 1
ATOM 2951 C CA . ALA B 1 50 ? -2.457 -0.062 24.203 1 92 50 ALA B CA 1
ATOM 2952 C C . ALA B 1 50 ? -2.645 1.432 23.953 1 92 50 ALA B C 1
ATOM 2954 O O . ALA B 1 50 ? -2.732 2.219 24.906 1 92 50 ALA B O 1
ATOM 2955 N N . LYS B 1 51 ? -2.74 1.824 22.734 1 93.62 51 LYS B N 1
ATOM 2956 C CA . LYS B 1 51 ? -2.941 3.23 22.391 1 93.62 51 LYS B CA 1
ATOM 2957 C C . LYS B 1 51 ? -4.336 3.699 22.797 1 93.62 51 LYS B C 1
ATOM 2959 O O . LYS B 1 51 ? -4.496 4.801 23.328 1 93.62 51 LYS B O 1
ATOM 2964 N N . LEU B 1 52 ? -5.281 2.871 22.531 1 95.62 52 LEU B N 1
ATOM 2965 C CA . LEU B 1 52 ? -6.648 3.207 22.906 1 95.62 52 LEU B CA 1
ATOM 2966 C C . LEU B 1 52 ? -6.773 3.361 24.422 1 95.62 52 LEU B C 1
ATOM 2968 O O . LEU B 1 52 ? -7.449 4.273 24.906 1 95.62 52 LEU B O 1
ATOM 2972 N N . GLU B 1 53 ? -6.09 2.482 25.109 1 95.81 53 GLU B N 1
ATOM 2973 C CA . GLU B 1 53 ? -6.094 2.566 26.562 1 95.81 53 GLU B CA 1
ATOM 2974 C C . GLU B 1 53 ? -5.418 3.848 27.047 1 95.81 53 GLU B C 1
ATOM 2976 O O . GLU B 1 53 ? -5.871 4.469 28.016 1 95.81 53 GLU B O 1
ATOM 2981 N N . LYS B 1 54 ? -4.41 4.191 26.391 1 95.12 54 LYS B N 1
ATOM 2982 C CA . LYS B 1 54 ? -3.727 5.438 26.734 1 95.12 54 LYS B CA 1
ATOM 2983 C C . LYS B 1 54 ? -4.641 6.637 26.516 1 95.12 54 LYS B C 1
ATOM 2985 O O . LYS B 1 54 ? -4.656 7.57 27.328 1 95.12 54 LYS B O 1
ATOM 2990 N N . PHE B 1 55 ? -5.359 6.594 25.375 1 96.19 55 PHE B N 1
ATOM 2991 C CA . PHE B 1 55 ? -6.305 7.672 25.109 1 96.19 55 PHE B CA 1
ATOM 2992 C C . PHE B 1 55 ? -7.379 7.727 26.188 1 96.19 55 PHE B C 1
ATOM 2994 O O . PHE B 1 55 ? -7.711 8.805 26.688 1 96.19 55 PHE B O 1
ATOM 3001 N N . ARG B 1 56 ? -7.895 6.613 26.625 1 95.5 56 ARG B N 1
ATOM 3002 C CA . ARG B 1 56 ? -8.906 6.543 27.672 1 95.5 56 ARG B CA 1
ATOM 3003 C C . ARG B 1 56 ? -8.367 7.105 28.984 1 95.5 56 ARG B C 1
ATOM 3005 O O . ARG B 1 56 ? -9.047 7.887 29.656 1 95.5 56 ARG B O 1
ATOM 3012 N N . LYS B 1 57 ? -7.184 6.754 29.266 1 96.19 57 LYS B N 1
ATOM 3013 C CA . LYS B 1 57 ? -6.562 7.195 30.5 1 96.19 57 LYS B CA 1
ATOM 3014 C C . LYS B 1 57 ? -6.312 8.703 30.5 1 96.19 57 LYS B C 1
ATOM 3016 O O . LYS B 1 57 ? -6.262 9.336 31.547 1 96.19 57 LYS B O 1
ATOM 3021 N N . SER B 1 58 ? -6.18 9.203 29.297 1 95.69 58 SER B N 1
ATOM 3022 C CA . SER B 1 58 ? -5.957 10.641 29.156 1 95.69 58 SER B CA 1
ATOM 3023 C C . SER B 1 58 ? -7.277 11.406 29.172 1 95.69 58 SER B C 1
ATOM 3025 O O . SER B 1 58 ? -7.297 12.617 28.953 1 95.69 58 SER B O 1
ATOM 3027 N N . GLY B 1 59 ? -8.383 10.656 29.297 1 94.25 59 GLY B N 1
ATOM 3028 C CA . GLY B 1 59 ? -9.672 11.305 29.469 1 94.25 59 GLY B CA 1
ATOM 3029 C C . GLY B 1 59 ? -10.492 11.367 28.203 1 94.25 59 GLY B C 1
ATOM 3030 O O . GLY B 1 59 ? -11.562 11.984 28.172 1 94.25 59 GLY B O 1
ATOM 3031 N N . LEU B 1 60 ? -10.039 10.742 27.188 1 97.06 60 LEU B N 1
ATOM 3032 C CA . LEU B 1 60 ? -10.781 10.789 25.922 1 97.06 60 LEU B CA 1
ATOM 3033 C C . LEU B 1 60 ? -11.812 9.664 25.859 1 97.06 60 LEU B C 1
ATOM 3035 O O . LEU B 1 60 ? -11.562 8.555 26.359 1 97.06 60 LEU B O 1
ATOM 3039 N N . GLU B 1 61 ? -12.906 10 25.281 1 97.81 61 GLU B N 1
ATOM 3040 C CA . GLU B 1 61 ? -13.945 9.008 25.016 1 97.81 61 GLU B CA 1
ATOM 3041 C C . GLU B 1 61 ? -13.586 8.148 23.812 1 97.81 61 GLU B C 1
ATOM 3043 O O . GLU B 1 61 ? -13.016 8.641 22.828 1 97.81 61 GLU B O 1
ATOM 3048 N N . ILE B 1 62 ? -13.867 6.844 23.984 1 98.19 62 ILE B N 1
ATOM 3049 C CA . ILE B 1 62 ? -13.742 5.949 22.844 1 98.19 62 ILE B CA 1
ATOM 3050 C C . ILE B 1 62 ? -15.133 5.613 22.297 1 98.19 62 ILE B C 1
ATOM 3052 O O . ILE B 1 62 ? -15.961 5.039 23 1 98.19 62 ILE B O 1
ATOM 3056 N N . VAL B 1 63 ? -15.391 5.996 21.047 1 98.31 63 VAL B N 1
ATOM 3057 C CA . VAL B 1 63 ? -16.625 5.672 20.359 1 98.31 63 VAL B CA 1
ATOM 3058 C C . VAL B 1 63 ? -16.406 4.488 19.422 1 98.31 63 VAL B C 1
ATOM 3060 O O . VAL B 1 63 ? -15.516 4.527 18.562 1 98.31 63 VAL B O 1
ATOM 3063 N N . VAL B 1 64 ? -17.203 3.447 19.562 1 97 64 VAL B N 1
ATOM 3064 C CA . VAL B 1 64 ? -16.969 2.205 18.844 1 97 64 VAL B CA 1
ATOM 3065 C C . VAL B 1 64 ? -17.922 2.109 17.656 1 97 64 VAL B C 1
ATOM 3067 O O . VAL B 1 64 ? -19.094 2.455 17.766 1 97 64 VAL B O 1
ATOM 3070 N N . GLY B 1 65 ? -17.406 1.761 16.531 1 95.5 65 GLY B N 1
ATOM 3071 C CA . GLY B 1 65 ? -18.172 1.414 15.344 1 95.5 65 GLY B CA 1
ATOM 3072 C C . GLY B 1 65 ? -17.562 0.28 14.547 1 95.5 65 GLY B C 1
ATOM 3073 O O . GLY B 1 65 ? -16.359 0.02 14.656 1 95.5 65 GLY B O 1
ATOM 3074 N N . SER B 1 66 ? -18.375 -0.45 13.859 1 91.12 66 SER B N 1
ATOM 3075 C CA . SER B 1 66 ? -17.922 -1.46 12.906 1 91.12 66 SER B CA 1
ATOM 3076 C C . SER B 1 66 ? -18.031 -0.956 11.469 1 91.12 66 SER B C 1
ATOM 3078 O O . SER B 1 66 ? -19.125 -0.907 10.906 1 91.12 66 SER B O 1
ATOM 3080 N N . GLY B 1 67 ? -16.891 -0.641 10.93 1 90.44 67 GLY B N 1
ATOM 3081 C CA . GLY B 1 67 ? -16.922 0.071 9.664 1 90.44 67 GLY B CA 1
ATOM 3082 C C . GLY B 1 67 ? -17.312 1.53 9.805 1 90.44 67 GLY B C 1
ATOM 3083 O O . GLY B 1 67 ? -17.125 2.121 10.875 1 90.44 67 GLY B O 1
ATOM 3084 N N . TYR B 1 68 ? -17.703 2.156 8.664 1 94.25 68 TYR B N 1
ATOM 3085 C CA . TYR B 1 68 ? -18.031 3.578 8.711 1 94.25 68 TYR B CA 1
ATOM 3086 C C . TYR B 1 68 ? -19.422 3.842 8.148 1 94.25 68 TYR B C 1
ATOM 3088 O O . TYR B 1 68 ? -19.797 4.992 7.922 1 94.25 68 TYR B O 1
ATOM 3096 N N . GLU B 1 69 ? -20.172 2.822 7.961 1 91.12 69 GLU B N 1
ATOM 3097 C CA . GLU B 1 69 ? -21.453 2.969 7.273 1 91.12 69 GLU B CA 1
ATOM 3098 C C . GLU B 1 69 ? -22.547 3.461 8.227 1 91.12 69 GLU B C 1
ATOM 3100 O O . GLU B 1 69 ? -23.484 4.137 7.809 1 91.12 69 GLU B O 1
ATOM 3105 N N . ASN B 1 70 ? -22.438 3.16 9.5 1 96.12 70 ASN B N 1
ATOM 3106 C CA . ASN B 1 70 ? -23.438 3.52 10.508 1 96.12 70 ASN B CA 1
ATOM 3107 C C . ASN B 1 70 ? -23.266 4.957 10.984 1 96.12 70 ASN B C 1
ATOM 3109 O O . ASN B 1 70 ? -22.188 5.324 11.469 1 96.12 70 ASN B O 1
ATOM 3113 N N . PRO B 1 71 ? -24.281 5.699 10.953 1 98.06 71 PRO B N 1
ATOM 3114 C CA . PRO B 1 71 ? -24.172 7.098 11.383 1 98.06 71 PRO B CA 1
ATOM 3115 C C . PRO B 1 71 ? -24.156 7.25 12.898 1 98.06 71 PRO B C 1
ATOM 3117 O O . PRO B 1 71 ? -23.812 8.32 13.414 1 98.06 71 PRO B O 1
ATOM 3120 N N . GLU B 1 72 ? -24.516 6.277 13.625 1 98.06 72 GLU B N 1
ATOM 3121 C CA . GLU B 1 72 ? -24.766 6.379 15.055 1 98.06 72 GLU B CA 1
ATOM 3122 C C . GLU B 1 72 ? -23.531 6.863 15.805 1 98.06 72 GLU B C 1
ATOM 3124 O O . GLU B 1 72 ? -23.625 7.75 16.656 1 98.06 72 GLU B O 1
ATOM 3129 N N . PRO B 1 73 ? -22.344 6.379 15.461 1 98.31 73 PRO B N 1
ATOM 3130 C CA . PRO B 1 73 ? -21.156 6.805 16.203 1 98.31 73 PRO B CA 1
ATOM 3131 C C . PRO B 1 73 ? -20.828 8.281 16 1 98.31 73 PRO B C 1
ATOM 3133 O O . PRO B 1 73 ? -20.047 8.859 16.766 1 98.31 73 PRO B O 1
ATOM 3136 N N . PHE B 1 74 ? -21.438 8.922 15.055 1 98.69 74 PHE B N 1
ATOM 3137 C CA . PHE B 1 74 ? -21.094 10.297 14.703 1 98.69 74 PHE B CA 1
ATOM 3138 C C . PHE B 1 74 ? -22.047 11.273 15.383 1 98.69 74 PHE B C 1
ATOM 3140 O O . PHE B 1 74 ? -21.828 12.484 15.344 1 98.69 74 PHE B O 1
ATOM 3147 N N . HIS B 1 75 ? -23.094 10.742 16.047 1 98.44 75 HIS B N 1
ATOM 3148 C CA . HIS B 1 75 ? -24.078 11.602 16.688 1 98.44 75 HIS B CA 1
ATOM 3149 C C . HIS B 1 75 ? -23.453 12.391 17.844 1 98.44 75 HIS B C 1
ATOM 3151 O O . HIS B 1 75 ? -22.688 11.844 18.641 1 98.44 75 HIS B O 1
ATOM 3157 N N . GLY B 1 76 ? -23.766 13.672 17.844 1 98.06 76 GLY B N 1
ATOM 3158 C CA . GLY B 1 76 ? -23.344 14.516 18.953 1 98.06 76 GLY B CA 1
ATOM 3159 C C . GLY B 1 76 ? -22.047 15.242 18.672 1 98.06 76 GLY B C 1
ATOM 3160 O O . GLY B 1 76 ? -21.547 15.977 19.531 1 98.06 76 GLY B O 1
ATOM 3161 N N . PHE B 1 77 ? -21.531 15.055 17.516 1 98.56 77 PHE B N 1
ATOM 3162 C CA . PHE B 1 77 ? -20.312 15.766 17.141 1 98.56 77 PHE B CA 1
ATOM 3163 C C . PHE B 1 77 ? -20.609 16.812 16.078 1 98.56 77 PHE B C 1
ATOM 3165 O O . PHE B 1 77 ? -21.5 16.641 15.242 1 98.56 77 PHE B O 1
ATOM 3172 N N . ASP B 1 78 ? -19.906 17.891 16.125 1 98.19 78 ASP B N 1
ATOM 3173 C CA . ASP B 1 78 ? -20.078 18.922 15.117 1 98.19 78 ASP B CA 1
ATOM 3174 C C . ASP B 1 78 ? -18.891 19 14.18 1 98.19 78 ASP B C 1
ATOM 3176 O O . ASP B 1 78 ? -18.953 19.625 13.117 1 98.19 78 ASP B O 1
ATOM 3180 N N . CYS B 1 79 ? -17.781 18.312 14.539 1 98.69 79 CYS B N 1
ATOM 3181 C CA . CYS B 1 79 ? -16.562 18.297 13.758 1 98.69 79 CYS B CA 1
ATOM 3182 C C . CYS B 1 79 ? -15.906 16.922 13.766 1 98.69 79 CYS B C 1
ATOM 3184 O O . CYS B 1 79 ? -15.867 16.266 14.805 1 98.69 79 CYS B O 1
ATOM 3186 N N . VAL B 1 80 ? -15.453 16.469 12.594 1 98.88 80 VAL B N 1
ATOM 3187 C CA . VAL B 1 80 ? -14.711 15.219 12.469 1 98.88 80 VAL B CA 1
ATOM 3188 C C . VAL B 1 80 ? -13.336 15.492 11.852 1 98.88 80 VAL B C 1
ATOM 3190 O O . VAL B 1 80 ? -13.242 16.141 10.812 1 98.88 80 VAL B O 1
ATOM 3193 N N . MET B 1 81 ? -12.305 15.07 12.539 1 98.88 81 MET B N 1
ATOM 3194 C CA . MET B 1 81 ? -10.953 15.086 11.984 1 98.88 81 MET B CA 1
ATOM 3195 C C . MET B 1 81 ? -10.539 13.688 11.531 1 98.88 81 MET B C 1
ATOM 3197 O O . MET B 1 81 ? -10.625 12.734 12.297 1 98.88 81 MET B O 1
ATOM 3201 N N . ILE B 1 82 ? -10.109 13.641 10.312 1 98.75 82 ILE B N 1
ATOM 3202 C CA . ILE B 1 82 ? -9.758 12.344 9.742 1 98.75 82 ILE B CA 1
ATOM 3203 C C . ILE B 1 82 ? -8.258 12.281 9.5 1 98.75 82 ILE B C 1
ATOM 3205 O O . ILE B 1 82 ? -7.688 13.156 8.844 1 98.75 82 ILE B O 1
ATOM 3209 N N . PHE B 1 83 ? -7.617 11.281 10.086 1 97.69 83 PHE B N 1
ATOM 3210 C CA . PHE B 1 83 ? -6.207 10.969 9.906 1 97.69 83 PHE B CA 1
ATOM 3211 C C . PHE B 1 83 ? -6.035 9.594 9.266 1 97.69 83 PHE B C 1
ATOM 3213 O O . PHE B 1 83 ? -6.07 8.57 9.953 1 97.69 83 PHE B O 1
ATOM 3220 N N . ALA B 1 84 ? -5.891 9.578 7.98 1 93.81 84 ALA B N 1
ATOM 3221 C CA . ALA B 1 84 ? -5.781 8.32 7.254 1 93.81 84 ALA B CA 1
ATOM 3222 C C . ALA B 1 84 ? -4.516 8.289 6.398 1 93.81 84 ALA B C 1
ATOM 3224 O O . ALA B 1 84 ? -4.137 9.297 5.801 1 93.81 84 ALA B O 1
ATOM 3225 N N . GLY B 1 85 ? -3.863 7.141 6.441 1 89.94 85 GLY B N 1
ATOM 3226 C CA . GLY B 1 85 ? -2.818 6.906 5.457 1 89.94 85 GLY B CA 1
ATOM 3227 C C . GLY B 1 85 ? -3.354 6.418 4.125 1 89.94 85 GLY B C 1
ATOM 3228 O O . GLY B 1 85 ? -4.566 6.297 3.943 1 89.94 85 GLY B O 1
ATOM 3229 N N . ASN B 1 86 ? -2.445 6.125 3.223 1 85.81 86 ASN B N 1
ATOM 3230 C CA . ASN B 1 86 ? -2.822 5.797 1.854 1 85.81 86 ASN B CA 1
ATOM 3231 C C . ASN B 1 86 ? -3.713 4.559 1.802 1 85.81 86 ASN B C 1
ATOM 3233 O O . ASN B 1 86 ? -4.535 4.414 0.894 1 85.81 86 ASN B O 1
ATOM 3237 N N . HIS B 1 87 ? -3.6 3.723 2.766 1 83.25 87 HIS B N 1
ATOM 3238 C CA . HIS B 1 87 ? -4.406 2.508 2.773 1 83.25 87 HIS B CA 1
ATOM 3239 C C . HIS B 1 87 ? -5.816 2.789 3.279 1 83.25 87 HIS B C 1
ATOM 3241 O O . HIS B 1 87 ? -6.715 1.955 3.127 1 83.25 87 HIS B O 1
ATOM 3247 N N . GLY B 1 88 ? -6.043 4.008 3.826 1 88.12 88 GLY B N 1
ATOM 3248 C CA . GLY B 1 88 ? -7.352 4.316 4.383 1 88.12 88 GLY B CA 1
ATOM 3249 C C . GLY B 1 88 ? -8 5.531 3.746 1 88.12 88 GLY B C 1
ATOM 3250 O O . GLY B 1 88 ? -9.18 5.812 3.984 1 88.12 88 GLY B O 1
ATOM 3251 N N . LEU B 1 89 ? -7.332 6.215 2.877 1 92.81 89 LEU B N 1
ATOM 3252 C CA . LEU B 1 89 ? -7.812 7.469 2.309 1 92.81 89 LEU B CA 1
ATOM 3253 C C . LEU B 1 89 ? -9.102 7.254 1.524 1 92.81 89 LEU B C 1
ATOM 3255 O O . LEU B 1 89 ? -9.969 8.125 1.501 1 92.81 89 LEU B O 1
ATOM 3259 N N . HIS B 1 90 ? -9.242 6.086 0.943 1 89.19 90 HIS B N 1
ATOM 3260 C CA . HIS B 1 90 ? -10.383 5.801 0.084 1 89.19 90 HIS B CA 1
ATOM 3261 C C . HIS B 1 90 ? -11.68 5.727 0.893 1 89.19 90 HIS B C 1
ATOM 3263 O O . HIS B 1 90 ? -12.773 5.793 0.329 1 89.19 90 HIS B O 1
ATOM 3269 N N . GLU B 1 91 ? -11.633 5.676 2.168 1 92.44 91 GLU B N 1
ATOM 3270 C CA . GLU B 1 91 ? -12.805 5.492 3.018 1 92.44 91 GLU B CA 1
ATOM 3271 C C . GLU B 1 91 ? -13.43 6.836 3.389 1 92.44 91 GLU B C 1
ATOM 3273 O O . GLU B 1 91 ? -14.547 6.883 3.908 1 92.44 91 GLU B O 1
ATOM 3278 N N . GLN B 1 92 ? -12.812 7.922 3.074 1 96.94 92 GLN B N 1
ATOM 3279 C CA . GLN B 1 92 ? -13.211 9.227 3.588 1 96.94 92 GLN B CA 1
ATOM 3280 C C . GLN B 1 92 ? -14.594 9.617 3.084 1 96.94 92 GLN B C 1
ATOM 3282 O O . GLN B 1 92 ? -15.422 10.117 3.854 1 96.94 92 GLN B O 1
ATOM 3287 N N . PRO B 1 93 ? -14.992 9.328 1.845 1 96.31 93 PRO B N 1
ATOM 3288 C CA . PRO B 1 93 ? -16.344 9.695 1.425 1 96.31 93 PRO B CA 1
ATOM 3289 C C . PRO B 1 93 ? -17.422 9.008 2.256 1 96.31 93 PRO B C 1
ATOM 3291 O O . PRO B 1 93 ? -18.406 9.641 2.639 1 96.31 93 PRO B O 1
ATOM 3294 N N . GLN B 1 94 ? -17.172 7.738 2.586 1 94.56 94 GLN B N 1
ATOM 3295 C CA . GLN B 1 94 ? -18.125 7.02 3.42 1 94.56 94 GLN B CA 1
ATOM 3296 C C . GLN B 1 94 ? -18.172 7.602 4.828 1 94.56 94 GLN B C 1
ATOM 3298 O O . GLN B 1 94 ? -19.25 7.734 5.414 1 94.56 94 GLN B O 1
ATOM 3303 N N . ILE B 1 95 ? -17.031 7.945 5.383 1 98.06 95 ILE B N 1
ATOM 3304 C CA . ILE B 1 95 ? -16.953 8.57 6.699 1 98.06 95 ILE B CA 1
ATOM 3305 C C . ILE B 1 95 ? -17.734 9.883 6.695 1 98.06 95 ILE B C 1
ATOM 3307 O O . ILE B 1 95 ? -18.547 10.133 7.59 1 98.06 95 ILE B O 1
ATOM 3311 N N . ILE B 1 96 ? -17.531 10.641 5.641 1 98.75 96 ILE B N 1
ATOM 3312 C CA . ILE B 1 96 ? -18.156 11.953 5.52 1 98.75 96 ILE B CA 1
ATOM 3313 C C . ILE B 1 96 ? -19.672 11.805 5.41 1 98.75 96 ILE B C 1
ATOM 3315 O O . ILE B 1 96 ? -20.422 12.484 6.117 1 98.75 96 ILE B O 1
ATOM 3319 N N . ASP B 1 97 ? -20.125 10.859 4.629 1 98.44 97 ASP B N 1
ATOM 3320 C CA . ASP B 1 97 ? -21.562 10.656 4.449 1 98.44 97 ASP B CA 1
ATOM 3321 C C . ASP B 1 97 ? -22.234 10.25 5.766 1 98.44 97 ASP B C 1
ATOM 3323 O O . ASP B 1 97 ? -23.266 10.812 6.145 1 98.44 97 ASP B O 1
ATOM 3327 N N . SER B 1 98 ? -21.609 9.32 6.43 1 98.62 98 SER B N 1
ATOM 3328 C CA . SER B 1 98 ? -22.172 8.844 7.684 1 98.62 98 SER B CA 1
ATOM 3329 C C . SER B 1 98 ? -22.141 9.93 8.75 1 98.62 98 SER B C 1
ATOM 3331 O O . SER B 1 98 ? -23.094 10.062 9.539 1 98.62 98 SER B O 1
ATOM 3333 N N . ALA B 1 99 ? -21.094 10.688 8.773 1 98.81 99 ALA B N 1
ATOM 3334 C CA . ALA B 1 99 ? -20.969 11.773 9.742 1 98.81 99 ALA B CA 1
ATOM 3335 C C . ALA B 1 99 ? -22 12.859 9.484 1 98.81 99 ALA B C 1
ATOM 3337 O O . ALA B 1 99 ? -22.609 13.398 10.422 1 98.81 99 ALA B O 1
ATOM 3338 N N . ILE B 1 100 ? -22.219 13.188 8.203 1 98.81 100 ILE B N 1
ATOM 3339 C CA . ILE B 1 100 ? -23.25 14.164 7.852 1 98.81 100 ILE B CA 1
ATOM 3340 C C . ILE B 1 100 ? -24.609 13.664 8.328 1 98.81 100 ILE B C 1
ATOM 3342 O O . ILE B 1 100 ? -25.375 14.414 8.938 1 98.81 100 ILE B O 1
ATOM 3346 N N . ALA B 1 101 ? -24.844 12.383 8.094 1 98.56 101 ALA B N 1
ATOM 3347 C CA . ALA B 1 101 ? -26.094 11.781 8.531 1 98.56 101 ALA B CA 1
ATOM 3348 C C . ALA B 1 101 ? -26.219 11.828 10.055 1 98.56 101 ALA B C 1
ATOM 3350 O O . ALA B 1 101 ? -27.328 11.922 10.594 1 98.56 101 ALA B O 1
ATOM 3351 N N . GLY B 1 102 ? -25.125 11.797 10.703 1 98.56 102 GLY B N 1
ATOM 3352 C CA . GLY B 1 102 ? -25.094 11.867 12.156 1 98.56 102 GLY B CA 1
ATOM 3353 C C . GLY B 1 102 ? -25.156 13.281 12.688 1 98.56 102 GLY B C 1
ATOM 3354 O O . GLY B 1 102 ? -25.219 13.492 13.906 1 98.56 102 GLY B O 1
ATOM 3355 N N . GLY B 1 103 ? -25.078 14.289 11.789 1 98.06 103 GLY B N 1
ATOM 3356 C CA . GLY B 1 103 ? -25.266 15.664 12.203 1 98.06 103 GLY B CA 1
ATOM 3357 C C . GLY B 1 103 ? -24 16.5 12.125 1 98.06 103 GLY B C 1
ATOM 3358 O O . GLY B 1 103 ? -24.031 17.703 12.398 1 98.06 103 GLY B O 1
ATOM 3359 N N . VAL B 1 104 ? -22.922 15.906 11.727 1 98.69 104 VAL B N 1
ATOM 3360 C CA . VAL B 1 104 ? -21.656 16.625 11.617 1 98.69 104 VAL B CA 1
ATOM 3361 C C . VAL B 1 104 ? -21.719 17.609 10.461 1 98.69 104 VAL B C 1
ATOM 3363 O O . VAL B 1 104 ? -22.266 17.312 9.398 1 98.69 104 VAL B O 1
ATOM 3366 N N . ARG B 1 105 ? -21.078 18.766 10.695 1 98.38 105 ARG B N 1
ATOM 3367 C CA . ARG B 1 105 ? -21.172 19.781 9.641 1 98.38 105 ARG B CA 1
ATOM 3368 C C . ARG B 1 105 ? -19.812 20.422 9.367 1 98.38 105 ARG B C 1
ATOM 3370 O O . ARG B 1 105 ? -19.719 21.391 8.617 1 98.38 105 ARG B O 1
ATOM 3377 N N . HIS B 1 106 ? -18.719 19.891 9.922 1 98.88 106 HIS B N 1
ATOM 3378 C CA . HIS B 1 106 ? -17.391 20.375 9.578 1 98.88 106 HIS B CA 1
ATOM 3379 C C . HIS B 1 106 ? -16.375 19.234 9.594 1 98.88 106 HIS B C 1
ATOM 3381 O O . HIS B 1 106 ? -16.375 18.406 10.5 1 98.88 106 HIS B O 1
ATOM 3387 N N . PHE B 1 107 ? -15.484 19.266 8.594 1 98.94 107 PHE B N 1
ATOM 3388 C CA . PHE B 1 107 ? -14.523 18.172 8.453 1 98.94 107 PHE B CA 1
ATOM 3389 C C . PHE B 1 107 ? -13.109 18.719 8.297 1 98.94 107 PHE B C 1
ATOM 3391 O O . PHE B 1 107 ? -12.898 19.734 7.621 1 98.94 107 PHE B O 1
ATOM 3398 N N . TYR B 1 108 ? -12.18 18.109 8.984 1 98.88 108 TYR B N 1
ATOM 3399 C CA . TYR B 1 108 ? -10.766 18.125 8.602 1 98.88 108 TYR B CA 1
ATOM 3400 C C . TYR B 1 108 ? -10.406 16.844 7.855 1 98.88 108 TYR B C 1
ATOM 3402 O O . TYR B 1 108 ? -10.039 15.836 8.477 1 98.88 108 TYR B O 1
ATOM 3410 N N . PRO B 1 109 ? -10.516 16.859 6.531 1 98.69 109 PRO B N 1
ATOM 3411 C CA . PRO B 1 109 ? -10.125 15.648 5.797 1 98.69 109 PRO B CA 1
ATOM 3412 C C . PRO B 1 109 ? -8.625 15.359 5.879 1 98.69 109 PRO B C 1
ATOM 3414 O O . PRO B 1 109 ? -7.848 16.234 6.258 1 98.69 109 PRO B O 1
ATOM 3417 N N . SER B 1 110 ? -8.25 14.117 5.594 1 97.5 110 SER B N 1
ATOM 3418 C CA . SER B 1 110 ? -6.844 13.727 5.645 1 97.5 110 SER B CA 1
ATOM 3419 C C . SER B 1 110 ? -6.055 14.352 4.496 1 97.5 110 SER B C 1
ATOM 3421 O O . SER B 1 110 ? -5.598 13.648 3.596 1 97.5 110 SER B O 1
ATOM 3423 N N . GLU B 1 111 ? -5.875 15.578 4.473 1 92.88 111 GLU B N 1
ATOM 3424 C CA . GLU B 1 111 ? -5.098 16.344 3.502 1 92.88 111 GLU B CA 1
ATOM 3425 C C . GLU B 1 111 ? -3.65 16.5 3.955 1 92.88 111 GLU B C 1
ATOM 3427 O O . GLU B 1 111 ? -2.723 16.172 3.209 1 92.88 111 GLU B O 1
ATOM 3432 N N . TYR B 1 112 ? -3.457 16.5 5.035 1 94.5 112 TYR B N 1
ATOM 3433 C CA . TYR B 1 112 ? -2.191 16.766 5.711 1 94.5 112 TYR B CA 1
ATOM 3434 C C . TYR B 1 112 ? -1.011 16.469 4.797 1 94.5 112 TYR B C 1
ATOM 3436 O O . TYR B 1 112 ? -1.113 15.633 3.891 1 94.5 112 TYR B O 1
ATOM 3444 N N . GLY B 1 113 ? -0.074 17.25 4.648 1 93.88 113 GLY B N 1
ATOM 3445 C CA . GLY B 1 113 ? 1.078 17.016 3.793 1 93.88 113 GLY B CA 1
ATOM 3446 C C . GLY B 1 113 ? 1.121 17.938 2.586 1 93.88 113 GLY B C 1
ATOM 3447 O O . GLY B 1 113 ? 1.023 19.156 2.723 1 93.88 113 GLY B O 1
ATOM 3448 N N . ALA B 1 114 ? 1.178 17.266 1.376 1 92.94 114 ALA B N 1
ATOM 3449 C CA . ALA B 1 114 ? 1.401 18.031 0.149 1 92.94 114 ALA B CA 1
ATOM 3450 C C . ALA B 1 114 ? 0.13 18.75 -0.289 1 92.94 114 ALA B C 1
ATOM 3452 O O . ALA B 1 114 ? -0.979 18.281 -0.03 1 92.94 114 ALA B O 1
ATOM 3453 N N . ASP B 1 115 ? 0.357 19.859 -0.914 1 94.88 115 ASP B N 1
ATOM 3454 C CA . ASP B 1 115 ? -0.736 20.609 -1.534 1 94.88 115 ASP B CA 1
ATOM 3455 C C . ASP B 1 115 ? -1.1 20.016 -2.895 1 94.88 115 ASP B C 1
ATOM 3457 O O . ASP B 1 115 ? -0.26 19.953 -3.795 1 94.88 115 ASP B O 1
ATOM 3461 N N . LEU B 1 116 ? -2.352 19.625 -3.053 1 95.31 116 LEU B N 1
ATOM 3462 C CA . LEU B 1 116 ? -2.824 19 -4.281 1 95.31 116 LEU B CA 1
ATOM 3463 C C . LEU B 1 116 ? -2.695 19.953 -5.465 1 95.31 116 LEU B C 1
ATOM 3465 O O . LEU B 1 116 ? -2.719 19.516 -6.621 1 95.31 116 LEU B O 1
ATOM 3469 N N . LEU B 1 117 ? -2.543 21.234 -5.172 1 91.94 117 LEU B N 1
ATOM 3470 C CA . LEU B 1 117 ? -2.578 22.234 -6.234 1 91.94 117 LEU B CA 1
ATOM 3471 C C . LEU B 1 117 ? -1.173 22.531 -6.742 1 91.94 117 LEU B C 1
ATOM 3473 O O . LEU B 1 117 ? -1.004 23.297 -7.691 1 91.94 117 LEU B O 1
ATOM 3477 N N . VAL B 1 118 ? -0.205 21.906 -6.215 1 92.12 118 VAL B N 1
ATOM 3478 C CA . VAL B 1 118 ? 1.183 22.141 -6.605 1 92.12 118 VAL B CA 1
ATOM 3479 C C . VAL B 1 118 ? 1.562 21.188 -7.738 1 92.12 118 VAL B C 1
ATOM 3481 O O . VAL B 1 118 ? 1.354 19.969 -7.637 1 92.12 118 VAL B O 1
ATOM 3484 N N . GLY B 1 119 ? 2.066 21.812 -8.781 1 92.62 119 GLY B N 1
ATOM 3485 C CA . GLY B 1 119 ? 2.533 20.984 -9.891 1 92.62 119 GLY B CA 1
ATOM 3486 C C . GLY B 1 119 ? 1.461 20.078 -10.453 1 92.62 119 GLY B C 1
ATOM 3487 O O . GLY B 1 119 ? 0.365 20.531 -10.789 1 92.62 119 GLY B O 1
ATOM 3488 N N . ASP B 1 120 ? 1.794 18.781 -10.5 1 93.88 120 ASP B N 1
ATOM 3489 C CA . ASP B 1 120 ? 0.88 17.781 -11.047 1 93.88 120 ASP B CA 1
ATOM 3490 C C . ASP B 1 120 ? 0.332 16.875 -9.945 1 93.88 120 ASP B C 1
ATOM 3492 O O . ASP B 1 120 ? -0.073 15.742 -10.211 1 93.88 120 ASP B O 1
ATOM 3496 N N . ASN B 1 121 ? 0.371 17.391 -8.695 1 95.75 121 ASN B N 1
ATOM 3497 C CA . ASN B 1 121 ? -0.053 16.578 -7.555 1 95.75 121 ASN B CA 1
ATOM 3498 C C . ASN B 1 121 ? -1.487 16.094 -7.719 1 95.75 121 ASN B C 1
ATOM 3500 O O . ASN B 1 121 ? -1.809 14.969 -7.332 1 95.75 121 ASN B O 1
ATOM 3504 N N . TRP B 1 122 ? -2.311 16.891 -8.32 1 95.62 122 TRP B N 1
ATOM 3505 C CA . TRP B 1 122 ? -3.717 16.547 -8.5 1 95.62 122 TRP B CA 1
ATOM 3506 C C . TRP B 1 122 ? -3.869 15.258 -9.297 1 95.62 122 TRP B C 1
ATOM 3508 O O . TRP B 1 122 ? -4.82 14.5 -9.094 1 95.62 122 TRP B O 1
ATOM 3518 N N . ASN B 1 123 ? -2.875 14.953 -10.133 1 93.19 123 ASN B N 1
ATOM 3519 C CA . ASN B 1 123 ? -2.982 13.812 -11.039 1 93.19 123 ASN B CA 1
ATOM 3520 C C . ASN B 1 123 ? -2.109 12.648 -10.578 1 93.19 123 ASN B C 1
ATOM 3522 O O . ASN B 1 123 ? -2.053 11.609 -11.242 1 93.19 123 ASN B O 1
ATOM 3526 N N . GLN B 1 124 ? -1.488 12.82 -9.461 1 94.06 124 GLN B N 1
ATOM 3527 C CA . GLN B 1 124 ? -0.62 11.766 -8.953 1 94.06 124 GLN B CA 1
ATOM 3528 C C . GLN B 1 124 ? -1.427 10.68 -8.242 1 94.06 124 GLN B C 1
ATOM 3530 O O . GLN B 1 124 ? -2.361 10.992 -7.496 1 94.06 124 GLN B O 1
ATOM 3535 N N . ARG B 1 125 ? -1.069 9.422 -8.453 1 90.75 125 ARG B N 1
ATOM 3536 C CA . ARG B 1 125 ? -1.733 8.289 -7.824 1 90.75 125 ARG B CA 1
ATOM 3537 C C . ARG B 1 125 ? -1.735 8.422 -6.305 1 90.75 125 ARG B C 1
ATOM 3539 O O . ARG B 1 125 ? -2.693 8.023 -5.641 1 90.75 125 ARG B O 1
ATOM 3546 N N . TYR B 1 126 ? -0.717 8.922 -5.812 1 90.12 126 TYR B N 1
ATOM 3547 C CA . TYR B 1 126 ? -0.547 9.008 -4.367 1 90.12 126 TYR B CA 1
ATOM 3548 C C . TYR B 1 126 ? -1.665 9.836 -3.74 1 90.12 126 TYR B C 1
ATOM 3550 O O . TYR B 1 126 ? -2.033 9.609 -2.584 1 90.12 126 TYR B O 1
ATOM 3558 N N . TYR B 1 127 ? -2.234 10.75 -4.508 1 95.38 127 TYR B N 1
ATOM 3559 C CA . TYR B 1 127 ? -3.188 11.703 -3.945 1 95.38 127 TYR B CA 1
ATOM 3560 C C . TYR B 1 127 ? -4.582 11.477 -4.5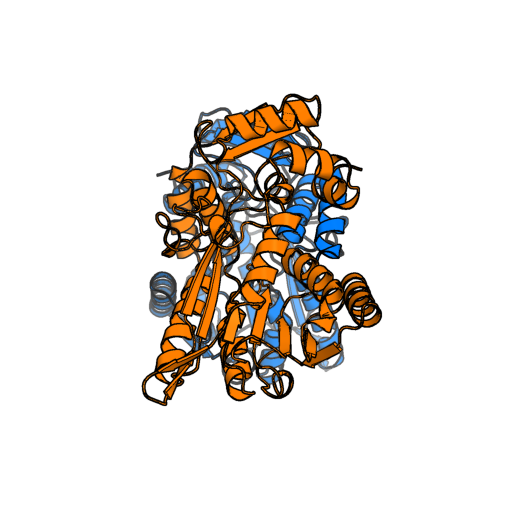16 1 95.38 127 TYR B C 1
ATOM 3562 O O . TYR B 1 127 ? -5.492 12.273 -4.277 1 95.38 127 TYR B O 1
ATOM 3570 N N . LYS B 1 128 ? -4.77 10.445 -5.211 1 91.62 128 LYS B N 1
ATOM 3571 C CA . LYS B 1 128 ? -6.031 10.141 -5.879 1 91.62 128 LYS B CA 1
ATOM 3572 C C . LYS B 1 128 ? -7.207 10.242 -4.914 1 91.62 128 LYS B C 1
ATOM 3574 O O . LYS B 1 128 ? -8.227 10.852 -5.234 1 91.62 128 LYS B O 1
ATOM 3579 N N . TYR B 1 129 ? -7.055 9.727 -3.773 1 93.25 129 TYR B N 1
ATOM 3580 C CA . TYR B 1 129 ? -8.18 9.641 -2.852 1 93.25 129 TYR B CA 1
ATOM 3581 C C . TYR B 1 129 ? -8.359 10.953 -2.088 1 93.25 129 TYR B C 1
ATOM 3583 O O . TYR B 1 129 ? -9.438 11.219 -1.555 1 93.25 129 TYR B O 1
ATOM 3591 N N . LYS B 1 130 ? -7.34 11.805 -1.99 1 96.5 130 LYS B N 1
ATOM 3592 C CA . LYS B 1 130 ? -7.531 13.164 -1.5 1 96.5 130 LYS B CA 1
ATOM 3593 C C . LYS B 1 130 ? -8.375 13.984 -2.473 1 96.5 130 LYS B C 1
ATOM 3595 O O . LYS B 1 130 ? -9.258 14.742 -2.055 1 96.5 130 LYS B O 1
ATOM 3600 N N . VAL B 1 131 ? -8.117 13.805 -3.75 1 96.38 131 VAL B N 1
ATOM 3601 C CA . VAL B 1 131 ? -8.891 14.484 -4.781 1 96.38 131 VAL B CA 1
ATOM 3602 C C . VAL B 1 131 ? -10.352 14.039 -4.707 1 96.38 131 VAL B C 1
ATOM 3604 O O . VAL B 1 131 ? -11.266 14.867 -4.715 1 96.38 131 VAL B O 1
ATOM 3607 N N . MET B 1 132 ? -10.531 12.773 -4.59 1 94.75 132 MET B N 1
ATOM 3608 C CA . MET B 1 132 ? -11.875 12.219 -4.469 1 94.75 132 MET B CA 1
ATOM 3609 C C . MET B 1 132 ? -12.609 12.805 -3.266 1 94.75 132 MET B C 1
ATOM 3611 O O . MET B 1 132 ? -13.797 13.117 -3.346 1 94.75 132 MET B O 1
ATOM 3615 N N . THR B 1 133 ? -11.906 12.945 -2.221 1 97.69 133 THR B N 1
ATOM 3616 C CA . THR B 1 133 ? -12.492 13.477 -0.994 1 97.69 133 THR B CA 1
ATOM 3617 C C . THR B 1 133 ? -12.898 14.938 -1.172 1 97.69 133 THR B C 1
ATOM 3619 O O . THR B 1 133 ? -13.992 15.336 -0.769 1 97.69 133 THR B O 1
ATOM 3622 N N . ARG B 1 134 ? -12.047 15.711 -1.791 1 97.88 134 ARG B N 1
ATOM 3623 C CA . ARG B 1 134 ? -12.391 17.109 -2.051 1 97.88 134 ARG B CA 1
ATOM 3624 C C . ARG B 1 134 ? -13.625 17.219 -2.939 1 97.88 134 ARG B C 1
ATOM 3626 O O . ARG B 1 134 ? -14.516 18.016 -2.674 1 97.88 134 ARG B O 1
ATOM 3633 N N . GLN B 1 135 ? -13.656 16.375 -3.967 1 97.5 135 GLN B N 1
ATOM 3634 C CA . GLN B 1 135 ? -14.805 16.391 -4.875 1 97.5 135 GLN B CA 1
ATOM 3635 C C . GLN B 1 135 ? -16.078 15.961 -4.152 1 97.5 135 GLN B C 1
ATOM 3637 O O . GLN B 1 135 ? -17.141 16.531 -4.383 1 97.5 135 GLN B O 1
ATOM 3642 N N . HIS B 1 136 ? -15.922 15.016 -3.297 1 97.75 136 HIS B N 1
ATOM 3643 C CA . HIS B 1 136 ? -17.062 14.531 -2.531 1 97.75 136 HIS B CA 1
ATOM 3644 C C . HIS B 1 136 ? -17.594 15.602 -1.584 1 97.75 136 HIS B C 1
ATOM 3646 O O . HIS B 1 136 ? -18.797 15.805 -1.477 1 97.75 136 HIS B O 1
ATOM 3652 N N . LEU B 1 137 ? -16.703 16.328 -0.952 1 98.62 137 LEU B N 1
ATOM 3653 C CA . LEU B 1 137 ? -17.094 17.406 -0.053 1 98.62 137 LEU B CA 1
ATOM 3654 C C . LEU B 1 137 ? -17.812 18.516 -0.812 1 98.62 137 LEU B C 1
ATOM 3656 O O . LEU B 1 137 ? -18.844 19.031 -0.349 1 98.62 137 LEU B O 1
ATOM 3660 N N . GLN B 1 138 ? -17.312 18.828 -1.963 1 98.12 138 GLN B N 1
ATOM 3661 C CA . GLN B 1 138 ? -17.953 19.859 -2.783 1 98.12 138 GLN B CA 1
ATOM 3662 C C . GLN B 1 138 ? -19.359 19.438 -3.193 1 98.12 138 GLN B C 1
ATOM 3664 O O . GLN B 1 138 ? -20.297 20.25 -3.15 1 98.12 138 GLN B O 1
ATOM 3669 N N . LYS B 1 139 ? -19.453 18.203 -3.527 1 98.19 139 LYS B N 1
ATOM 3670 C CA . LYS B 1 139 ? -20.766 17.688 -3.908 1 98.19 139 LYS B CA 1
ATOM 3671 C C . LYS B 1 139 ? -21.734 17.766 -2.74 1 98.19 139 LYS B C 1
ATOM 3673 O O . LYS B 1 139 ? -22.875 18.203 -2.904 1 98.19 139 LYS B O 1
ATOM 3678 N N . ARG B 1 140 ? -21.312 17.391 -1.601 1 98.31 140 ARG B N 1
ATOM 3679 C CA . ARG B 1 140 ? -22.188 17.359 -0.433 1 98.31 140 ARG B CA 1
ATOM 3680 C C . ARG B 1 140 ? -22.531 18.781 0.032 1 98.31 140 ARG B C 1
ATOM 3682 O O . ARG B 1 140 ? -23.625 19.031 0.535 1 98.31 140 ARG B O 1
ATOM 3689 N N . ALA B 1 141 ? -21.625 19.656 -0.176 1 97.81 141 ALA B N 1
ATOM 3690 C CA . ALA B 1 141 ? -21.844 21.047 0.243 1 97.81 141 ALA B CA 1
ATOM 3691 C C . ALA B 1 141 ? -22.953 21.688 -0.564 1 97.81 141 ALA B C 1
ATOM 3693 O O . ALA B 1 141 ? -23.594 22.656 -0.105 1 97.81 141 ALA B O 1
ATOM 3694 N N . ALA B 1 142 ? -23.156 21.203 -1.739 1 97.19 142 ALA B N 1
ATOM 3695 C CA . ALA B 1 142 ? -24.281 21.688 -2.541 1 97.19 142 ALA B CA 1
ATOM 3696 C C . ALA B 1 142 ? -25.609 21.328 -1.903 1 97.19 142 ALA B C 1
ATOM 3698 O O . ALA B 1 142 ? -26.609 22.047 -2.08 1 97.19 142 ALA B O 1
ATOM 3699 N N . GLU B 1 143 ? -25.609 20.297 -1.108 1 97.56 143 GLU B N 1
ATOM 3700 C CA . GLU B 1 143 ? -26.812 19.812 -0.451 1 97.56 143 GLU B CA 1
ATOM 3701 C C . GLU B 1 143 ? -26.953 20.391 0.956 1 97.56 143 GLU B C 1
ATOM 3703 O O . GLU B 1 143 ? -28.062 20.531 1.468 1 97.56 143 GLU B O 1
ATOM 3708 N N . TYR B 1 144 ? -25.875 20.703 1.551 1 97.81 144 TYR B N 1
ATOM 3709 C CA . TYR B 1 144 ? -25.812 21.188 2.924 1 97.81 144 TYR B CA 1
ATOM 3710 C C . TYR B 1 144 ? -25.031 22.5 3.004 1 97.81 144 TYR B C 1
ATOM 3712 O O . TYR B 1 144 ? -23.828 22.5 3.268 1 97.81 144 TYR B O 1
ATOM 3720 N N . PRO B 1 145 ? -25.781 23.609 2.959 1 96.56 145 PRO B N 1
ATOM 3721 C CA . PRO B 1 145 ? -25.078 24.891 2.928 1 96.56 145 PRO B CA 1
ATOM 3722 C C . PRO B 1 145 ? -24.25 25.141 4.18 1 96.56 145 PRO B C 1
ATOM 3724 O O . PRO B 1 145 ? -23.297 25.922 4.145 1 96.56 145 PRO B O 1
ATOM 3727 N N . ASP B 1 146 ? -24.578 24.453 5.258 1 97.81 146 ASP B N 1
ATOM 3728 C CA . ASP B 1 146 ? -23.859 24.656 6.508 1 97.81 146 ASP B CA 1
ATOM 3729 C C . ASP B 1 146 ? -22.688 23.688 6.625 1 97.81 146 ASP B C 1
ATOM 3731 O O . ASP B 1 146 ? -21.984 23.672 7.645 1 97.81 146 ASP B O 1
ATOM 3735 N N . LEU B 1 147 ? -22.438 22.906 5.551 1 98.56 147 LEU B N 1
ATOM 3736 C CA . LEU B 1 147 ? -21.281 22.016 5.531 1 98.56 147 LEU B CA 1
ATOM 3737 C C . LEU B 1 147 ? -20 22.781 5.191 1 98.56 147 LEU B C 1
ATOM 3739 O O . LEU B 1 147 ? -19.984 23.578 4.246 1 98.56 147 LEU B O 1
ATOM 3743 N N . GLY B 1 148 ? -19 22.609 6.012 1 98.5 148 GLY B N 1
ATOM 3744 C CA . GLY B 1 148 ? -17.688 23.188 5.766 1 98.5 148 GLY B CA 1
ATOM 3745 C C . GLY B 1 148 ? -16.547 22.203 5.984 1 98.5 148 GLY B C 1
ATOM 3746 O O . GLY B 1 148 ? -16.781 21.047 6.359 1 98.5 148 GLY B O 1
ATOM 3747 N N . TRP B 1 149 ? -15.352 22.656 5.652 1 98.81 149 TRP B N 1
ATOM 3748 C CA . TRP B 1 149 ? -14.156 21.828 5.871 1 98.81 149 TRP B CA 1
ATOM 3749 C C . TRP B 1 149 ? -12.922 22.719 6.035 1 98.81 149 TRP B C 1
ATOM 3751 O O . TRP B 1 149 ? -12.961 23.906 5.754 1 98.81 149 TRP B O 1
ATOM 3761 N N . THR B 1 150 ? -11.906 22.125 6.523 1 98.69 150 THR B N 1
ATOM 3762 C CA . THR B 1 150 ? -10.586 22.734 6.648 1 98.69 150 THR B CA 1
ATOM 3763 C C . THR B 1 150 ? -9.523 21.844 6.016 1 98.69 150 THR B C 1
ATOM 3765 O O . THR B 1 150 ? -9.266 20.734 6.488 1 98.69 150 THR B O 1
ATOM 3768 N N . TYR B 1 151 ? -8.953 22.328 4.914 1 98.31 151 TYR B N 1
ATOM 3769 C CA . TYR B 1 151 ? -7.73 21.734 4.391 1 98.31 151 TYR B CA 1
ATOM 3770 C C . TYR B 1 151 ? -6.508 22.266 5.133 1 98.31 151 TYR B C 1
ATOM 3772 O O . TYR B 1 151 ? -6.23 23.469 5.117 1 98.31 151 TYR B O 1
ATOM 3780 N N . PHE B 1 152 ? -5.859 21.375 5.852 1 98.44 152 PHE B N 1
ATOM 3781 C CA . PHE B 1 152 ? -4.641 21.719 6.57 1 98.44 152 PHE B CA 1
ATOM 3782 C C . PHE B 1 152 ? -3.414 21.141 5.875 1 98.44 152 PHE B C 1
ATOM 3784 O O . PHE B 1 152 ? -3.172 19.938 5.938 1 98.44 152 PHE B O 1
ATOM 3791 N N . VAL B 1 153 ? -2.58 21.984 5.246 1 98 153 VAL B N 1
ATOM 3792 C CA . VAL B 1 153 ? -1.466 21.578 4.391 1 98 153 VAL B CA 1
ATOM 3793 C C . VAL B 1 153 ? -0.145 22 5.035 1 98 153 VAL B C 1
ATOM 3795 O O . VAL B 1 153 ? 0.081 23.188 5.293 1 98 153 VAL B O 1
ATOM 3798 N N . VAL B 1 154 ? 0.782 21.047 5.223 1 97.19 154 VAL B N 1
ATOM 3799 C CA . VAL B 1 154 ? 1.974 21.391 5.992 1 97.19 154 VAL B CA 1
ATOM 3800 C C . VAL B 1 154 ? 3.225 20.953 5.23 1 97.19 154 VAL B C 1
ATOM 3802 O O . VAL B 1 154 ? 4.348 21.234 5.66 1 97.19 154 VAL B O 1
ATOM 3805 N N . GLY B 1 155 ? 3.113 20.328 4.113 1 95.62 155 GLY B N 1
ATOM 3806 C CA . GLY B 1 155 ? 4.262 19.703 3.477 1 95.62 155 GLY B CA 1
ATOM 3807 C C . GLY B 1 155 ? 4.691 18.422 4.148 1 95.62 155 GLY B C 1
ATOM 3808 O O . GLY B 1 155 ? 3.881 17.5 4.324 1 95.62 155 GLY B O 1
ATOM 3809 N N . ARG B 1 156 ? 5.969 18.391 4.59 1 96.06 156 ARG B N 1
ATOM 3810 C CA . ARG B 1 156 ? 6.449 17.203 5.289 1 96.06 156 ARG B CA 1
ATOM 3811 C C . ARG B 1 156 ? 6.855 17.531 6.723 1 96.06 156 ARG B C 1
ATOM 3813 O O . ARG B 1 156 ? 7.32 18.641 7 1 96.06 156 ARG B O 1
ATOM 3820 N N . LEU B 1 157 ? 6.645 16.562 7.582 1 97.62 157 LEU B N 1
ATOM 3821 C CA . LEU B 1 157 ? 7.152 16.703 8.945 1 97.62 157 LEU B CA 1
ATOM 3822 C C . LEU B 1 157 ? 8.664 16.469 8.984 1 97.62 157 LEU B C 1
ATOM 3824 O O . LEU B 1 157 ? 9.156 15.477 8.461 1 97.62 157 LEU B O 1
ATOM 3828 N N . THR B 1 158 ? 9.336 17.359 9.602 1 98.44 158 THR B N 1
ATOM 3829 C CA . THR B 1 158 ? 10.797 17.375 9.586 1 98.44 158 THR B CA 1
ATOM 3830 C C . THR B 1 158 ? 11.359 16.047 10.078 1 98.44 158 THR B C 1
ATOM 3832 O O . THR B 1 158 ? 12.195 15.438 9.406 1 98.44 158 THR B O 1
ATOM 3835 N N . GLU B 1 159 ? 10.844 15.57 11.227 1 97.38 159 GLU B N 1
ATOM 3836 C CA . GLU B 1 159 ? 11.344 14.344 11.836 1 97.38 159 GLU B CA 1
ATOM 3837 C C . GLU B 1 159 ? 11.078 13.133 10.953 1 97.38 159 GLU B C 1
ATOM 3839 O O . GLU B 1 159 ? 11.875 12.188 10.922 1 97.38 159 GLU B O 1
ATOM 3844 N N . TRP B 1 160 ? 10.062 13.188 10.211 1 94.06 160 TRP B N 1
ATOM 3845 C CA . TRP B 1 160 ? 9.633 12.062 9.391 1 94.06 160 TRP B CA 1
ATOM 3846 C C . TRP B 1 160 ? 10.32 12.094 8.023 1 94.06 160 TRP B C 1
ATOM 3848 O O . TRP B 1 160 ? 10.484 11.055 7.383 1 94.06 160 TRP B O 1
ATOM 3858 N N . ALA B 1 161 ? 10.734 13.172 7.613 1 96.19 161 ALA B N 1
ATOM 3859 C CA . ALA B 1 161 ? 11.227 13.398 6.262 1 96.19 161 ALA B CA 1
ATOM 3860 C C . ALA B 1 161 ? 12.516 12.625 6.008 1 96.19 161 ALA B C 1
ATOM 3862 O O . ALA B 1 161 ? 12.938 12.461 4.859 1 96.19 161 ALA B O 1
ATOM 3863 N N . ILE B 1 162 ? 13.141 12.117 7.059 1 96.88 162 ILE B N 1
ATOM 3864 C CA . ILE B 1 162 ? 14.469 11.555 6.867 1 96.88 162 ILE B CA 1
ATOM 3865 C C . ILE B 1 162 ? 14.445 10.055 7.145 1 96.88 162 ILE B C 1
ATOM 3867 O O . ILE B 1 162 ? 15.477 9.461 7.473 1 96.88 162 ILE B O 1
ATOM 3871 N N . ILE B 1 163 ? 13.297 9.453 7.062 1 92.31 163 ILE B N 1
ATOM 3872 C CA . ILE B 1 163 ? 13.211 8.016 7.285 1 92.31 163 ILE B CA 1
ATOM 3873 C C . ILE B 1 163 ? 13.578 7.27 6.004 1 92.31 163 ILE B C 1
ATOM 3875 O O . ILE B 1 163 ? 13.625 7.863 4.926 1 92.31 163 ILE B O 1
ATOM 3879 N N . SER B 1 164 ? 13.727 5.984 6.113 1 88.31 164 SER B N 1
ATOM 3880 C CA . SER B 1 164 ? 14.234 5.168 5.02 1 88.31 164 SER B CA 1
ATOM 3881 C C . SER B 1 164 ? 13.227 5.086 3.877 1 88.31 164 SER B C 1
ATOM 3883 O O . SER B 1 164 ? 13.609 4.941 2.713 1 88.31 164 SER B O 1
ATOM 3885 N N . HIS B 1 165 ? 11.977 5.156 4.184 1 85.69 165 HIS B N 1
ATOM 3886 C CA . HIS B 1 165 ? 10.93 5.152 3.17 1 85.69 165 HIS B CA 1
ATOM 3887 C C . HIS B 1 165 ? 11.156 6.246 2.133 1 85.69 165 HIS B C 1
ATOM 3889 O O . HIS B 1 165 ? 10.805 6.082 0.962 1 85.69 165 HIS B O 1
ATOM 3895 N N . PHE B 1 166 ? 11.812 7.305 2.533 1 90.94 166 PHE B N 1
ATOM 3896 C CA . PHE B 1 166 ? 12.047 8.43 1.632 1 90.94 166 PHE B CA 1
ATOM 3897 C C . PHE B 1 166 ? 13.469 8.406 1.096 1 90.94 166 PHE B C 1
ATOM 3899 O O . PHE B 1 166 ? 13.961 9.414 0.586 1 90.94 166 PHE B O 1
ATOM 3906 N N . GLY B 1 167 ? 14.188 7.352 1.313 1 90.75 167 GLY B N 1
ATOM 3907 C CA . GLY B 1 167 ? 15.477 7.133 0.676 1 90.75 167 GLY B CA 1
ATOM 3908 C C . GLY B 1 167 ? 16.641 7.445 1.584 1 90.75 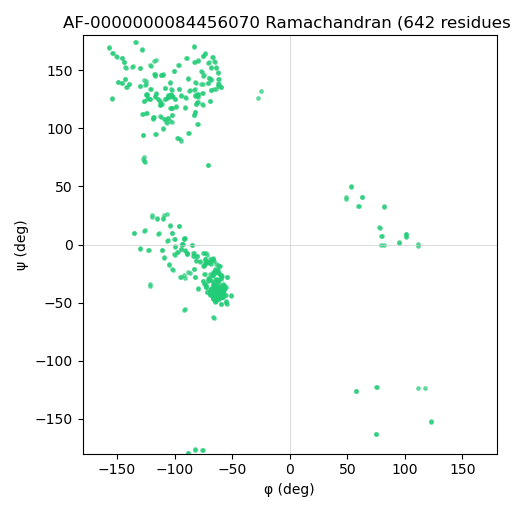167 GLY B C 1
ATOM 3909 O O . GLY B 1 167 ? 17.797 7.516 1.128 1 90.75 167 GLY B O 1
ATOM 3910 N N . ILE B 1 168 ? 16.391 7.684 2.863 1 93.88 168 ILE B N 1
ATOM 3911 C CA . ILE B 1 168 ? 17.484 8.055 3.76 1 93.88 168 ILE B CA 1
ATOM 3912 C C . ILE B 1 168 ? 17.719 6.934 4.77 1 93.88 168 ILE B C 1
ATOM 3914 O O . ILE B 1 168 ? 16.891 6.691 5.648 1 93.88 168 ILE B O 1
ATOM 3918 N N . ASP B 1 169 ? 18.812 6.297 4.609 1 91.31 169 ASP B N 1
ATOM 3919 C CA . ASP B 1 169 ? 19.281 5.238 5.5 1 91.31 169 ASP B CA 1
ATOM 3920 C C . ASP B 1 169 ? 20.219 5.785 6.57 1 91.31 169 ASP B C 1
ATOM 3922 O O . ASP B 1 169 ? 21.438 5.773 6.395 1 91.31 169 ASP B O 1
ATOM 3926 N N . ASN B 1 170 ? 19.641 6.188 7.664 1 93.62 170 ASN B N 1
ATOM 3927 C CA . ASN B 1 170 ? 20.406 6.82 8.734 1 93.62 170 ASN B CA 1
ATOM 3928 C C . ASN B 1 170 ? 21.375 5.84 9.383 1 93.62 170 ASN B C 1
ATOM 3930 O O . ASN B 1 170 ? 22.438 6.242 9.875 1 93.62 170 ASN B O 1
ATOM 3934 N N . TYR B 1 171 ? 21 4.59 9.438 1 89.31 171 TYR B N 1
ATOM 3935 C CA . TYR B 1 171 ? 21.859 3.578 10.031 1 89.31 171 TYR B CA 1
ATOM 3936 C C . TYR B 1 171 ? 23.188 3.486 9.289 1 89.31 171 TYR B C 1
ATOM 3938 O O . TYR B 1 171 ? 24.266 3.469 9.906 1 89.31 171 TYR B O 1
ATOM 3946 N N . ASN B 1 172 ? 23.172 3.516 7.953 1 88.38 172 ASN B N 1
ATOM 3947 C CA . ASN B 1 172 ? 24.375 3.365 7.129 1 88.38 172 ASN B CA 1
ATOM 3948 C C . ASN B 1 172 ? 24.891 4.715 6.648 1 88.38 172 ASN B C 1
ATOM 3950 O O . ASN B 1 172 ? 25.922 4.785 5.98 1 88.38 172 ASN B O 1
ATOM 3954 N N . ALA B 1 173 ? 24.25 5.785 6.973 1 93.25 173 ALA B N 1
ATOM 3955 C CA . ALA B 1 173 ? 24.562 7.133 6.508 1 93.25 173 ALA B CA 1
ATOM 3956 C C . ALA B 1 173 ? 24.641 7.188 4.984 1 93.25 173 ALA B C 1
ATOM 3958 O O . ALA B 1 173 ? 25.625 7.672 4.426 1 93.25 173 ALA B O 1
ATOM 3959 N N . LYS B 1 174 ? 23.656 6.668 4.34 1 92.62 174 LYS B N 1
ATOM 3960 C CA . LYS B 1 174 ? 23.484 6.66 2.891 1 92.62 174 LYS B CA 1
ATOM 3961 C C . LYS B 1 174 ? 22.094 7.148 2.49 1 92.62 174 LYS B C 1
ATOM 3963 O O . LYS B 1 174 ? 21.156 7.094 3.289 1 92.62 174 LYS B O 1
ATOM 3968 N N . ALA B 1 175 ? 22.016 7.73 1.267 1 94.69 175 ALA B N 1
ATOM 3969 C CA . ALA B 1 175 ? 20.719 8.18 0.784 1 94.69 175 ALA B CA 1
ATOM 3970 C C . ALA B 1 175 ? 20.625 8.086 -0.737 1 94.69 175 ALA B C 1
ATOM 3972 O O . ALA B 1 175 ? 21.625 8.281 -1.434 1 94.69 175 ALA B O 1
ATOM 3973 N N . SER B 1 176 ? 19.531 7.672 -1.252 1 90.94 176 SER B N 1
ATOM 3974 C CA . SER B 1 176 ? 19.156 7.754 -2.656 1 90.94 176 SER B CA 1
ATOM 3975 C C . SER B 1 176 ? 17.906 8.617 -2.838 1 90.94 176 SER B C 1
ATOM 3977 O O . SER B 1 176 ? 16.812 8.227 -2.441 1 90.94 176 SER B O 1
ATOM 3979 N N . ILE B 1 177 ? 18.094 9.766 -3.404 1 93.56 177 ILE B N 1
ATOM 3980 C CA . ILE B 1 177 ? 17.047 10.773 -3.498 1 93.56 177 ILE B CA 1
ATOM 3981 C C . ILE B 1 177 ? 16.641 10.969 -4.961 1 93.56 177 ILE B C 1
ATOM 3983 O O . ILE B 1 177 ? 17.484 11.281 -5.801 1 93.56 177 ILE B O 1
ATOM 3987 N N . TYR B 1 178 ? 15.438 10.75 -5.312 1 92.62 178 TYR B N 1
ATOM 3988 C CA . TYR B 1 178 ? 14.961 11.133 -6.637 1 92.62 178 TYR B CA 1
ATOM 3989 C C . TYR B 1 178 ? 14.891 12.648 -6.77 1 92.62 178 TYR B C 1
ATOM 3991 O O . TYR B 1 178 ? 14.188 13.32 -6.004 1 92.62 178 TYR B O 1
ATOM 3999 N N . GLY B 1 179 ? 15.555 13.188 -7.73 1 93.88 179 GLY B N 1
ATOM 4000 C CA . GLY B 1 179 ? 15.68 14.625 -7.902 1 93.88 179 GLY B CA 1
ATOM 4001 C C . GLY B 1 179 ? 17.125 15.102 -7.91 1 93.88 179 GLY B C 1
ATOM 4002 O O . GLY B 1 179 ? 18 14.43 -8.445 1 93.88 179 GLY B O 1
ATOM 4003 N N . THR B 1 180 ? 17.328 16.391 -7.48 1 95.62 180 THR B N 1
ATOM 4004 C CA . THR B 1 180 ? 18.641 17 -7.535 1 95.62 180 THR B CA 1
ATOM 4005 C C . THR B 1 180 ? 19.031 17.594 -6.184 1 95.62 180 THR B C 1
ATOM 4007 O O . THR B 1 180 ? 18.188 17.719 -5.293 1 95.62 180 THR B O 1
ATOM 4010 N N . GLU B 1 181 ? 20.25 17.906 -6.098 1 96.69 181 GLU B N 1
ATOM 4011 C CA . GLU B 1 181 ? 20.781 18.531 -4.902 1 96.69 181 GLU B CA 1
ATOM 4012 C C . GLU B 1 181 ? 20.078 19.859 -4.617 1 96.69 181 GLU B C 1
ATOM 4014 O O . GLU B 1 181 ? 19.891 20.234 -3.457 1 96.69 181 GLU B O 1
ATOM 4019 N N . ALA B 1 182 ? 19.625 20.484 -5.66 1 97.75 182 ALA B N 1
ATOM 4020 C CA . ALA B 1 182 ? 18.984 21.797 -5.543 1 97.75 182 ALA B CA 1
ATOM 4021 C C . ALA B 1 182 ? 17.484 21.656 -5.305 1 97.75 182 ALA B C 1
ATOM 4023 O O . ALA B 1 182 ? 16.797 22.641 -5.008 1 97.75 182 ALA B O 1
ATOM 4024 N N . GLY B 1 183 ? 16.984 20.438 -5.395 1 96.88 183 GLY B N 1
ATOM 4025 C CA . GLY B 1 183 ? 15.57 20.234 -5.117 1 96.88 183 GLY B CA 1
ATOM 4026 C C . GLY B 1 183 ? 15.18 20.594 -3.697 1 96.88 183 GLY B C 1
ATOM 4027 O O . GLY B 1 183 ? 15.969 20.422 -2.768 1 96.88 183 GLY B O 1
ATOM 4028 N N . LYS B 1 184 ? 13.922 21.094 -3.539 1 96.94 184 LYS B N 1
ATOM 4029 C CA . LYS B 1 184 ? 13.461 21.578 -2.246 1 96.94 184 LYS B CA 1
ATOM 4030 C C . LYS B 1 184 ? 12.297 20.75 -1.718 1 96.94 184 LYS B C 1
ATOM 4032 O O . LYS B 1 184 ? 11.594 20.094 -2.49 1 96.94 184 LYS B O 1
ATOM 4037 N N . GLN B 1 185 ? 12.117 20.828 -0.368 1 95.69 185 GLN B N 1
ATOM 4038 C CA . GLN B 1 185 ? 10.945 20.328 0.346 1 95.69 185 GLN B CA 1
ATOM 4039 C C . GLN B 1 185 ? 10.531 21.297 1.458 1 95.69 185 GLN B C 1
ATOM 4041 O O . GLN B 1 185 ? 11.383 21.891 2.125 1 95.69 185 GLN B O 1
ATOM 4046 N N . SER B 1 186 ? 9.25 21.484 1.569 1 98 186 SER B N 1
ATOM 4047 C CA . SER B 1 186 ? 8.773 22.234 2.723 1 98 186 SER B CA 1
ATOM 4048 C C . SER B 1 186 ? 8.711 21.359 3.969 1 98 186 SER B C 1
ATOM 4050 O O . SER B 1 186 ? 8.156 20.25 3.93 1 98 186 SER B O 1
ATOM 4052 N N . LEU B 1 187 ? 9.352 21.828 5.035 1 98.5 187 LEU B N 1
ATOM 4053 C CA . LEU B 1 187 ? 9.461 21.078 6.273 1 98.5 187 LEU B CA 1
ATOM 4054 C C . LEU B 1 187 ? 8.945 21.875 7.461 1 98.5 187 LEU B C 1
ATOM 4056 O O . LEU B 1 187 ? 9.164 23.094 7.535 1 98.5 187 LEU B O 1
ATOM 4060 N N . ILE B 1 188 ? 8.273 21.188 8.336 1 98.69 188 ILE B N 1
ATOM 4061 C CA . ILE B 1 188 ? 7.879 21.75 9.617 1 98.69 188 ILE B CA 1
ATOM 4062 C C . ILE B 1 188 ? 7.973 20.688 10.711 1 98.69 188 ILE B C 1
ATOM 4064 O O . ILE B 1 188 ? 7.68 19.516 10.461 1 98.69 188 ILE B O 1
ATOM 4068 N N . GLY B 1 189 ? 8.414 21.094 11.906 1 98.56 189 GLY B N 1
ATOM 4069 C CA . GLY B 1 189 ? 8.477 20.156 13.016 1 98.56 189 GLY B CA 1
ATOM 4070 C C . GLY B 1 189 ? 7.121 19.641 13.438 1 98.56 189 GLY B C 1
ATOM 4071 O O . GLY B 1 189 ? 6.121 20.359 13.367 1 98.56 189 GLY B O 1
ATOM 4072 N N . VAL B 1 190 ? 7.105 18.453 13.984 1 98 190 VAL B N 1
ATOM 4073 C CA . VAL B 1 190 ? 5.879 17.766 14.375 1 98 190 VAL B CA 1
ATOM 4074 C C . VAL B 1 190 ? 5.121 18.609 15.398 1 98 190 VAL B C 1
ATOM 4076 O O . VAL B 1 190 ? 3.939 18.906 15.219 1 98 190 VAL B O 1
ATOM 4079 N N . ASP B 1 191 ? 5.805 19.031 16.453 1 97.88 191 ASP B N 1
ATOM 4080 C CA . ASP B 1 191 ? 5.16 19.781 17.531 1 97.88 191 ASP B CA 1
ATOM 4081 C C . ASP B 1 191 ? 4.574 21.094 17.016 1 97.88 191 ASP B C 1
ATOM 4083 O O . ASP B 1 191 ? 3.482 21.484 17.438 1 97.88 191 ASP B O 1
ATOM 4087 N N . ASP B 1 192 ? 5.34 21.719 16.172 1 98.62 192 ASP B N 1
ATOM 4088 C CA . ASP B 1 192 ? 4.871 22.984 15.609 1 98.62 192 ASP B CA 1
ATOM 4089 C C . ASP B 1 192 ? 3.65 22.766 14.719 1 98.62 192 ASP B C 1
ATOM 4091 O O . ASP B 1 192 ? 2.688 23.531 14.781 1 98.62 192 ASP B O 1
ATOM 4095 N N . ALA B 1 193 ? 3.697 21.781 13.844 1 98.56 193 ALA B N 1
ATOM 4096 C CA . ALA B 1 193 ? 2.562 21.469 12.977 1 98.56 193 ALA B CA 1
ATOM 4097 C C . ALA B 1 193 ? 1.307 21.203 13.797 1 98.56 193 ALA B C 1
ATOM 4099 O O . ALA B 1 193 ? 0.222 21.688 13.469 1 98.56 193 ALA B O 1
ATOM 4100 N N . VAL B 1 194 ? 1.475 20.438 14.875 1 98.5 194 VAL B N 1
ATOM 4101 C CA . VAL B 1 194 ? 0.355 20.109 15.758 1 98.5 194 VAL B CA 1
ATOM 4102 C C . VAL B 1 194 ? -0.192 21.391 16.391 1 98.5 194 VAL B C 1
ATOM 4104 O O . VAL B 1 194 ? -1.406 21.594 16.438 1 98.5 194 VAL B O 1
ATOM 4107 N N . ALA B 1 195 ? 0.685 22.25 16.828 1 98.44 195 ALA B N 1
ATOM 4108 C CA . ALA B 1 195 ? 0.27 23.484 17.469 1 98.44 195 ALA B CA 1
ATOM 4109 C C . ALA B 1 195 ? -0.558 24.344 16.516 1 98.44 195 ALA B C 1
ATOM 4111 O O . ALA B 1 195 ? -1.603 24.875 16.891 1 98.44 195 ALA B O 1
ATOM 4112 N N . TYR B 1 196 ? -0.067 24.453 15.312 1 98.69 196 TYR B N 1
ATOM 4113 C CA . TYR B 1 196 ? -0.804 25.234 14.328 1 98.69 196 TYR B CA 1
ATOM 4114 C C . TYR B 1 196 ? -2.176 24.625 14.062 1 98.69 196 TYR B C 1
ATOM 4116 O O . TYR B 1 196 ? -3.172 25.344 13.953 1 98.69 196 TYR B O 1
ATOM 4124 N N . LEU B 1 197 ? -2.229 23.297 13.922 1 98.56 197 LEU B N 1
ATOM 4125 C CA . LEU B 1 197 ? -3.496 22.625 13.656 1 98.56 197 LEU B CA 1
ATOM 4126 C C . LEU B 1 197 ? -4.5 22.891 14.766 1 98.56 197 LEU B C 1
ATOM 4128 O O . LEU B 1 197 ? -5.66 23.219 14.5 1 98.56 197 LEU B O 1
ATOM 4132 N N . LEU B 1 198 ? -4.055 22.828 16.016 1 98 198 LEU B N 1
ATOM 4133 C CA . LEU B 1 198 ? -4.945 23.047 17.156 1 98 198 LEU B CA 1
ATOM 4134 C C . LEU B 1 198 ? -5.461 24.484 17.172 1 98 198 LEU B C 1
ATOM 4136 O O . LEU B 1 198 ? -6.605 24.734 17.562 1 98 198 LEU B O 1
ATOM 4140 N N . GLU B 1 199 ? -4.629 25.406 16.766 1 97.69 199 GLU B N 1
ATOM 4141 C CA . GLU B 1 199 ? -5.066 26.797 16.719 1 97.69 199 GLU B CA 1
ATOM 4142 C C . GLU B 1 199 ? -6.203 26.984 15.727 1 97.69 199 GLU B C 1
ATOM 4144 O O . GLU B 1 199 ? -7.09 27.828 15.938 1 97.69 199 GLU B O 1
ATOM 4149 N N . THR B 1 200 ? -6.168 26.219 14.617 1 97.94 200 THR B N 1
ATOM 4150 C CA . THR B 1 200 ? -7.227 26.359 13.625 1 97.94 200 THR B CA 1
ATOM 4151 C C . THR B 1 200 ? -8.57 25.906 14.203 1 97.94 200 THR B C 1
ATOM 4153 O O . THR B 1 200 ? -9.625 26.344 13.734 1 97.94 200 THR B O 1
ATOM 4156 N N . LEU B 1 201 ? -8.586 25.047 15.234 1 97.75 201 LEU B N 1
ATOM 4157 C CA . LEU B 1 201 ? -9.805 24.547 15.859 1 97.75 201 LEU B CA 1
ATOM 4158 C C . LEU B 1 201 ? -10.469 25.625 16.719 1 97.75 201 LEU B C 1
ATOM 4160 O O . LEU B 1 201 ? -11.633 25.5 17.094 1 97.75 201 LEU B O 1
ATOM 4164 N N . LYS B 1 202 ? -9.727 26.672 16.953 1 95.75 202 LYS B N 1
ATOM 4165 C CA . LYS B 1 202 ? -10.242 27.766 17.797 1 95.75 202 LYS B CA 1
ATOM 4166 C C . LYS B 1 202 ? -10.891 28.844 16.938 1 95.75 202 LYS B C 1
ATOM 4168 O O . LYS B 1 202 ? -11.375 29.844 17.469 1 95.75 202 LYS B O 1
ATOM 4173 N N . GLU B 1 203 ? -10.875 28.656 15.719 1 96.44 203 GLU B N 1
ATOM 4174 C CA . GLU B 1 203 ? -11.508 29.594 14.797 1 96.44 203 GLU B CA 1
ATOM 4175 C C . GLU B 1 203 ? -12.906 29.141 14.414 1 96.44 203 GLU B C 1
ATOM 4177 O O . GLU B 1 203 ? -13.203 27.938 14.422 1 96.44 203 GLU B O 1
ATOM 4182 N N . PRO B 1 204 ? -13.75 30.109 14.039 1 97.12 204 PRO B N 1
ATOM 4183 C CA . PRO B 1 204 ? -15.109 29.734 13.648 1 97.12 204 PRO B CA 1
ATOM 4184 C C . PRO B 1 204 ? -15.148 28.828 12.43 1 97.12 204 PRO B C 1
ATOM 4186 O O . PRO B 1 204 ? -14.367 29.016 11.484 1 97.12 204 PRO B O 1
ATOM 4189 N N . ILE B 1 205 ? -16.094 27.875 12.469 1 97.81 205 ILE B N 1
ATOM 4190 C CA . ILE B 1 205 ? -16.203 26.922 11.367 1 97.81 205 ILE B CA 1
ATOM 4191 C C . ILE B 1 205 ? -17.484 27.188 10.586 1 97.81 205 ILE B C 1
ATOM 4193 O O . ILE B 1 205 ? -17.75 26.531 9.57 1 97.81 205 ILE B O 1
ATOM 4197 N N . ALA B 1 206 ? -18.234 28.062 11.039 1 97.19 206 ALA B N 1
ATOM 4198 C CA . ALA B 1 206 ? -19.469 28.484 10.375 1 97.19 206 ALA B CA 1
ATOM 4199 C C . ALA B 1 206 ? -19.719 29.984 10.594 1 97.19 206 ALA B C 1
ATOM 4201 O O . ALA B 1 206 ? -19.078 30.609 11.43 1 97.19 206 ALA B O 1
ATOM 4202 N N . GLU B 1 207 ? -20.562 30.547 9.711 1 95.94 207 GLU B N 1
ATOM 4203 C CA . GLU B 1 207 ? -20.984 31.938 9.852 1 95.94 207 GLU B CA 1
ATOM 4204 C C . GLU B 1 207 ? -22.438 32.125 9.422 1 95.94 207 GLU B C 1
ATOM 4206 O O . GLU B 1 207 ? -22.984 31.281 8.703 1 95.94 207 GLU B O 1
ATOM 4211 N N . ILE B 1 208 ? -22.969 33.156 9.953 1 94.94 208 ILE B N 1
ATOM 4212 C CA . ILE B 1 208 ? -24.312 33.5 9.539 1 94.94 208 ILE B CA 1
ATOM 4213 C C . ILE B 1 208 ? -24.266 34.594 8.484 1 94.94 208 ILE B C 1
ATOM 4215 O O . ILE B 1 208 ? -23.672 35.656 8.711 1 94.94 208 ILE B O 1
ATOM 4219 N N . GLN B 1 209 ? -24.781 34.281 7.336 1 93.06 209 GLN B N 1
ATOM 4220 C CA . GLN B 1 209 ? -24.922 35.25 6.258 1 93.06 209 GLN B CA 1
ATOM 4221 C C . GLN B 1 209 ? -26.359 35.344 5.781 1 93.06 209 GLN B C 1
ATOM 4223 O O . GLN B 1 209 ? -26.953 34.344 5.363 1 93.06 209 GLN B O 1
ATOM 4228 N N . ASN B 1 210 ? -26.891 36.562 5.801 1 94.38 210 ASN B N 1
ATOM 4229 C CA . ASN B 1 210 ? -28.281 36.812 5.402 1 94.38 210 ASN B CA 1
ATOM 4230 C C . ASN B 1 210 ? -29.234 35.844 6.094 1 94.38 210 ASN B C 1
ATOM 4232 O O . ASN B 1 210 ? -30.078 35.219 5.441 1 94.38 210 ASN B O 1
ATOM 4236 N N . GLY B 1 211 ? -28.969 35.594 7.355 1 93.25 211 GLY B N 1
ATOM 4237 C CA . GLY B 1 211 ? -29.828 34.75 8.18 1 93.25 211 GLY B CA 1
ATOM 4238 C C . GLY B 1 211 ? -29.625 33.281 7.969 1 93.25 211 GLY B C 1
ATOM 4239 O O . GLY B 1 211 ? -30.297 32.438 8.586 1 93.25 211 GLY B O 1
ATOM 4240 N N . GLN B 1 212 ? -28.75 32.969 7.117 1 94.81 212 GLN B N 1
ATOM 4241 C CA . GLN B 1 212 ? -28.484 31.562 6.828 1 94.81 212 GLN B CA 1
ATOM 4242 C C . GLN B 1 212 ? -27.125 31.141 7.391 1 94.81 212 GLN B C 1
ATOM 4244 O O . GLN B 1 212 ? -26.156 31.891 7.305 1 94.81 212 GLN B O 1
ATOM 4249 N N . LEU B 1 213 ? -27.156 29.938 8.062 1 96.19 213 LEU B N 1
ATOM 4250 C CA . LEU B 1 213 ? -25.906 29.359 8.547 1 96.19 213 LEU B CA 1
ATOM 4251 C C . LEU B 1 213 ? -25.109 28.75 7.402 1 96.19 213 LEU B C 1
ATOM 4253 O O . LEU B 1 213 ? -25.625 27.906 6.664 1 96.19 213 LEU B O 1
ATOM 4257 N N . LEU B 1 214 ? -23.875 29.25 7.176 1 97.31 214 LEU B N 1
ATOM 4258 C CA . LEU B 1 214 ? -23 28.781 6.117 1 97.31 214 LEU B CA 1
ATOM 4259 C C . LEU B 1 214 ? -21.734 28.156 6.699 1 97.31 214 LEU B C 1
ATOM 4261 O O . LEU B 1 214 ? -21.141 28.703 7.633 1 97.31 214 LEU B O 1
ATOM 4265 N N . GLY B 1 215 ? -21.453 26.953 6.215 1 97.88 215 GLY B N 1
ATOM 4266 C CA . GLY B 1 215 ? -20.203 26.328 6.625 1 97.88 215 GLY B CA 1
ATOM 4267 C C . GLY B 1 215 ? -18.984 27 6.02 1 97.88 215 GLY B C 1
ATOM 4268 O O . GLY B 1 215 ? -19 27.391 4.852 1 97.88 215 GLY B O 1
ATOM 4269 N N . LYS B 1 216 ? -17.953 27.172 6.77 1 97.56 216 LYS B N 1
ATOM 4270 C CA . LYS B 1 216 ? -16.719 27.766 6.262 1 97.56 216 LYS B CA 1
ATOM 4271 C C . LYS B 1 216 ? -15.852 26.719 5.555 1 97.56 216 LYS B C 1
ATOM 4273 O O . LYS B 1 216 ? -15.734 25.578 6.023 1 97.56 216 LYS B O 1
ATOM 4278 N N . LYS B 1 217 ? -15.391 27.078 4.438 1 98.06 217 LYS B N 1
ATOM 4279 C CA . LYS B 1 217 ? -14.438 26.297 3.654 1 98.06 217 LYS B CA 1
ATOM 4280 C C . LYS B 1 217 ? -13.047 26.922 3.689 1 98.06 217 LYS B C 1
ATOM 4282 O O . LYS B 1 217 ? -12.805 27.938 3.035 1 9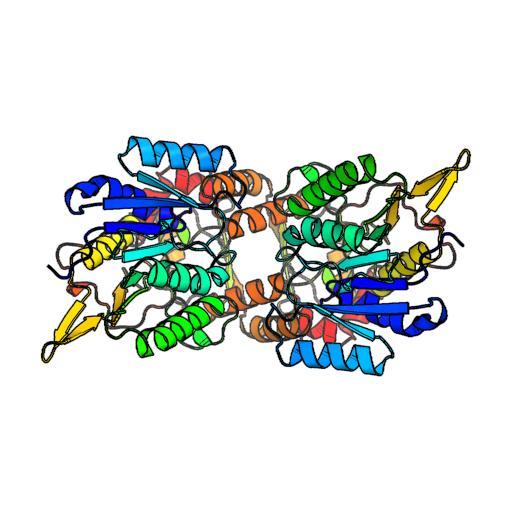8.06 217 LYS B O 1
ATOM 4287 N N . ARG B 1 218 ? -12.211 26.297 4.457 1 97.5 218 ARG B N 1
ATOM 4288 C CA . ARG B 1 218 ? -10.945 26.922 4.816 1 97.5 218 ARG B CA 1
ATOM 4289 C C . ARG B 1 218 ? -9.766 26.109 4.27 1 97.5 218 ARG B C 1
ATOM 4291 O O . ARG B 1 218 ? -9.859 24.891 4.113 1 97.5 218 ARG B O 1
ATOM 4298 N N . THR B 1 219 ? -8.695 26.812 3.885 1 97.69 219 THR B N 1
ATOM 4299 C CA . THR B 1 219 ? -7.395 26.219 3.609 1 97.69 219 THR B CA 1
ATOM 4300 C C . THR B 1 219 ? -6.301 26.922 4.41 1 97.69 219 THR B C 1
ATOM 4302 O O . THR B 1 219 ? -6.227 28.156 4.418 1 97.69 219 THR B O 1
ATOM 4305 N N . TYR B 1 220 ? -5.562 26.172 5.188 1 98.38 220 TYR B N 1
ATOM 4306 C CA . TYR B 1 220 ? -4.383 26.688 5.879 1 98.38 220 TYR B CA 1
ATOM 4307 C C . TYR B 1 220 ? -3.111 26.062 5.305 1 98.38 220 TYR B C 1
ATOM 4309 O O . TYR B 1 220 ? -2.961 24.844 5.281 1 98.38 220 TYR B O 1
ATOM 4317 N N . ARG B 1 221 ? -2.238 26.906 4.812 1 98.19 221 ARG B N 1
ATOM 4318 C CA . ARG B 1 221 ? -0.893 26.516 4.398 1 98.19 221 ARG B CA 1
ATOM 4319 C C . ARG B 1 221 ? 0.14 26.922 5.445 1 98.19 221 ARG B C 1
ATOM 4321 O O . ARG B 1 221 ? 0.383 28.109 5.66 1 98.19 221 ARG B O 1
ATOM 4328 N N . ILE B 1 222 ? 0.707 25.875 6.078 1 98.19 222 ILE B N 1
ATOM 4329 C CA . ILE B 1 222 ? 1.619 26.078 7.199 1 98.19 222 ILE B CA 1
ATOM 4330 C C . ILE B 1 222 ? 2.945 25.375 6.914 1 98.19 222 ILE B C 1
ATOM 4332 O O . ILE B 1 222 ? 2.965 24.219 6.488 1 98.19 222 ILE B O 1
ATOM 4336 N N . SER B 1 223 ? 4.078 26.031 7.059 1 97.5 223 SER B N 1
ATOM 4337 C CA . SER B 1 223 ? 5.383 25.391 6.906 1 97.5 223 SER B CA 1
ATOM 4338 C C . SER B 1 223 ? 6.438 26.078 7.762 1 97.5 223 SER B C 1
ATOM 4340 O O . SER B 1 223 ? 6.188 27.141 8.328 1 97.5 223 SER B O 1
ATOM 4342 N N . GLY B 1 224 ? 7.531 25.453 8.016 1 98.06 224 GLY B N 1
ATOM 4343 C CA . GLY B 1 224 ? 8.672 26.031 8.719 1 98.06 224 GLY B CA 1
ATOM 4344 C C . GLY B 1 224 ? 9.688 26.656 7.785 1 98.06 224 GLY B C 1
ATOM 4345 O O . GLY B 1 224 ? 10.031 27.828 7.945 1 98.06 224 GLY B O 1
ATOM 4346 N N . SER B 1 225 ? 10.172 25.906 6.867 1 98.06 225 SER B N 1
ATOM 4347 C CA . SER B 1 225 ? 11.117 26.328 5.84 1 98.06 225 SER B CA 1
ATOM 4348 C C . SER B 1 225 ? 11.062 25.406 4.625 1 98.06 225 SER B C 1
ATOM 4350 O O . SER B 1 225 ? 10.367 24.391 4.645 1 98.06 225 SER B O 1
ATOM 4352 N N . SER B 1 226 ? 11.719 25.828 3.562 1 98 226 SER B N 1
ATOM 4353 C CA . SER B 1 226 ? 11.82 25 2.361 1 98 226 SER B CA 1
ATOM 4354 C C . SER B 1 226 ? 13.273 24.812 1.942 1 98 226 SER B C 1
ATOM 4356 O O . SER B 1 226 ? 13.688 25.297 0.881 1 98 226 SER B O 1
ATOM 4358 N N . PRO B 1 227 ? 14.023 24.016 2.738 1 98.44 227 PRO B N 1
ATOM 4359 C CA . PRO B 1 227 ? 15.438 23.797 2.422 1 98.44 227 PRO B CA 1
ATOM 4360 C C . PRO B 1 227 ? 15.633 22.938 1.178 1 98.44 227 PRO B C 1
ATOM 4362 O O . PRO B 1 227 ? 14.727 22.203 0.779 1 98.44 227 PRO B O 1
ATOM 4365 N N . THR B 1 228 ? 16.766 23.078 0.573 1 98.38 228 THR B N 1
ATOM 4366 C CA . THR B 1 228 ? 17.203 22.156 -0.469 1 98.38 228 THR B CA 1
ATOM 4367 C C . THR B 1 228 ? 17.672 20.844 0.139 1 98.38 228 THR B C 1
ATOM 4369 O O . THR B 1 228 ? 17.938 20.766 1.341 1 98.38 228 THR B O 1
ATOM 4372 N N . TYR B 1 229 ? 17.75 19.797 -0.684 1 98.06 229 TYR B N 1
ATOM 4373 C CA . TYR B 1 229 ? 18.328 18.547 -0.204 1 98.06 229 TYR B CA 1
ATOM 4374 C C . TYR B 1 229 ? 19.766 18.734 0.247 1 98.06 229 TYR B C 1
ATOM 4376 O O . TYR B 1 229 ? 20.219 18.125 1.218 1 98.06 229 TYR B O 1
ATOM 4384 N N . LYS B 1 230 ? 20.5 19.609 -0.44 1 98.19 230 LYS B N 1
ATOM 4385 C CA . LYS B 1 230 ? 21.844 19.938 0.009 1 98.19 230 LYS B CA 1
ATOM 4386 C C . LYS B 1 230 ? 21.844 20.438 1.453 1 98.19 230 LYS B C 1
ATOM 4388 O O . LYS B 1 230 ? 22.609 19.938 2.287 1 98.19 230 LYS B O 1
ATOM 4393 N N . GLU B 1 231 ? 21.016 21.359 1.709 1 98.62 231 GLU B N 1
ATOM 4394 C CA . GLU B 1 231 ? 20.922 21.938 3.047 1 98.62 231 GLU B CA 1
ATOM 4395 C C . GLU B 1 231 ? 20.484 20.891 4.066 1 98.62 231 GLU B C 1
ATOM 4397 O O . GLU B 1 231 ? 20.938 20.891 5.211 1 98.62 231 GLU B O 1
ATOM 4402 N N . ILE B 1 232 ? 19.578 20.016 3.697 1 98.62 232 ILE B N 1
ATOM 4403 C CA . ILE B 1 232 ? 19.094 18.953 4.582 1 98.62 232 ILE B CA 1
ATOM 4404 C C . ILE B 1 232 ? 20.234 18.031 4.969 1 98.62 232 ILE B C 1
ATOM 4406 O O . ILE B 1 232 ? 20.438 17.734 6.152 1 98.62 232 ILE B O 1
ATOM 4410 N N . PHE B 1 233 ? 21.031 17.625 4.008 1 98.56 233 PHE B N 1
ATOM 4411 C CA . PHE B 1 233 ? 22.094 16.672 4.305 1 98.56 233 PHE B CA 1
ATOM 4412 C C . PHE B 1 233 ? 23.25 17.375 5.027 1 98.56 233 PHE B C 1
ATOM 4414 O O . PHE B 1 233 ? 23.922 16.766 5.867 1 98.56 233 PHE B O 1
ATOM 4421 N N . GLU B 1 234 ? 23.484 18.672 4.738 1 98.5 234 GLU B N 1
ATOM 4422 C CA . GLU B 1 234 ? 24.438 19.438 5.547 1 98.5 234 GLU B CA 1
ATOM 4423 C C . GLU B 1 234 ? 23.984 19.5 7.004 1 98.5 234 GLU B C 1
ATOM 4425 O O . GLU B 1 234 ? 24.812 19.344 7.914 1 98.5 234 GLU B O 1
ATOM 4430 N N . THR B 1 235 ? 22.75 19.734 7.203 1 98.62 235 THR B N 1
ATOM 4431 C CA . THR B 1 235 ? 22.188 19.766 8.555 1 98.62 235 THR B CA 1
ATOM 4432 C C . THR B 1 235 ? 22.328 18.406 9.227 1 98.62 235 THR B C 1
ATOM 4434 O O . THR B 1 235 ? 22.719 18.312 10.391 1 98.62 235 THR B O 1
ATOM 4437 N N . LEU B 1 236 ? 21.984 17.281 8.477 1 98.44 236 LEU B N 1
ATOM 4438 C CA . LEU B 1 236 ? 22.094 15.938 9.023 1 98.44 236 LEU B CA 1
ATOM 4439 C C . LEU B 1 236 ? 23.531 15.641 9.438 1 98.44 236 LEU B C 1
ATOM 4441 O O . LEU B 1 236 ? 23.766 15 10.461 1 98.44 236 LEU B O 1
ATOM 4445 N N . GLU B 1 237 ? 24.484 16.141 8.641 1 98.31 237 GLU B N 1
ATOM 4446 C CA . GLU B 1 237 ? 25.891 15.945 8.984 1 98.31 237 GLU B CA 1
ATOM 4447 C C . GLU B 1 237 ? 26.234 16.672 10.281 1 98.31 237 GLU B C 1
ATOM 4449 O O . GLU B 1 237 ? 26.938 16.141 11.133 1 98.31 237 GLU B O 1
ATOM 4454 N N . ARG B 1 238 ? 25.75 17.859 10.43 1 98.19 238 ARG B N 1
ATOM 4455 C CA . ARG B 1 238 ? 26.016 18.625 11.641 1 98.19 238 ARG B CA 1
ATOM 4456 C C . ARG B 1 238 ? 25.375 17.953 12.859 1 98.19 238 ARG B C 1
ATOM 4458 O O . ARG B 1 238 ? 25.969 17.922 13.938 1 98.19 238 ARG B O 1
ATOM 4465 N N . VAL B 1 239 ? 24.25 17.359 12.695 1 98.31 239 VAL B N 1
ATOM 4466 C CA . VAL B 1 239 ? 23.469 16.797 13.789 1 98.31 239 VAL B CA 1
ATOM 4467 C C . VAL B 1 239 ? 24.031 15.445 14.188 1 98.31 239 VAL B C 1
ATOM 4469 O O . VAL B 1 239 ? 24.109 15.117 15.375 1 98.31 239 VAL B O 1
ATOM 4472 N N . THR B 1 240 ? 24.469 14.688 13.211 1 97.56 240 THR B N 1
ATOM 4473 C CA . THR B 1 240 ? 24.828 13.305 13.484 1 97.56 240 THR B CA 1
ATOM 4474 C C . THR B 1 240 ? 26.344 13.148 13.586 1 97.56 240 THR B C 1
ATOM 4476 O O . THR B 1 240 ? 26.828 12.141 14.102 1 97.56 240 THR B O 1
ATOM 4479 N N . GLY B 1 241 ? 27.047 14.07 13.016 1 97.38 241 GLY B N 1
ATOM 4480 C CA . GLY B 1 241 ? 28.5 13.969 12.938 1 97.38 241 GLY B CA 1
ATOM 4481 C C . GLY B 1 241 ? 28.969 13.055 11.82 1 97.38 241 GLY B C 1
ATOM 4482 O O . GLY B 1 241 ? 30.172 12.781 11.695 1 97.38 241 GLY B O 1
ATOM 4483 N N . ARG B 1 242 ? 28.125 12.594 10.984 1 96.56 242 ARG B N 1
ATOM 4484 C CA . ARG B 1 242 ? 28.453 11.664 9.906 1 96.56 242 ARG B CA 1
ATOM 4485 C C . ARG B 1 242 ? 28.094 12.25 8.547 1 96.56 242 ARG B C 1
ATOM 4487 O O . ARG B 1 242 ? 27 12.773 8.359 1 96.56 242 ARG B O 1
ATOM 4494 N N . ARG B 1 243 ? 29 12.117 7.645 1 97 243 ARG B N 1
ATOM 4495 C CA . ARG B 1 243 ? 28.703 12.523 6.273 1 97 243 ARG B CA 1
ATOM 4496 C C . ARG B 1 243 ? 27.906 11.453 5.547 1 97 243 ARG B C 1
ATOM 4498 O O . ARG B 1 243 ? 28.25 10.266 5.578 1 97 243 ARG B O 1
ATOM 4505 N N . TYR B 1 244 ? 26.781 11.883 4.918 1 96.94 244 TYR B N 1
ATOM 4506 C CA . TYR B 1 244 ? 25.953 10.953 4.164 1 96.94 244 TYR B CA 1
ATOM 4507 C C . TYR B 1 244 ? 26.438 10.82 2.729 1 96.94 244 TYR B C 1
ATOM 4509 O O . TYR B 1 244 ? 26.781 11.82 2.09 1 96.94 244 TYR B O 1
ATOM 4517 N N . ASN B 1 245 ? 26.562 9.578 2.27 1 95.75 245 ASN B N 1
ATOM 4518 C CA . ASN B 1 245 ? 26.766 9.328 0.847 1 95.75 245 ASN B CA 1
ATOM 4519 C C . ASN B 1 245 ? 25.453 9.398 0.072 1 95.75 245 ASN B C 1
ATOM 4521 O O . ASN B 1 245 ? 24.672 8.445 0.086 1 95.75 245 ASN B O 1
ATOM 4525 N N . VAL B 1 246 ? 25.281 10.539 -0.642 1 95.69 246 VAL B N 1
ATOM 4526 C CA . VAL B 1 246 ? 23.984 10.805 -1.253 1 95.69 246 VAL B CA 1
ATOM 4527 C C . VAL B 1 246 ? 24.078 10.586 -2.762 1 95.69 246 VAL B C 1
ATOM 4529 O O . VAL B 1 246 ? 24.953 11.133 -3.426 1 95.69 246 VAL B O 1
ATOM 4532 N N . THR B 1 247 ? 23.203 9.773 -3.283 1 93.06 247 THR B N 1
ATOM 4533 C CA . THR B 1 247 ? 23.016 9.594 -4.719 1 93.06 247 THR B CA 1
ATOM 4534 C C . THR B 1 247 ? 21.703 10.227 -5.176 1 93.06 247 THR B C 1
ATOM 4536 O O . THR B 1 247 ? 20.641 9.938 -4.613 1 93.06 247 THR B O 1
ATOM 4539 N N . TYR B 1 248 ? 21.812 11.109 -6.164 1 93.06 248 TYR B N 1
ATOM 4540 C CA . TYR B 1 248 ? 20.609 11.68 -6.77 1 93.06 248 TYR B CA 1
ATOM 4541 C C . TYR B 1 248 ? 20.234 10.922 -8.031 1 93.06 248 TYR B C 1
ATOM 4543 O O . TYR B 1 248 ? 21.094 10.57 -8.844 1 93.06 248 TYR B O 1
ATOM 4551 N N . LEU B 1 249 ? 18.984 10.625 -8.125 1 90.62 249 LEU B N 1
ATOM 4552 C CA . LEU B 1 249 ? 18.453 9.781 -9.203 1 90.62 249 LEU B CA 1
ATOM 4553 C C . LEU B 1 249 ? 17.578 10.594 -10.141 1 90.62 249 LEU B C 1
ATOM 4555 O O . LEU B 1 249 ? 16.844 11.484 -9.703 1 90.62 249 LEU B O 1
ATOM 4559 N N . GLU B 1 250 ? 17.625 10.234 -11.414 1 89.5 250 GLU B N 1
ATOM 4560 C CA . GLU B 1 250 ? 16.719 10.844 -12.391 1 89.5 250 GLU B CA 1
ATOM 4561 C C . GLU B 1 250 ? 15.273 10.43 -12.148 1 89.5 250 GLU B C 1
ATOM 4563 O O . GLU B 1 250 ? 15 9.266 -11.836 1 89.5 250 GLU B O 1
ATOM 4568 N N . VAL B 1 251 ? 14.398 11.445 -12.359 1 89.12 251 VAL B N 1
ATOM 4569 C CA . VAL B 1 251 ? 13.031 11.203 -11.922 1 89.12 251 VAL B CA 1
ATOM 4570 C C . VAL B 1 251 ? 12.141 10.922 -13.133 1 89.12 251 VAL B C 1
ATOM 4572 O O . VAL B 1 251 ? 11.094 10.289 -13.008 1 89.12 251 VAL B O 1
ATOM 4575 N N . GLU B 1 252 ? 12.523 11.219 -14.266 1 86.44 252 GLU B N 1
ATOM 4576 C CA . GLU B 1 252 ? 11.609 11.242 -15.398 1 86.44 252 GLU B CA 1
ATOM 4577 C C . GLU B 1 252 ? 11.188 9.828 -15.789 1 86.44 252 GLU B C 1
ATOM 4579 O O . GLU B 1 252 ? 10.078 9.617 -16.281 1 86.44 252 GLU B O 1
ATOM 4584 N N . SER B 1 253 ? 12.102 8.883 -15.516 1 85.94 253 SER B N 1
ATOM 4585 C CA . SER B 1 253 ? 11.742 7.504 -15.836 1 85.94 253 SER B CA 1
ATOM 4586 C C . SER B 1 253 ? 10.531 7.047 -15.023 1 85.94 253 SER B C 1
ATOM 4588 O O . SER B 1 253 ? 9.812 6.133 -15.43 1 85.94 253 SER B O 1
ATOM 4590 N N . ALA B 1 254 ? 10.297 7.707 -13.859 1 88.94 254 ALA B N 1
ATOM 4591 C CA . ALA B 1 254 ? 9.195 7.324 -12.977 1 88.94 254 ALA B CA 1
ATOM 4592 C C . ALA B 1 254 ? 7.848 7.602 -13.633 1 88.94 254 ALA B C 1
ATOM 4594 O O . ALA B 1 254 ? 6.848 6.957 -13.312 1 88.94 254 ALA B O 1
ATOM 4595 N N . SER B 1 255 ? 7.852 8.562 -14.547 1 89.56 255 SER B N 1
ATOM 4596 C CA . SER B 1 255 ? 6.609 8.836 -15.266 1 89.56 255 SER B CA 1
ATOM 4597 C C . SER B 1 255 ? 6.219 7.664 -16.156 1 89.56 255 SER B C 1
ATOM 4599 O O . SER B 1 255 ? 5.035 7.34 -16.281 1 89.56 255 SER B O 1
ATOM 4601 N N . ILE B 1 256 ? 7.238 7.027 -16.703 1 89 256 ILE B N 1
ATOM 4602 C CA . ILE B 1 256 ? 7.016 5.867 -17.547 1 89 256 ILE B CA 1
ATOM 4603 C C . ILE B 1 256 ? 6.574 4.68 -16.703 1 89 256 ILE B C 1
ATOM 4605 O O . ILE B 1 256 ? 5.625 3.975 -17.047 1 89 256 ILE B O 1
ATOM 4609 N N . GLU B 1 257 ? 7.211 4.578 -15.586 1 87.75 257 GLU B N 1
ATOM 4610 C CA . GLU B 1 257 ? 6.863 3.506 -14.664 1 87.75 257 GLU B CA 1
ATOM 4611 C C . GLU B 1 257 ? 5.422 3.641 -14.172 1 87.75 257 GLU B C 1
ATOM 4613 O O . GLU B 1 257 ? 4.691 2.652 -14.102 1 87.75 257 GLU B O 1
ATOM 4618 N N . GLU B 1 258 ? 5.062 4.824 -13.789 1 89.88 258 GLU B N 1
ATOM 4619 C CA . GLU B 1 258 ? 3.729 5.07 -13.258 1 89.88 258 GLU B CA 1
ATOM 4620 C C . GLU B 1 258 ? 2.652 4.75 -14.289 1 89.88 258 GLU B C 1
ATOM 4622 O O . GLU B 1 258 ? 1.662 4.086 -13.977 1 89.88 258 GLU B O 1
ATOM 4627 N N . ALA B 1 259 ? 2.867 5.191 -15.531 1 87.62 259 ALA B N 1
ATOM 4628 C CA . ALA B 1 259 ? 1.907 4.945 -16.594 1 87.62 259 ALA B CA 1
ATOM 4629 C C . ALA B 1 259 ? 1.762 3.449 -16.875 1 87.62 259 ALA B C 1
ATOM 4631 O O . ALA B 1 259 ? 0.651 2.955 -17.078 1 87.62 259 ALA B O 1
ATOM 4632 N N . ASP B 1 260 ? 2.857 2.799 -16.891 1 88.12 260 ASP B N 1
ATOM 4633 C CA . ASP B 1 260 ? 2.834 1.357 -17.109 1 88.12 260 ASP B CA 1
ATOM 4634 C C . ASP B 1 260 ? 2.109 0.633 -15.977 1 88.12 260 ASP B C 1
ATOM 4636 O O . ASP B 1 260 ? 1.304 -0.266 -16.219 1 88.12 260 ASP B O 1
ATOM 4640 N N . ALA B 1 261 ? 2.494 0.99 -14.75 1 88.5 261 ALA B N 1
ATOM 4641 C CA . ALA B 1 261 ? 1.863 0.37 -13.586 1 88.5 261 ALA B CA 1
ATOM 4642 C C . ALA B 1 261 ? 0.353 0.585 -13.602 1 88.5 261 ALA B C 1
ATOM 4644 O O . ALA B 1 261 ? -0.413 -0.312 -13.242 1 88.5 261 ALA B O 1
ATOM 4645 N N . LYS B 1 262 ? -0.042 1.756 -13.992 1 87.19 262 LYS B N 1
ATOM 4646 C CA . LYS B 1 262 ? -1.467 2.051 -14.117 1 87.19 262 LYS B CA 1
ATOM 4647 C C . LYS B 1 262 ? -2.129 1.134 -15.148 1 87.19 262 LYS B C 1
ATOM 4649 O O . LYS B 1 262 ? -3.199 0.579 -14.891 1 87.19 262 LYS B O 1
ATOM 4654 N N . ARG B 1 263 ? -1.483 0.948 -16.25 1 83.5 263 ARG B N 1
ATOM 4655 C CA . ARG B 1 263 ? -2.008 0.095 -17.312 1 83.5 263 ARG B CA 1
ATOM 4656 C C . ARG B 1 263 ? -2.145 -1.348 -16.828 1 83.5 263 ARG B C 1
ATOM 4658 O O . ARG B 1 263 ? -3.068 -2.055 -17.234 1 83.5 263 ARG B O 1
ATOM 4665 N N . ARG B 1 264 ? -1.277 -1.758 -15.945 1 85.12 264 ARG B N 1
ATOM 4666 C CA . ARG B 1 264 ? -1.248 -3.137 -15.469 1 85.12 264 ARG B CA 1
ATOM 4667 C C . ARG B 1 264 ? -2.045 -3.289 -14.18 1 85.12 264 ARG B C 1
ATOM 4669 O O . ARG B 1 264 ? -2.039 -4.355 -13.562 1 85.12 264 ARG B O 1
ATOM 4676 N N . GLU B 1 265 ? -2.562 -2.137 -13.648 1 82.12 265 GLU B N 1
ATOM 4677 C CA . GLU B 1 265 ? -3.32 -2.105 -12.398 1 82.12 265 GLU B CA 1
ATOM 4678 C C . GLU B 1 265 ? -2.486 -2.623 -11.234 1 82.12 265 GLU B C 1
ATOM 4680 O O . GLU B 1 265 ? -2.975 -3.402 -10.414 1 82.12 265 GLU B O 1
ATOM 4685 N N . ASP B 1 266 ? -1.224 -2.332 -11.375 1 84.69 266 ASP B N 1
ATOM 4686 C CA . ASP B 1 266 ? -0.31 -2.609 -10.266 1 84.69 266 ASP B CA 1
ATOM 4687 C C . ASP B 1 266 ? -0.256 -1.437 -9.289 1 84.69 266 ASP B C 1
ATOM 4689 O O . ASP B 1 266 ? 0.573 -0.537 -9.438 1 84.69 266 ASP B O 1
ATOM 4693 N N . ILE B 1 267 ? -1.026 -1.518 -8.258 1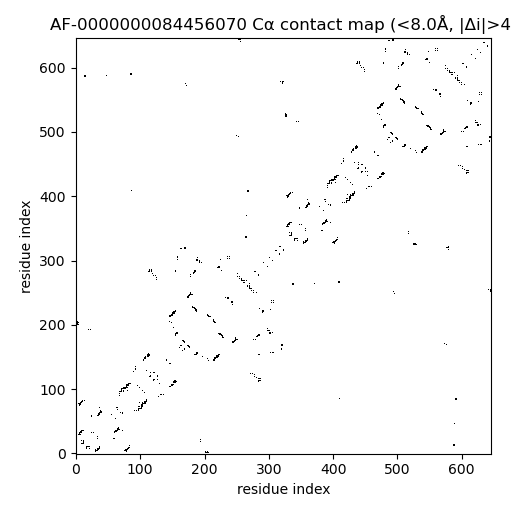 83.44 267 ILE B N 1
ATOM 4694 C CA . ILE B 1 267 ? -1.221 -0.395 -7.348 1 83.44 267 ILE B CA 1
ATOM 4695 C C . ILE B 1 267 ? 0.086 -0.091 -6.621 1 83.44 267 ILE B C 1
ATOM 4697 O O . ILE B 1 267 ? 0.471 1.073 -6.48 1 83.44 267 ILE B O 1
ATOM 4701 N N . GLU B 1 268 ? 0.788 -1.068 -6.207 1 83.38 268 GLU B N 1
ATOM 4702 C CA . GLU B 1 268 ? 2.021 -0.884 -5.449 1 83.38 268 GLU B CA 1
ATOM 4703 C C . GLU B 1 268 ? 3.078 -0.163 -6.281 1 83.38 268 GLU B C 1
ATOM 4705 O O . GLU B 1 268 ? 3.707 0.786 -5.809 1 83.38 268 GLU B O 1
ATOM 4710 N N . GLN B 1 269 ? 3.236 -0.616 -7.461 1 85.38 269 GLN B N 1
ATOM 4711 C CA . GLN B 1 269 ? 4.227 0.016 -8.328 1 85.38 269 GLN B CA 1
ATOM 4712 C C . GLN B 1 269 ? 3.787 1.422 -8.727 1 85.38 269 GLN B C 1
ATOM 4714 O O . GLN B 1 269 ? 4.621 2.311 -8.914 1 85.38 269 GLN B O 1
ATOM 4719 N N . GLU B 1 270 ? 2.49 1.536 -8.984 1 89.56 270 GLU B N 1
ATOM 4720 C CA . GLU B 1 270 ? 1.984 2.865 -9.312 1 89.56 270 GLU B CA 1
ATOM 4721 C C . GLU B 1 270 ? 2.256 3.857 -8.188 1 89.56 270 GLU B C 1
ATOM 4723 O O . GLU B 1 270 ? 2.709 4.977 -8.438 1 89.56 270 GLU B O 1
ATOM 4728 N N . LEU B 1 271 ? 1.979 3.406 -6.957 1 89.62 271 LEU B N 1
ATOM 4729 C CA . LEU B 1 271 ? 2.207 4.246 -5.789 1 89.62 271 LEU B CA 1
ATOM 4730 C C . LEU B 1 271 ? 3.689 4.57 -5.633 1 89.62 271 LEU B C 1
ATOM 4732 O O . LEU B 1 271 ? 4.051 5.711 -5.34 1 89.62 271 LEU B O 1
ATOM 4736 N N . ALA B 1 272 ? 4.5 3.584 -5.844 1 86.81 272 ALA B N 1
ATOM 4737 C CA . ALA B 1 272 ? 5.941 3.781 -5.734 1 86.81 272 ALA B CA 1
ATOM 4738 C C . ALA B 1 272 ? 6.434 4.805 -6.758 1 86.81 272 ALA B C 1
ATOM 4740 O O . ALA B 1 272 ? 7.219 5.695 -6.422 1 86.81 272 ALA B O 1
ATOM 4741 N N . ALA B 1 273 ? 5.984 4.645 -7.988 1 91 273 ALA B N 1
ATOM 4742 C CA . ALA B 1 273 ? 6.375 5.578 -9.039 1 91 273 ALA B CA 1
ATOM 4743 C C . ALA B 1 273 ? 5.863 6.984 -8.742 1 91 273 ALA B C 1
ATOM 4745 O O . ALA B 1 273 ? 6.574 7.969 -8.953 1 91 273 ALA B O 1
ATOM 4746 N N . SER B 1 274 ? 4.66 7.051 -8.297 1 93.69 274 SER B N 1
ATOM 4747 C CA . SER B 1 274 ? 4.059 8.328 -7.934 1 93.69 274 SER B CA 1
ATOM 4748 C C . SER B 1 274 ? 4.859 9.023 -6.836 1 93.69 274 SER B C 1
ATOM 4750 O O . SER B 1 274 ? 5.078 10.234 -6.891 1 93.69 274 SER B O 1
ATOM 4752 N N . HIS B 1 275 ? 5.258 8.266 -5.867 1 91.88 275 HIS B N 1
ATOM 4753 C CA . HIS B 1 275 ? 6.066 8.805 -4.781 1 91.88 275 HIS B CA 1
ATOM 4754 C C . HIS B 1 275 ? 7.367 9.406 -5.305 1 91.88 275 HIS B C 1
ATOM 4756 O O . HIS B 1 275 ? 7.785 10.477 -4.863 1 91.88 275 HIS B O 1
ATOM 4762 N N . LYS B 1 276 ? 8.008 8.703 -6.227 1 91.44 276 LYS B N 1
ATOM 4763 C CA . LYS B 1 276 ? 9.234 9.203 -6.848 1 91.44 276 LYS B CA 1
ATOM 4764 C C . LYS B 1 276 ? 8.992 10.547 -7.531 1 91.44 276 LYS B C 1
ATOM 4766 O O . LYS B 1 276 ? 9.789 11.477 -7.391 1 91.44 276 LYS B O 1
ATOM 4771 N N . LEU B 1 277 ? 7.902 10.617 -8.258 1 94.38 277 LEU B N 1
ATOM 4772 C CA . LEU B 1 277 ? 7.578 11.82 -9.016 1 94.38 277 LEU B CA 1
ATOM 4773 C C . LEU B 1 277 ? 7.289 12.992 -8.086 1 94.38 277 LEU B C 1
ATOM 4775 O O . LEU B 1 277 ? 7.766 14.102 -8.312 1 94.38 277 LEU B O 1
ATOM 4779 N N . VAL B 1 278 ? 6.57 12.727 -7.023 1 95.12 278 VAL B N 1
ATOM 4780 C CA . VAL B 1 278 ? 6.246 13.773 -6.062 1 95.12 278 VAL B CA 1
ATOM 4781 C C . VAL B 1 278 ? 7.527 14.297 -5.422 1 95.12 278 VAL B C 1
ATOM 4783 O O . VAL B 1 278 ? 7.723 15.516 -5.312 1 95.12 278 VAL B O 1
ATOM 4786 N N . GLN B 1 279 ? 8.391 13.398 -5.027 1 93.75 279 GLN B N 1
ATOM 4787 C CA . GLN B 1 279 ? 9.656 13.797 -4.414 1 93.75 279 GLN B CA 1
ATOM 4788 C C . GLN B 1 279 ? 10.531 14.547 -5.41 1 93.75 279 GLN B C 1
ATOM 4790 O O . GLN B 1 279 ? 10.992 15.656 -5.129 1 93.75 279 GLN B O 1
ATOM 4795 N N . GLY B 1 280 ? 10.711 14.023 -6.566 1 94.94 280 GLY B N 1
ATOM 4796 C CA . GLY B 1 280 ? 11.672 14.531 -7.531 1 94.94 280 GLY B CA 1
ATOM 4797 C C . GLY B 1 280 ? 11.234 15.828 -8.188 1 94.94 280 GLY B C 1
ATOM 4798 O O . GLY B 1 280 ? 12.07 16.609 -8.648 1 94.94 280 GLY B O 1
ATOM 4799 N N . ARG B 1 281 ? 9.93 16.047 -8.227 1 95.06 281 ARG B N 1
ATOM 4800 C CA . ARG B 1 281 ? 9.406 17.25 -8.883 1 95.06 281 ARG B CA 1
ATOM 4801 C C . ARG B 1 281 ? 8.961 18.281 -7.859 1 95.06 281 ARG B C 1
ATOM 4803 O O . ARG B 1 281 ? 8.148 19.156 -8.164 1 95.06 281 ARG B O 1
ATOM 4810 N N . GLN B 1 282 ? 9.383 18.141 -6.652 1 95.88 282 GLN B N 1
ATOM 4811 C CA . GLN B 1 282 ? 9.156 19.094 -5.57 1 95.88 282 GLN B CA 1
ATOM 4812 C C . GLN B 1 282 ? 7.668 19.234 -5.27 1 95.88 282 GLN B C 1
ATOM 4814 O O . GLN B 1 282 ? 7.176 20.359 -5.074 1 95.88 282 GLN B O 1
ATOM 4819 N N . GLY B 1 283 ? 7 18.109 -5.297 1 95.62 283 GLY B N 1
ATOM 4820 C CA . GLY B 1 283 ? 5.562 18.094 -5.074 1 95.62 283 GLY B CA 1
ATOM 4821 C C . GLY B 1 283 ? 5.18 18.375 -3.631 1 95.62 283 GLY B C 1
ATOM 4822 O O . GLY B 1 283 ? 4.016 18.641 -3.336 1 95.62 283 GLY B O 1
ATOM 4823 N N . THR B 1 284 ? 6.148 18.422 -2.705 1 95.75 284 THR B N 1
ATOM 4824 C CA . THR B 1 284 ? 5.836 18.594 -1.29 1 95.75 284 THR B CA 1
ATOM 4825 C C . THR B 1 284 ? 6.039 20.031 -0.86 1 95.75 284 THR B C 1
ATOM 4827 O O . THR B 1 284 ? 5.898 20.359 0.319 1 95.75 284 THR B O 1
ATOM 4830 N N . LEU B 1 285 ? 6.348 20.875 -1.811 1 96.25 285 LEU B N 1
ATOM 4831 C CA . LEU B 1 285 ? 6.457 22.297 -1.498 1 96.25 285 LEU B CA 1
ATOM 4832 C C . LEU B 1 285 ? 5.094 22.875 -1.156 1 96.25 285 LEU B C 1
ATOM 4834 O O . LEU B 1 285 ? 4.094 22.562 -1.812 1 96.25 285 LEU B O 1
ATOM 4838 N N . VAL B 1 286 ? 5.105 23.594 -0.087 1 97 286 VAL B N 1
ATOM 4839 C CA . VAL B 1 286 ? 3.922 24.375 0.249 1 97 286 VAL B CA 1
ATOM 4840 C C . VAL B 1 286 ? 4.035 25.781 -0.365 1 97 286 VAL B C 1
ATOM 4842 O O . VAL B 1 286 ? 4.977 26.516 -0.069 1 97 286 VAL B O 1
ATOM 4845 N N . PRO B 1 287 ? 3.137 26.031 -1.19 1 94.75 287 PRO B N 1
ATOM 4846 C CA . PRO B 1 287 ? 3.266 27.328 -1.87 1 94.75 287 PRO B CA 1
ATOM 4847 C C . PRO B 1 287 ? 3.031 28.516 -0.936 1 94.75 287 PRO B C 1
ATOM 4849 O O . PRO B 1 287 ? 2.252 28.406 0.015 1 94.75 287 PRO B O 1
ATOM 4852 N N . TYR B 1 288 ? 3.645 29.625 -1.248 1 93.5 288 TYR B N 1
ATOM 4853 C CA . TYR B 1 288 ? 3.398 30.891 -0.575 1 93.5 288 TYR B CA 1
ATOM 4854 C C . TYR B 1 288 ? 2.121 31.547 -1.093 1 93.5 288 TYR B C 1
ATOM 4856 O O . TYR B 1 288 ? 1.726 31.328 -2.238 1 93.5 288 TYR B O 1
ATOM 4864 N N . PRO B 1 289 ? 1.6 32.406 -0.269 1 96 289 PRO B N 1
ATOM 4865 C CA . PRO B 1 289 ? 1.953 32.75 1.113 1 96 289 PRO B CA 1
ATOM 4866 C C . PRO B 1 289 ? 1.496 31.688 2.109 1 96 289 PRO B C 1
ATOM 4868 O O . PRO B 1 289 ? 0.436 31.078 1.928 1 96 289 PRO B O 1
ATOM 4871 N N . TRP B 1 290 ? 2.33 31.562 3.084 1 97.75 290 TRP B N 1
ATOM 4872 C CA . TRP B 1 290 ? 1.95 30.688 4.184 1 97.75 290 TRP B CA 1
ATOM 4873 C C . TRP B 1 290 ? 1.035 31.406 5.168 1 97.75 290 TRP B C 1
ATOM 4875 O O . TRP B 1 290 ? 1.055 32.625 5.258 1 97.75 290 TRP B O 1
ATOM 4885 N N . ASP B 1 291 ? 0.289 30.641 5.883 1 98.25 291 ASP B N 1
ATOM 4886 C CA . ASP B 1 291 ? -0.669 31.188 6.84 1 98.25 291 ASP B CA 1
ATOM 4887 C C . ASP B 1 291 ? -0.076 31.234 8.242 1 98.25 291 ASP B C 1
ATOM 4889 O O . ASP B 1 291 ? -0.801 31.422 9.227 1 98.25 291 ASP B O 1
ATOM 4893 N N . ASN B 1 292 ? 1.218 31.109 8.414 1 98.19 292 ASN B N 1
ATOM 4894 C CA . ASN B 1 292 ? 1.873 31.078 9.719 1 98.19 292 ASN B CA 1
ATOM 4895 C C . ASN B 1 292 ? 1.566 32.312 10.531 1 98.19 292 ASN B C 1
ATOM 4897 O O . ASN B 1 292 ? 1.362 32.25 11.75 1 98.19 292 ASN B O 1
ATOM 4901 N N . SER B 1 293 ? 1.512 33.438 9.883 1 97.38 293 SER B N 1
ATOM 4902 C CA . SER B 1 293 ? 1.373 34.719 10.562 1 97.38 293 SER B CA 1
ATOM 4903 C C . SER B 1 293 ? -0.005 34.875 11.195 1 97.38 293 SER B C 1
ATOM 4905 O O . SER B 1 293 ? -0.221 35.75 12.031 1 97.38 293 SER B O 1
ATOM 4907 N N . ARG B 1 294 ? -0.918 34.062 10.789 1 97.25 294 ARG B N 1
ATOM 4908 C CA . ARG B 1 294 ? -2.24 34.062 11.406 1 97.25 294 ARG B CA 1
ATOM 4909 C C . ARG B 1 294 ? -2.162 33.625 12.867 1 97.25 294 ARG B C 1
ATOM 4911 O O . ARG B 1 294 ? -3.072 33.906 13.648 1 97.25 294 ARG B O 1
ATOM 4918 N N . PHE B 1 295 ? -1.1 32.938 13.203 1 98.19 295 PHE B N 1
ATOM 4919 C CA . PHE B 1 295 ? -0.899 32.469 14.562 1 98.19 295 PHE B CA 1
ATOM 4920 C C . PHE B 1 295 ? 0.466 32.906 15.094 1 98.19 295 PHE B C 1
ATOM 4922 O O . PHE B 1 295 ? 1.335 32.062 15.336 1 98.19 295 PHE B O 1
ATOM 4929 N N . PRO B 1 296 ? 0.59 34.125 15.438 1 96.62 296 PRO B N 1
ATOM 4930 C CA . PRO B 1 296 ? 1.899 34.688 15.75 1 96.62 296 PRO B CA 1
ATOM 4931 C C . PRO B 1 296 ? 2.496 34.156 17.047 1 96.62 296 PRO B C 1
ATOM 4933 O O . PRO B 1 296 ? 3.688 34.344 17.312 1 96.62 296 PRO B O 1
ATOM 4936 N N . SER B 1 297 ? 1.727 33.531 17.875 1 96.44 297 SER B N 1
ATOM 4937 C CA . SER B 1 297 ? 2.236 33 19.125 1 96.44 297 SER B CA 1
ATOM 4938 C C . SER B 1 297 ? 3.098 31.75 18.891 1 96.44 297 SER B C 1
ATOM 4940 O O . SER B 1 297 ? 3.812 31.312 19.797 1 96.44 297 SER B O 1
ATOM 4942 N N . ILE B 1 298 ? 3.008 31.172 17.703 1 98.06 298 ILE B N 1
ATOM 4943 C CA . ILE B 1 298 ? 3.785 29.984 17.375 1 98.06 298 ILE B CA 1
ATOM 4944 C C . ILE B 1 298 ? 4.977 30.375 16.5 1 98.06 298 ILE B C 1
ATOM 4946 O O . ILE B 1 298 ? 4.82 31.078 15.508 1 98.06 298 ILE B O 1
ATOM 4950 N N . GLN B 1 299 ? 6.098 29.984 16.891 1 96.81 299 GLN B N 1
ATOM 4951 C CA . GLN B 1 299 ? 7.324 30.141 16.125 1 96.81 299 GLN B CA 1
ATOM 4952 C C . GLN B 1 299 ? 7.945 28.781 15.789 1 96.81 299 GLN B C 1
ATOM 4954 O O . GLN B 1 299 ? 8.516 28.125 16.672 1 96.81 299 GLN B O 1
ATOM 4959 N N . PRO B 1 300 ? 7.875 28.359 14.484 1 97.88 300 PRO B N 1
ATOM 4960 C CA . PRO B 1 300 ? 8.398 27.031 14.148 1 97.88 300 PRO B CA 1
ATOM 4961 C C . PRO B 1 300 ? 9.891 26.906 14.414 1 97.88 300 PRO B C 1
ATOM 4963 O O . PRO B 1 300 ? 10.656 27.844 14.148 1 97.88 300 PRO B O 1
ATOM 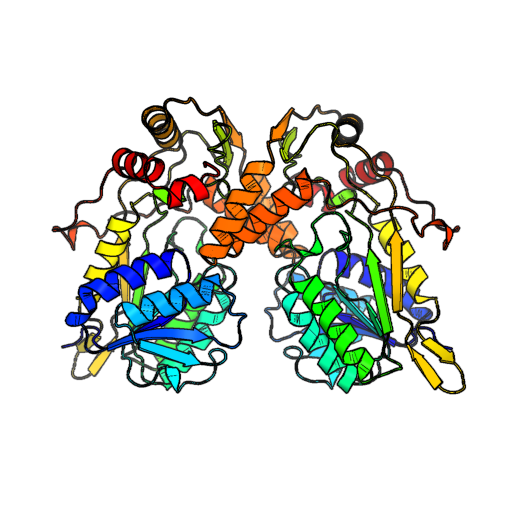4966 N N . ARG B 1 301 ? 10.352 25.875 14.961 1 98.06 301 ARG B N 1
ATOM 4967 C CA . ARG B 1 301 ? 11.766 25.531 15.125 1 98.06 301 ARG B CA 1
ATOM 4968 C C . ARG B 1 301 ? 12.438 25.312 13.781 1 98.06 301 ARG B C 1
ATOM 4970 O O . ARG B 1 301 ? 11.773 24.953 12.797 1 98.06 301 ARG B O 1
ATOM 4977 N N . SER B 1 302 ? 13.672 25.453 13.789 1 98.56 302 SER B N 1
ATOM 4978 C CA . SER B 1 302 ? 14.438 25.188 12.57 1 98.56 302 SER B CA 1
ATOM 4979 C C . SER B 1 302 ? 14.547 23.703 12.289 1 98.56 302 SER B C 1
ATOM 4981 O O . SER B 1 302 ? 14.289 22.875 13.172 1 98.56 302 SER B O 1
ATOM 4983 N N . VAL B 1 303 ? 14.953 23.438 11.047 1 98.62 303 VAL B N 1
ATOM 4984 C CA . VAL B 1 303 ? 15.188 22.047 10.664 1 98.62 303 VAL B CA 1
ATOM 4985 C C . VAL B 1 303 ? 16.234 21.422 11.586 1 98.62 303 VAL B C 1
ATOM 4987 O O . VAL B 1 303 ? 16.062 20.312 12.078 1 98.62 303 VAL B O 1
ATOM 4990 N N . GLU B 1 304 ? 17.266 22.188 11.875 1 98.75 304 GLU B N 1
ATOM 4991 C CA . GLU B 1 304 ? 18.359 21.688 12.703 1 98.75 304 GLU B CA 1
ATOM 4992 C C . GLU B 1 304 ? 17.875 21.422 14.133 1 98.75 304 GLU B C 1
ATOM 4994 O O . GLU B 1 304 ? 18.219 20.391 14.727 1 98.75 304 GLU B O 1
ATOM 4999 N N . GLU B 1 305 ? 17.156 22.359 14.672 1 98.69 305 GLU B N 1
ATOM 5000 C CA . GLU B 1 305 ? 16.625 22.172 16.016 1 98.69 305 GLU B CA 1
ATOM 5001 C C . GLU B 1 305 ? 15.75 20.922 16.109 1 98.69 305 GLU B C 1
ATOM 5003 O O . GLU B 1 305 ? 15.867 20.141 17.047 1 98.69 305 GLU B O 1
ATOM 5008 N N . CYS B 1 306 ? 14.852 20.703 15.117 1 98.62 306 CYS B N 1
ATOM 5009 C CA . CYS B 1 306 ? 13.953 19.562 15.094 1 98.62 306 CYS B CA 1
ATOM 5010 C C . CYS B 1 306 ? 14.742 18.266 14.984 1 98.62 306 CYS B C 1
ATOM 5012 O O . CYS B 1 306 ? 14.461 17.297 15.711 1 98.62 306 CYS B O 1
ATOM 5014 N N . LEU B 1 307 ? 15.734 18.203 14.125 1 98.62 307 LEU B N 1
ATOM 5015 C CA . LEU B 1 307 ? 16.484 16.969 13.898 1 98.62 307 LEU B CA 1
ATOM 5016 C C . LEU B 1 307 ? 17.391 16.656 15.086 1 98.62 307 LEU B C 1
ATOM 5018 O O . LEU B 1 307 ? 17.562 15.492 15.445 1 98.62 307 LEU B O 1
ATOM 5022 N N . ARG B 1 308 ? 18 17.672 15.758 1 98.56 308 ARG B N 1
ATOM 5023 C CA . ARG B 1 308 ? 18.781 17.438 16.969 1 98.56 308 ARG B CA 1
ATOM 5024 C C . ARG B 1 308 ? 17.922 16.797 18.062 1 98.56 308 ARG B C 1
ATOM 5026 O O . ARG B 1 308 ? 18.328 15.836 18.703 1 98.56 308 ARG B O 1
ATOM 5033 N N . ALA B 1 309 ? 16.781 17.344 18.203 1 98.31 309 ALA B N 1
ATOM 5034 C CA . ALA B 1 309 ? 15.867 16.781 19.188 1 98.31 309 ALA B CA 1
ATOM 5035 C C . ALA B 1 309 ? 15.445 15.367 18.812 1 98.31 309 ALA B C 1
ATOM 5037 O O . ALA B 1 309 ? 15.352 14.492 19.672 1 98.31 309 ALA B O 1
ATOM 5038 N N . ALA B 1 310 ? 15.172 15.125 17.5 1 97.81 310 ALA B N 1
ATOM 5039 C CA . ALA B 1 310 ? 14.719 13.82 17.031 1 97.81 310 ALA B CA 1
ATOM 5040 C C . ALA B 1 310 ? 15.781 12.75 17.25 1 97.81 310 ALA B C 1
ATOM 5042 O O . ALA B 1 310 ? 15.477 11.641 17.688 1 97.81 310 ALA B O 1
ATOM 5043 N N . PHE B 1 311 ? 17.031 13.055 17.016 1 97.62 311 PHE B N 1
ATOM 5044 C CA . PHE B 1 311 ? 18.109 12.078 17.141 1 97.62 311 PHE B CA 1
ATOM 5045 C C . PHE B 1 311 ? 18.422 11.82 18.609 1 97.62 311 PHE B C 1
ATOM 5047 O O . PHE B 1 311 ? 19.172 10.883 18.938 1 97.62 311 PHE B O 1
ATOM 5054 N N . GLN B 1 312 ? 17.812 12.602 19.531 1 96.69 312 GLN B N 1
ATOM 5055 C CA . GLN B 1 312 ? 17.938 12.367 20.969 1 96.69 312 GLN B CA 1
ATOM 5056 C C . GLN B 1 312 ? 16.719 11.641 21.516 1 96.69 312 GLN B C 1
ATOM 5058 O O . GLN B 1 312 ? 16.703 11.234 22.688 1 96.69 312 GLN B O 1
ATOM 5063 N N . ASN B 1 313 ? 15.734 11.508 20.719 1 95.44 313 ASN B N 1
ATOM 5064 C CA . ASN B 1 313 ? 14.477 10.867 21.109 1 95.44 313 ASN B CA 1
ATOM 5065 C C . ASN B 1 313 ? 14.461 9.391 20.734 1 95.44 313 ASN B C 1
ATOM 5067 O O . ASN B 1 313 ? 14.672 9.031 19.578 1 95.44 313 ASN B O 1
ATOM 5071 N N . ARG B 1 314 ? 14.164 8.539 21.625 1 91.62 314 ARG B N 1
ATOM 5072 C CA . ARG B 1 314 ? 14.25 7.098 21.422 1 91.62 314 ARG B CA 1
ATOM 5073 C C . ARG B 1 314 ? 13.297 6.637 20.328 1 91.62 314 ARG B C 1
ATOM 5075 O O . ARG B 1 314 ? 13.648 5.781 19.5 1 91.62 314 ARG B O 1
ATOM 5082 N N . ASN B 1 315 ? 12.094 7.121 20.281 1 88.81 315 ASN B N 1
ATOM 5083 C CA . ASN B 1 315 ? 11.086 6.711 19.312 1 88.81 315 ASN B CA 1
ATOM 5084 C C . ASN B 1 315 ? 11.5 7.086 17.891 1 88.81 315 ASN B C 1
ATOM 5086 O O . ASN B 1 315 ? 11.352 6.289 16.969 1 88.81 315 ASN B O 1
ATOM 5090 N N . TRP B 1 316 ? 12.062 8.273 17.75 1 92.75 316 TRP B N 1
ATOM 5091 C CA . TRP B 1 316 ? 12.508 8.688 16.422 1 92.75 316 TRP B CA 1
ATOM 5092 C C . TRP B 1 316 ? 13.758 7.918 16 1 92.75 316 TRP B C 1
ATOM 5094 O O . TRP B 1 316 ? 13.914 7.57 14.828 1 92.75 316 TRP B O 1
ATOM 5104 N N . ARG B 1 317 ? 14.617 7.656 16.938 1 93.38 317 ARG B N 1
ATOM 5105 C CA . ARG B 1 317 ? 15.805 6.875 16.625 1 93.38 317 ARG B CA 1
ATOM 5106 C C . ARG B 1 317 ? 15.43 5.5 16.094 1 93.38 317 ARG B C 1
ATOM 5108 O O . ARG B 1 317 ? 16.031 5.023 15.125 1 93.38 317 ARG B O 1
ATOM 5115 N N . VAL B 1 318 ? 14.414 4.969 16.641 1 90.25 318 VAL B N 1
ATOM 5116 C CA . VAL B 1 318 ? 13.953 3.666 16.188 1 90.25 318 VAL B CA 1
ATOM 5117 C C . VAL B 1 318 ? 13.383 3.785 14.773 1 90.25 318 VAL B C 1
ATOM 5119 O O . VAL B 1 318 ? 13.625 2.924 13.93 1 90.25 318 VAL B O 1
ATOM 5122 N N . ALA B 1 319 ? 12.672 4.836 14.492 1 89.62 319 ALA B N 1
ATOM 5123 C CA . ALA B 1 319 ? 12.133 5.082 13.156 1 89.62 319 ALA B CA 1
ATOM 5124 C C . ALA B 1 319 ? 13.25 5.27 12.133 1 89.62 319 ALA B C 1
ATOM 5126 O O . ALA B 1 319 ? 13.055 5.02 10.945 1 89.62 319 ALA B O 1
ATOM 5127 N N . TYR B 1 320 ? 14.461 5.672 12.625 1 92.12 320 TYR B N 1
ATOM 5128 C CA . TYR B 1 320 ? 15.609 5.906 11.766 1 92.12 320 TYR B CA 1
ATOM 5129 C C . TYR B 1 320 ? 16.453 4.648 11.633 1 92.12 320 TYR B C 1
ATOM 5131 O O . TYR B 1 320 ? 17.531 4.676 11.031 1 92.12 320 TYR B O 1
ATOM 5139 N N . GLY B 1 321 ? 15.945 3.557 12.227 1 88.56 321 GLY B N 1
ATOM 5140 C CA . GLY B 1 321 ? 16.688 2.309 12.18 1 88.56 321 GLY B CA 1
ATOM 5141 C C . GLY B 1 321 ? 17.844 2.266 13.164 1 88.56 321 GLY B C 1
ATOM 5142 O O . GLY B 1 321 ? 18.75 1.438 13.039 1 88.56 321 GLY B O 1
ATOM 5143 N N . LEU B 1 322 ? 17.766 3.232 14.102 1 89.81 322 LEU B N 1
ATOM 5144 C CA . LEU B 1 322 ? 18.859 3.348 15.07 1 89.81 322 LEU B CA 1
ATOM 5145 C C . LEU B 1 322 ? 18.438 2.787 16.422 1 89.81 322 LEU B C 1
ATOM 5147 O O . LEU B 1 322 ? 17.25 2.777 16.766 1 89.81 322 LEU B O 1
ATOM 5151 N N . ASN B 1 323 ? 19.25 2.068 17.141 1 78.12 323 ASN B N 1
ATOM 5152 C CA . ASN B 1 323 ? 18.984 1.551 18.484 1 78.12 323 ASN B CA 1
ATOM 5153 C C . ASN B 1 323 ? 19.094 2.646 19.531 1 78.12 323 ASN B C 1
ATOM 5155 O O . ASN B 1 323 ? 19.844 3.604 19.375 1 78.12 323 ASN B O 1
#

Solvent-accessible surface area (backbone atoms only — not comparable to full-atom values): 32550 Å² total; per-residue (Å²): 132,40,38,62,39,18,39,36,30,36,36,36,69,24,59,70,22,32,57,45,48,56,55,44,46,78,48,45,84,78,34,85,37,56,33,36,52,43,53,68,71,47,90,74,51,71,50,54,49,52,50,52,49,50,41,43,72,54,68,37,43,78,40,69,37,71,59,47,76,62,28,70,70,31,50,83,23,43,26,39,39,39,37,49,54,85,90,44,35,75,48,47,55,50,41,50,52,15,24,44,73,22,56,29,34,32,33,30,59,55,42,61,20,47,37,53,80,31,86,64,34,61,75,28,64,70,36,45,41,52,50,50,37,53,53,47,50,55,57,48,32,75,77,32,59,43,38,23,34,36,44,47,29,34,15,35,41,46,71,62,60,54,20,50,92,66,28,25,37,60,66,76,34,36,29,50,39,44,28,52,59,78,39,41,39,18,28,20,34,58,70,46,52,44,51,54,54,57,55,59,50,72,37,67,43,41,46,76,53,96,88,37,65,32,23,37,78,44,77,44,37,40,64,50,47,64,50,28,47,49,55,50,51,52,42,48,23,70,65,69,72,47,77,60,53,72,43,67,32,83,35,70,40,28,58,44,26,22,53,46,20,53,57,31,57,33,62,67,54,19,37,52,19,27,49,39,41,34,56,31,66,38,28,30,35,62,66,79,77,59,48,52,74,81,43,71,91,60,76,66,60,49,71,58,58,42,46,47,52,34,71,71,32,70,71,50,23,26,54,34,33,36,132,132,41,38,62,39,17,40,36,29,36,37,38,69,25,59,70,23,34,57,45,49,54,55,43,46,76,48,45,85,79,34,83,37,55,33,34,52,42,51,68,70,45,90,74,51,72,50,55,49,53,50,53,49,51,43,43,74,53,68,37,42,79,39,70,36,71,58,47,75,63,29,70,70,32,51,81,23,43,24,40,40,39,36,51,54,85,92,44,34,75,48,46,55,50,41,51,52,16,25,44,74,22,58,30,34,31,33,31,58,55,43,59,21,47,36,54,81,31,86,65,34,63,75,28,64,71,36,44,40,51,51,51,38,52,53,47,50,55,58,50,32,73,77,32,59,43,38,22,33,36,44,47,28,34,15,36,43,46,70,63,60,53,20,50,94,65,29,25,37,60,68,78,35,34,32,52,38,45,29,50,60,78,40,42,40,16,28,21,33,59,69,46,53,44,51,53,55,56,55,58,51,72,37,66,43,41,46,76,54,97,91,35,65,32,23,37,78,45,74,44,37,40,64,52,46,63,48,28,46,49,54,50,51,53,42,47,22,70,64,70,72,46,77,61,55,72,43,68,34,84,35,69,40,28,59,45,26,22,54,46,20,53,57,30,58,33,63,67,54,18,37,52,20,26,49,39,40,34,55,32,66,37,26,31,36,61,67,80,78,58,48,51,75,80,43,71,91,60,76,66,59,50,72,58,59,42,44,48,52,32,72,72,32,70,71,51,24,25,54,34,33,35,134

Nearest PDB structures (foldseek):
  3c3x-assembly2_B  TM=7.953E-01  e=8.248E-14  Ocimum basilicum
  6wbt-assembly1_D  TM=4.365E-01  e=7.943E-03  metagenomes
  6dvv-assembly2_B  TM=4.506E-01  e=2.170E-02  Klebsiella pneumoniae
  6dux-assembly1_A  TM=4.776E-01  e=6.267E-02  Klebsiella pneumoniae
  6jkt-assembly1_B  TM=3.715E-01  e=1.208E+00  Trypanosoma cruzi